Protein AF-A0A9N8HB16-F1 (afdb_monomer)

Foldseek 3Di:
DDPDPDPPLQQAAKEFEAQADQQKWKDKLNFIDGHNDRLATIAFSHDQDPQWDKMKIKIWGADPPVPPPDDDDPTHFIKMFIAHHDPDPPPHNYQEYWYQDPVNRGTFQDDDDPVVVVVVSVCVVVVVDDQVNYHYPCVGDPPCPVVSCLLQVLQGPVLCVLQVHDHHFIEAQDDDDLPPDPDPVPPPDDRTDYTDDQQFQFQDDDDPRPVPCCVPSSSVRVLVPDDPVRNCCLPPDPFPSLQVSVCVCCVPRVVVDLSSLVNLLSVLLVCCVRRVRPVSVSRNQRSLLSVLRHQDDADPCLVSLLSVLQNCLVSLLPDDLCVLVVCVVVVNNPRLVSLLSSLVSQVPHPDPSNVVSSVSSLVSCCVRPPPSDPPDDDDPDPPPPPPPPPPDCVPDDPDDDPVNVVVVVVVVVPPDPPPPDDDDDDDVVVCVVCVLVVCCVDPVVVVSVVQVVVCVVDVDCPSVVVVVVVSVCVPDPDDDDDDD

Organism: NCBI:txid568900

Nearest PDB structures (foldseek):
  4ilg-assembly1_A  TM=6.974E-01  e=3.567E-12  Saccharomyces cerevisiae S288C
  7fju-assembly1_B  TM=6.612E-01  e=6.115E-12  Saccharomyces cerevisiae S288C
  3zef-assembly1_A  TM=6.506E-01  e=2.113E-11  Saccharomyces cerevisiae
  3zef-assembly2_D  TM=6.628E-01  e=4.814E-10  Saccharomyces cerevisiae
  4i43-assembly1_A  TM=6.462E-01  e=7.410E-10  Saccharomyces cerevisiae S288C

Secondary structure (DSSP, 8-state):
----PPPGGGSSEEEEEETPPTT-EEEETTEEEE---S---EEEEE----TT--EEEEEEPPPPGGG-SSS---PPPPEEEEE---SSS---SEEEEEEEETTTTEE-SSPPPHHHHHHHHHHHHTT-S-GGGEEEHHHHS-S-HHHHHHHHTT--HHHHHHTT--BTPEE-PPP--TT--S--------SSB---PPP------SSSHHHHTTT-HHHHHHHHTS-HHHHHHHHHSSS-HHHHHHHHHHHHHHTT-HHHHHHHHHHHHHHHHHH--HHHHHHHHHHHHHHHHS---TTTSHHHHHHHHHHHHHHHHHS-STHHHHHHHTT---HHHHHHHHHHHTTT---HHHHHHHHHHHHHHHHHSTTS--------------------GGGS-----HHHHHHHHHHHHS-----S---S---HHHHHH-HHHHHTTSTTHHHHHHHHHHHHSS--HHHHHHHHHHHHHTT-TT------

Mean predicted aligned error: 15.81 Å

Solvent-accessible surface area (backbone atoms only — not comparable to full-atom values): 28688 Å² total; per-residue (Å²): 135,81,83,79,77,76,67,88,68,74,76,25,29,18,39,34,48,35,78,50,52,56,60,14,36,39,30,48,68,87,36,76,45,72,35,87,48,75,66,51,34,32,41,30,40,39,75,70,52,59,93,52,42,72,47,43,41,33,44,27,41,45,75,66,80,91,70,75,75,84,74,84,87,77,69,46,72,32,38,35,32,36,48,53,56,72,94,55,92,69,82,54,58,64,68,38,63,32,36,43,33,86,87,78,56,35,73,44,56,60,76,60,57,67,66,62,53,52,53,49,53,53,30,57,77,67,64,70,54,62,69,84,27,44,42,51,36,69,78,65,54,71,88,51,64,62,59,47,46,70,57,42,74,43,44,40,60,67,54,37,48,71,25,59,43,49,70,64,43,34,35,37,53,57,82,90,57,99,77,72,56,93,74,76,81,71,87,70,88,69,83,44,34,50,69,55,78,80,61,44,48,57,84,74,82,74,94,62,45,82,75,46,50,74,63,39,64,33,26,41,53,38,55,69,76,44,52,72,69,57,53,52,49,45,77,70,47,95,58,63,46,45,42,57,46,51,56,49,48,29,52,75,77,32,78,65,36,63,53,50,54,51,8,48,45,36,47,21,44,50,43,18,73,69,37,69,16,60,70,27,42,53,51,28,52,31,52,51,39,29,62,26,62,35,77,83,55,83,84,81,49,48,68,51,50,28,51,48,35,46,52,47,37,54,52,62,69,70,48,66,80,61,59,60,54,60,38,45,77,70,76,70,56,54,56,67,63,25,53,41,44,34,60,55,68,55,65,80,54,95,42,73,64,40,46,52,24,46,54,52,31,50,54,51,41,41,76,71,37,82,83,60,63,78,85,67,84,87,72,98,63,83,73,76,68,78,79,77,70,78,71,66,73,85,82,51,79,83,79,75,50,70,66,58,51,49,53,51,51,53,55,61,65,66,57,67,84,75,70,91,80,72,89,85,83,78,68,68,67,58,54,72,73,39,52,68,70,53,48,60,72,40,103,54,31,68,60,52,53,51,51,53,50,57,48,73,76,34,99,56,71,64,60,58,54,52,54,52,48,51,61,54,55,76,75,50,93,73,79,82,79,80,88,129

pLDDT: mean 74.2, std 20.45, range [25.8, 97.94]

Radius of gyration: 31.79 Å; Cα contacts (8 Å, |Δi|>4): 540; chains: 1; bounding box: 91×89×78 Å

InterPro domains:
  IPR007946 A1 cistron-splicing factor, AAR2 [PTHR12689] (11-406)
  IPR033647 AAR2, N-terminal [PF20981] (13-161)
  IPR033648 AAR2, C-terminal domain [PF05282] (242-370)
  IPR033648 AAR2, C-terminal domain [cd13778] (220-369)
  IPR038514 AAR2, C-terminal domain superfamily [G3DSA:1.25.40.550] (176-407)
  IPR038516 AAR2, N-terminal domain superfamily [G3DSA:2.60.34.20] (13-168)

Sequence (484 aa):
MSAVSAPPDDKGCSIAILDLPVGSSLTLDGHVLRLQRDDFVGIKGIPLLSNDGFHFVVARAAVPQQQQGGGGGAGTVPVGFVIMPATTTDHQTLALVRRYSALTEEVSSDEVDATTVSNLATRMEANQLEPHRMIAYSDIVKDESQAWNDATQFISRQLLTSRNIRHGLKIVPGCYSEDDDEQSTQQDDKDGSSILYPPIPVLQSASSAAARHSQHAGTKKYLATLTPTQRTALFVQQTNPATAILDSILHKYYHNRWQELLGDIQLSYLIFLQLQCLGSLEHWRDLVAMLCQVDVHPSHIIPLYTHFLTILSKQVLAIEQDFFEDMETTGDNFLLPSLRQLCQTTAHIRDENLQAARTQLCRILENRFQGVVSTTTTTTTYMEMDSDEEEDEEDKPVVVSTEEYEASMARASNTTPQQHGQKDQQPQNIRQQYPVLFAAQMDHEDILMTCARALDEKNDVSLVREAAAFLVEEVEPGATYTVS

Structure (mmCIF, N/CA/C/O backbone):
data_AF-A0A9N8HB16-F1
#
_entry.id   AF-A0A9N8HB16-F1
#
loop_
_atom_site.group_PDB
_atom_site.id
_atom_site.type_symbol
_atom_site.label_atom_id
_atom_site.label_alt_id
_atom_site.label_comp_id
_atom_site.label_asym_id
_atom_site.label_entity_id
_atom_site.label_seq_id
_atom_site.pdbx_PDB_ins_code
_atom_site.Cartn_x
_atom_site.Cartn_y
_atom_site.Cartn_z
_atom_site.occupancy
_atom_site.B_iso_or_equiv
_atom_site.auth_seq_id
_atom_site.auth_comp_id
_atom_site.auth_asym_id
_atom_site.auth_atom_id
_atom_site.pdbx_PDB_model_num
ATOM 1 N N . MET A 1 1 ? -45.070 22.042 15.652 1.00 36.69 1 MET A N 1
ATOM 2 C CA . MET A 1 1 ? -44.053 21.111 16.181 1.00 36.69 1 MET A CA 1
ATOM 3 C C . MET A 1 1 ? -42.931 21.087 15.166 1.00 36.69 1 MET A C 1
ATOM 5 O O . MET A 1 1 ? -43.121 20.561 14.080 1.00 36.69 1 MET A O 1
ATOM 9 N N . SER A 1 2 ? -41.865 21.833 15.453 1.00 28.06 2 SER A N 1
ATOM 10 C CA . SER A 1 2 ? -40.739 22.029 14.539 1.00 28.06 2 SER A CA 1
ATOM 11 C C . SER A 1 2 ? -39.905 20.756 14.512 1.00 28.06 2 SER A C 1
ATOM 13 O O . SER A 1 2 ? -39.477 20.301 15.571 1.00 28.06 2 SER A O 1
ATOM 15 N N . ALA A 1 3 ? -39.707 20.183 13.327 1.00 31.86 3 ALA A N 1
ATOM 16 C CA . ALA A 1 3 ? -38.735 19.123 13.117 1.00 31.86 3 ALA A CA 1
ATOM 17 C C . ALA A 1 3 ? -37.349 19.697 13.433 1.00 31.86 3 ALA A C 1
ATOM 19 O O . ALA A 1 3 ? -36.875 20.608 12.755 1.00 31.86 3 ALA A O 1
ATOM 20 N N . VAL A 1 4 ? -36.749 19.224 14.520 1.00 32.31 4 VAL A N 1
ATOM 21 C CA . VAL A 1 4 ? -35.347 19.485 14.833 1.00 32.31 4 VAL A CA 1
ATOM 22 C C . VAL A 1 4 ? -34.549 18.675 13.819 1.00 32.31 4 VAL A C 1
ATOM 24 O O . VAL A 1 4 ? -34.597 17.448 13.834 1.00 32.31 4 VAL A O 1
ATOM 27 N N . SER A 1 5 ? -33.895 19.355 12.879 1.00 31.34 5 SER A N 1
ATOM 28 C CA . SER A 1 5 ? -32.940 18.715 11.980 1.00 31.34 5 SER A CA 1
ATOM 29 C C . SER A 1 5 ? -31.796 18.160 12.823 1.00 31.34 5 SER A C 1
ATOM 31 O O . SER A 1 5 ? -31.153 18.927 13.544 1.00 31.34 5 SER A O 1
ATOM 33 N N . ALA A 1 6 ? -31.561 16.850 12.744 1.00 29.39 6 ALA A N 1
ATOM 34 C CA . ALA A 1 6 ? -30.372 16.234 13.316 1.00 29.39 6 ALA A CA 1
ATOM 35 C C . ALA A 1 6 ? -29.112 16.953 12.786 1.00 29.39 6 ALA A C 1
ATOM 37 O O . ALA A 1 6 ? -29.101 17.369 11.618 1.00 29.39 6 ALA A O 1
ATOM 38 N N . PRO A 1 7 ? -28.088 17.165 13.630 1.00 31.38 7 PRO A N 1
ATOM 39 C CA . PRO A 1 7 ? -26.843 17.789 13.207 1.00 31.38 7 PRO A CA 1
ATOM 40 C C . PRO A 1 7 ? -26.175 16.978 12.078 1.00 31.38 7 PRO A C 1
ATOM 42 O O . PRO A 1 7 ? -26.408 15.775 11.949 1.00 31.38 7 PRO A O 1
ATOM 45 N N . PRO A 1 8 ? -25.353 17.623 11.234 1.00 38.84 8 PRO A N 1
ATOM 46 C CA . PRO A 1 8 ? -24.716 17.002 10.067 1.00 38.84 8 PRO A CA 1
ATOM 47 C C . PRO A 1 8 ? -23.773 15.820 10.380 1.00 38.84 8 PRO A C 1
ATOM 49 O O . PRO A 1 8 ? -23.394 15.112 9.450 1.00 38.84 8 PRO A O 1
ATOM 52 N N . ASP A 1 9 ? -23.460 15.565 11.654 1.00 44.12 9 ASP A N 1
ATOM 53 C CA . ASP A 1 9 ? -22.532 14.522 12.122 1.00 44.12 9 ASP A CA 1
ATOM 54 C C . ASP A 1 9 ? -23.122 13.091 12.137 1.00 44.12 9 ASP A C 1
ATOM 56 O O . ASP A 1 9 ? -22.395 12.125 12.365 1.00 44.12 9 ASP A O 1
ATOM 60 N N . ASP A 1 10 ? -24.421 12.922 11.860 1.00 51.16 10 ASP A N 1
ATOM 61 C CA . ASP A 1 10 ? -25.141 11.636 11.986 1.00 51.16 10 ASP A CA 1
ATOM 62 C C . ASP A 1 10 ? -25.218 10.792 10.691 1.00 51.16 10 ASP A C 1
ATOM 64 O O . ASP A 1 10 ? -25.913 9.779 10.647 1.00 51.16 10 ASP A O 1
ATOM 68 N N . LYS A 1 11 ? -24.534 11.179 9.603 1.00 63.44 11 LYS A N 1
ATOM 69 C CA . LYS A 1 11 ? -24.624 10.480 8.294 1.00 63.44 11 LYS A CA 1
ATOM 70 C C . LYS A 1 11 ? -23.463 9.525 7.979 1.00 63.44 11 LYS A C 1
ATOM 72 O O . LYS A 1 11 ? -23.300 9.128 6.825 1.00 63.44 11 LYS A O 1
ATOM 77 N N . GLY A 1 12 ? -22.653 9.185 8.976 1.00 77.44 12 GLY A N 1
ATOM 78 C CA . GLY A 1 12 ? -21.531 8.256 8.838 1.00 77.44 12 GLY A CA 1
ATOM 79 C C . GLY A 1 12 ? -21.822 6.861 9.392 1.00 77.44 12 GLY A C 1
ATOM 80 O O . GLY A 1 12 ? -22.811 6.644 10.088 1.00 77.44 12 GLY A O 1
ATOM 81 N N . CYS A 1 13 ? -20.929 5.916 9.113 1.00 87.50 13 CYS A N 1
ATOM 82 C CA . CYS A 1 13 ? -20.904 4.633 9.808 1.00 87.50 13 CYS A CA 1
ATOM 83 C C . CYS A 1 13 ? -20.105 4.732 11.117 1.00 87.50 13 CYS A C 1
ATOM 85 O O . CYS A 1 13 ? -19.406 5.714 11.383 1.00 87.50 13 CYS A O 1
ATOM 87 N N . SER A 1 14 ? -20.221 3.715 11.960 1.00 90.56 14 SER A N 1
ATOM 88 C CA . SER A 1 14 ? -19.471 3.605 13.210 1.00 90.56 14 SER A CA 1
ATOM 89 C C . SER A 1 14 ? -18.734 2.279 13.271 1.00 90.56 14 SER A C 1
ATOM 91 O O . SER A 1 14 ? -19.163 1.293 12.679 1.00 90.56 14 SER A O 1
ATOM 93 N N . ILE A 1 15 ? -17.653 2.234 14.034 1.00 93.19 15 ILE A N 1
ATOM 94 C CA . ILE A 1 15 ? -16.936 1.002 14.358 1.00 93.19 15 ILE A CA 1
ATOM 95 C C . ILE A 1 15 ? -16.827 0.866 15.871 1.00 93.19 15 ILE A C 1
ATOM 97 O O . ILE A 1 15 ? -16.732 1.868 16.580 1.00 93.19 15 ILE A O 1
ATOM 101 N N . ALA A 1 16 ? -16.804 -0.367 16.360 1.00 93.88 16 ALA A N 1
ATOM 102 C CA . ALA A 1 16 ? -16.604 -0.682 17.762 1.00 93.88 16 ALA A CA 1
ATOM 103 C C . ALA A 1 16 ? -15.488 -1.714 17.932 1.00 93.88 16 ALA A C 1
ATOM 105 O O . ALA A 1 16 ? -15.466 -2.748 17.262 1.00 93.88 16 ALA A O 1
ATOM 106 N N . ILE A 1 17 ? -14.567 -1.421 18.846 1.00 94.31 17 ILE A N 1
ATOM 107 C CA . ILE A 1 17 ? -13.476 -2.314 19.238 1.00 94.31 17 ILE A CA 1
ATOM 108 C C . ILE A 1 17 ? -13.561 -2.446 20.752 1.00 94.31 17 ILE A C 1
ATOM 110 O O . ILE A 1 17 ? -13.184 -1.543 21.497 1.00 94.31 17 ILE A O 1
ATOM 114 N N . LEU A 1 18 ? -14.144 -3.558 21.186 1.00 94.19 18 LEU A N 1
ATOM 115 C CA . LEU A 1 18 ? -14.489 -3.815 22.575 1.00 94.19 18 LEU A CA 1
ATOM 116 C C . LEU A 1 18 ? -13.274 -4.303 23.365 1.00 94.19 18 LEU A C 1
ATOM 118 O O . LEU A 1 18 ? -12.418 -5.004 22.826 1.00 94.19 18 LEU A O 1
ATOM 122 N N . ASP A 1 19 ? -13.254 -3.968 24.654 1.00 92.38 19 ASP A N 1
ATOM 123 C CA . ASP A 1 19 ? -12.279 -4.437 25.648 1.00 92.38 19 ASP A CA 1
ATOM 124 C C . ASP A 1 19 ? -10.812 -4.088 25.336 1.00 92.38 19 ASP A C 1
ATOM 126 O O . ASP A 1 19 ? -9.892 -4.730 25.843 1.00 92.38 19 ASP A O 1
ATOM 130 N N . LEU A 1 20 ? -10.574 -3.064 24.509 1.00 91.31 20 LEU A N 1
ATOM 131 C CA . LEU A 1 20 ? -9.221 -2.631 24.170 1.00 91.31 20 LEU A CA 1
ATOM 132 C C . LEU A 1 20 ? -8.531 -2.019 25.411 1.00 91.31 20 LEU A C 1
ATOM 134 O O . LEU A 1 20 ? -9.110 -1.135 26.050 1.00 91.31 20 LEU A O 1
ATOM 138 N N . PRO A 1 21 ? -7.307 -2.447 25.777 1.00 91.44 21 PRO A N 1
ATOM 139 C CA . PRO A 1 21 ? -6.694 -2.032 27.034 1.00 91.44 21 PRO A CA 1
ATOM 140 C C . PRO A 1 21 ? -6.290 -0.552 27.038 1.00 91.44 21 PRO A C 1
ATOM 142 O O . PRO A 1 21 ? -5.973 0.036 26.000 1.00 91.44 21 PRO A O 1
ATOM 145 N N . VAL A 1 22 ? -6.238 0.053 28.227 1.00 90.88 22 VAL A N 1
ATOM 146 C CA . VAL A 1 22 ? -5.764 1.436 28.406 1.00 90.88 22 VAL A CA 1
ATOM 147 C C . VAL A 1 22 ? -4.323 1.574 27.924 1.00 90.88 22 VAL A C 1
ATOM 149 O O . VAL A 1 22 ? -3.486 0.715 28.181 1.00 90.88 22 VAL A O 1
ATOM 152 N N . GLY A 1 23 ? -4.027 2.677 27.242 1.00 89.81 23 GLY A N 1
ATOM 153 C CA . GLY A 1 23 ? -2.732 2.944 26.623 1.00 89.81 23 GLY A CA 1
ATOM 154 C C . GLY A 1 23 ? -2.630 2.444 25.183 1.00 89.81 23 GLY A C 1
ATOM 155 O O . GLY A 1 23 ? -1.677 2.816 24.497 1.00 89.81 23 GLY A O 1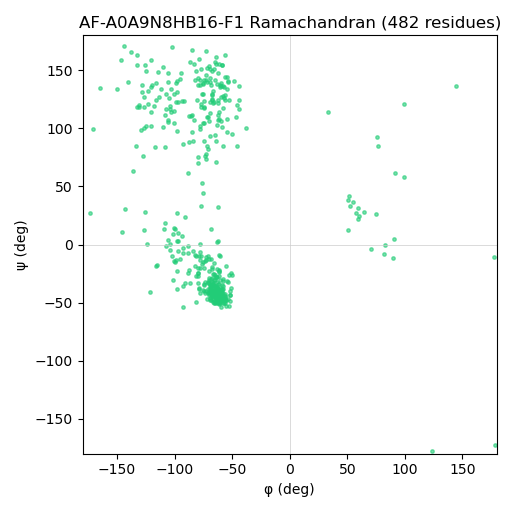
ATOM 156 N N . SER A 1 24 ? -3.585 1.628 24.717 1.00 92.94 24 SER A N 1
ATOM 157 C CA . SER A 1 24 ? -3.633 1.165 23.326 1.00 92.94 24 SER A CA 1
ATOM 158 C C . SER A 1 24 ? -3.784 2.336 22.363 1.00 92.94 24 SER A C 1
ATOM 160 O O . SER A 1 24 ? -4.309 3.396 22.718 1.00 92.94 24 SER A O 1
ATOM 162 N N . SER A 1 25 ? -3.353 2.142 21.123 1.00 93.19 25 SER A N 1
ATOM 163 C CA . SER A 1 25 ? -3.533 3.121 20.057 1.00 93.19 25 SER A CA 1
ATOM 164 C C . SER A 1 25 ? -4.415 2.573 18.947 1.00 93.19 25 SER A C 1
ATOM 166 O O . SER A 1 25 ? -4.255 1.428 18.526 1.00 93.19 25 SER A O 1
ATOM 168 N N . LEU A 1 26 ? -5.302 3.426 18.452 1.00 94.06 26 LEU A N 1
ATOM 169 C CA . LEU A 1 26 ? -6.087 3.210 17.250 1.00 94.06 26 LEU A CA 1
ATOM 170 C C . LEU A 1 26 ? -5.663 4.223 16.201 1.00 94.06 26 LEU A C 1
ATOM 172 O O . LEU A 1 26 ? -5.677 5.417 16.475 1.00 94.06 26 LEU A O 1
ATOM 176 N N . THR A 1 27 ? -5.312 3.765 15.012 1.00 93.31 27 THR A N 1
ATOM 177 C CA . THR A 1 27 ? -5.076 4.640 13.870 1.00 93.31 27 THR A CA 1
ATOM 178 C C . THR A 1 27 ? -6.271 4.575 12.939 1.00 93.31 27 THR A C 1
ATOM 180 O O . THR A 1 27 ? -6.743 3.485 12.626 1.00 93.31 27 THR A O 1
ATOM 183 N N . LEU A 1 28 ? -6.751 5.729 12.489 1.00 92.88 28 LEU A N 1
ATOM 184 C CA . LEU A 1 28 ? -7.781 5.834 11.467 1.00 92.88 28 LEU A CA 1
ATOM 185 C C . LEU A 1 28 ? -7.276 6.744 10.354 1.00 92.88 28 LEU A C 1
ATOM 187 O O . LEU A 1 28 ? -6.949 7.897 10.618 1.00 92.88 28 LEU A O 1
ATOM 191 N N . ASP A 1 29 ? -7.159 6.219 9.137 1.00 92.44 29 ASP A N 1
ATOM 192 C CA . ASP A 1 29 ? -6.692 6.964 7.958 1.00 92.44 29 ASP A CA 1
ATOM 193 C C . ASP A 1 29 ? -5.360 7.701 8.200 1.00 92.44 29 ASP A C 1
ATOM 195 O O . ASP A 1 29 ? -5.176 8.872 7.867 1.00 92.44 29 ASP A O 1
ATOM 199 N N . GLY A 1 30 ? -4.435 7.020 8.883 1.00 87.69 30 GLY A N 1
ATOM 200 C CA . GLY A 1 30 ? -3.127 7.556 9.272 1.00 87.69 30 GLY A CA 1
ATOM 201 C C . GLY A 1 30 ? -3.109 8.415 10.545 1.00 87.69 30 GLY A C 1
ATOM 202 O O . GLY A 1 30 ? -2.027 8.717 11.045 1.00 87.69 30 GLY A O 1
ATOM 203 N N . HIS A 1 31 ? -4.264 8.755 11.125 1.00 91.50 31 HIS A N 1
ATOM 204 C CA . HIS A 1 31 ? -4.359 9.570 12.338 1.00 91.50 31 HIS A CA 1
ATOM 205 C C . HIS A 1 31 ? -4.425 8.713 13.599 1.00 91.50 31 HIS A C 1
ATOM 207 O O . HIS A 1 31 ? -5.319 7.882 13.751 1.00 91.50 31 HIS A O 1
ATOM 213 N N . VAL A 1 32 ? -3.497 8.935 14.530 1.00 91.56 32 VAL A N 1
ATOM 214 C CA . VAL A 1 32 ? -3.360 8.116 15.741 1.00 91.56 32 VAL A CA 1
ATOM 215 C C . VAL A 1 32 ? -4.158 8.698 16.908 1.00 91.56 32 VAL A C 1
ATOM 217 O O . VAL A 1 32 ? -3.906 9.806 17.375 1.00 91.56 32 VAL A O 1
ATOM 220 N N . LEU A 1 33 ? -5.052 7.888 17.460 1.00 92.75 33 LEU A N 1
ATOM 221 C CA . LEU A 1 33 ? -5.758 8.092 18.716 1.00 92.75 33 LEU A CA 1
ATOM 222 C C . LEU A 1 33 ? -5.150 7.185 19.795 1.00 92.75 33 LEU A C 1
ATOM 224 O O . LEU A 1 33 ? -5.196 5.962 19.692 1.00 92.75 33 LEU A O 1
ATOM 228 N N . ARG A 1 34 ? -4.614 7.768 20.872 1.00 92.75 34 ARG A N 1
ATOM 229 C CA . ARG A 1 34 ? -4.138 7.005 22.040 1.00 92.75 34 ARG A CA 1
ATOM 230 C C . ARG A 1 34 ? -5.199 6.971 23.129 1.00 92.75 34 ARG A C 1
ATOM 232 O O . ARG A 1 34 ? -5.597 8.018 23.638 1.00 92.75 34 ARG A O 1
ATOM 239 N N . LEU A 1 35 ? -5.606 5.774 23.530 1.00 91.25 35 LEU A N 1
ATOM 240 C CA . LEU A 1 35 ? -6.612 5.578 24.563 1.00 91.25 35 LEU A CA 1
ATOM 241 C C . LEU A 1 35 ? -6.014 5.814 25.948 1.00 91.25 35 LEU A C 1
ATOM 243 O O . LEU A 1 35 ? -5.076 5.143 26.361 1.00 91.25 35 LEU A O 1
ATOM 247 N N . GLN A 1 36 ? -6.585 6.765 26.681 1.00 88.31 36 GLN A N 1
ATOM 248 C CA . GLN A 1 36 ? -6.207 7.069 28.069 1.00 88.31 36 GLN A CA 1
ATOM 249 C C . GLN A 1 36 ? -7.226 6.535 29.085 1.00 88.31 36 GLN A C 1
ATOM 251 O O . GLN A 1 36 ? -7.082 6.753 30.284 1.00 88.31 36 GLN A O 1
ATOM 256 N N . ARG A 1 37 ? -8.284 5.880 28.600 1.00 85.94 37 ARG A N 1
ATOM 257 C CA . ARG A 1 37 ? -9.434 5.430 29.385 1.00 85.94 37 ARG A CA 1
ATOM 258 C C . ARG A 1 37 ? -9.757 3.981 29.052 1.00 85.94 37 ARG A C 1
ATOM 260 O O . ARG A 1 37 ? -9.447 3.522 27.956 1.00 85.94 37 ARG A O 1
ATOM 267 N N . ASP A 1 38 ? -10.382 3.299 29.999 1.00 86.56 38 ASP A N 1
ATOM 268 C CA . ASP A 1 38 ? -10.794 1.891 29.933 1.00 86.56 38 ASP A CA 1
ATOM 269 C C . ASP A 1 38 ? -12.233 1.703 29.432 1.00 86.56 38 ASP A C 1
ATOM 271 O O . ASP A 1 38 ? -12.673 0.584 29.196 1.00 86.56 38 ASP A O 1
ATOM 275 N N . ASP A 1 39 ? -12.977 2.794 29.259 1.00 89.50 39 ASP A N 1
ATOM 276 C CA . ASP A 1 39 ? -14.384 2.782 28.867 1.00 89.50 39 ASP A CA 1
ATOM 277 C C . ASP A 1 39 ? -14.625 3.103 27.387 1.00 89.50 39 ASP A C 1
ATOM 279 O O . ASP A 1 39 ? -15.777 3.280 26.978 1.00 89.50 39 ASP A O 1
ATOM 283 N N . PHE A 1 40 ? -13.559 3.170 26.586 1.00 92.62 40 PHE A N 1
ATOM 284 C CA . PHE A 1 40 ? -13.648 3.328 25.138 1.00 92.62 40 PHE A CA 1
ATOM 285 C C . PHE A 1 40 ? -14.416 2.159 24.506 1.00 92.62 40 PHE A C 1
ATOM 287 O O . PHE A 1 40 ? -14.217 0.999 24.860 1.00 92.62 40 PHE A O 1
ATOM 294 N N . VAL A 1 41 ? -15.297 2.473 23.556 1.00 92.62 41 VAL A N 1
ATOM 295 C CA . VAL A 1 41 ? -16.102 1.486 22.824 1.00 92.62 41 VAL A CA 1
ATOM 296 C C . VAL A 1 41 ? -15.843 1.567 21.325 1.00 92.62 41 VAL A C 1
ATOM 298 O O . VAL A 1 41 ? -15.772 0.530 20.666 1.00 92.62 41 VAL A O 1
ATOM 301 N N . GLY A 1 42 ? -15.715 2.769 20.760 1.00 92.75 42 GLY A N 1
ATOM 302 C CA . GLY A 1 42 ? -15.630 2.898 19.312 1.00 92.75 42 GLY A CA 1
ATOM 303 C C . GLY A 1 42 ? -15.521 4.315 18.769 1.00 92.75 42 GLY A C 1
ATOM 304 O O . GLY A 1 42 ? -15.375 5.293 19.505 1.00 92.75 42 GLY A O 1
ATOM 305 N N . ILE A 1 43 ? -15.607 4.400 17.443 1.00 92.50 43 ILE A N 1
ATOM 306 C CA . ILE A 1 43 ? -15.558 5.641 16.666 1.00 92.50 43 ILE A CA 1
ATOM 307 C C . ILE A 1 43 ? -16.858 5.759 15.873 1.00 92.50 43 ILE A C 1
ATOM 309 O O . ILE A 1 43 ? -17.311 4.779 15.282 1.00 92.50 43 ILE A O 1
ATOM 313 N N . LYS A 1 44 ? -17.469 6.945 15.864 1.00 90.75 44 LYS A N 1
ATOM 314 C CA . LYS A 1 44 ? -18.729 7.225 15.157 1.00 90.75 44 LYS A CA 1
ATOM 315 C C . LYS A 1 44 ? -18.577 8.332 14.120 1.00 90.75 44 LYS A C 1
ATOM 317 O O . LYS A 1 44 ? -17.683 9.169 14.232 1.00 90.75 44 LYS A O 1
ATOM 322 N N . GLY A 1 45 ? -19.493 8.371 13.156 1.00 87.44 45 GLY A N 1
ATOM 323 C CA . GLY A 1 45 ? -19.537 9.431 12.145 1.00 87.44 45 GLY A CA 1
ATOM 324 C C . GLY A 1 45 ? -18.446 9.304 11.079 1.00 87.44 45 GLY A C 1
ATOM 325 O O . GLY A 1 45 ? -18.048 10.306 10.496 1.00 87.44 45 GLY A O 1
ATOM 326 N N . ILE A 1 46 ? -17.951 8.088 10.828 1.00 88.56 46 ILE A N 1
ATOM 327 C CA . ILE A 1 46 ? -16.989 7.810 9.758 1.00 88.56 46 ILE A CA 1
ATOM 328 C C . ILE A 1 46 ? -17.697 8.037 8.415 1.00 88.56 46 ILE A C 1
ATOM 330 O O . ILE A 1 46 ? -18.727 7.395 8.172 1.00 88.56 46 ILE A O 1
ATOM 334 N N . PRO A 1 47 ? -17.201 8.940 7.553 1.00 86.50 47 PRO A N 1
ATOM 335 C CA . PRO A 1 47 ? -17.865 9.274 6.301 1.00 86.50 47 PRO A CA 1
ATOM 336 C C . PRO A 1 47 ? -18.143 8.049 5.426 1.00 86.50 47 PRO A C 1
ATOM 338 O O . PRO A 1 47 ? -17.362 7.109 5.350 1.00 86.50 47 PRO A O 1
ATOM 341 N N . LEU A 1 48 ? -19.269 8.059 4.719 1.00 79.50 48 LEU A N 1
ATOM 342 C CA . LEU A 1 48 ? -19.493 7.093 3.648 1.00 79.50 48 LEU A CA 1
ATOM 343 C C . LEU A 1 48 ? -18.804 7.627 2.391 1.00 79.50 48 LEU A C 1
ATOM 345 O O . LEU A 1 48 ? -19.253 8.611 1.802 1.00 79.50 48 LEU A O 1
ATOM 349 N N . LEU A 1 49 ? -17.685 7.013 2.016 1.00 76.19 49 LEU A N 1
ATOM 350 C CA . LEU A 1 49 ? -16.948 7.373 0.806 1.00 76.19 49 LEU A CA 1
ATOM 351 C C . LEU A 1 49 ? -17.693 6.909 -0.457 1.00 76.19 49 LEU A C 1
ATOM 353 O O . LEU A 1 49 ? -18.632 6.112 -0.399 1.00 76.19 49 LEU A O 1
ATOM 357 N N . SER A 1 50 ? -17.276 7.421 -1.618 1.00 69.06 50 SER A N 1
ATOM 358 C CA . SER A 1 50 ? -17.735 6.926 -2.922 1.00 69.06 50 SER A CA 1
ATOM 359 C C . SER A 1 50 ? -17.474 5.417 -3.065 1.00 69.06 50 SER A C 1
ATOM 361 O O . SER A 1 50 ? -16.677 4.850 -2.323 1.00 69.06 50 SER A O 1
ATOM 363 N N . ASN A 1 51 ? -18.128 4.756 -4.029 1.00 63.25 51 ASN A N 1
ATOM 364 C CA . ASN A 1 51 ? -18.121 3.287 -4.167 1.00 63.25 51 ASN A CA 1
ATOM 365 C C . ASN A 1 51 ? -16.726 2.622 -4.166 1.00 63.25 51 ASN A C 1
ATOM 367 O O . ASN A 1 51 ? -16.631 1.453 -3.787 1.00 63.25 51 ASN A O 1
ATOM 371 N N . ASP A 1 52 ? -15.671 3.350 -4.540 1.00 72.19 52 ASP A N 1
ATOM 372 C CA . ASP A 1 52 ? -14.295 2.843 -4.591 1.00 72.19 52 ASP A CA 1
ATOM 373 C C . ASP A 1 52 ? -13.407 3.281 -3.412 1.00 72.19 52 ASP A C 1
ATOM 375 O O . ASP A 1 52 ? -12.318 2.741 -3.251 1.00 72.19 52 ASP A O 1
ATOM 379 N N . GLY A 1 53 ? -13.858 4.215 -2.568 1.00 85.62 53 GLY A N 1
ATOM 380 C CA . GLY A 1 53 ? -13.105 4.664 -1.396 1.00 85.62 53 GLY A CA 1
ATOM 381 C C . GLY A 1 53 ? -13.192 3.692 -0.216 1.00 85.62 53 GLY A C 1
ATOM 382 O O . GLY A 1 53 ? -14.123 2.889 -0.106 1.00 85.62 53 GLY A O 1
ATOM 383 N N . PHE A 1 54 ? -12.230 3.791 0.700 1.00 92.12 54 PHE A N 1
ATOM 384 C CA . PHE A 1 54 ? -12.210 3.027 1.945 1.00 92.12 54 PHE A CA 1
ATOM 385 C C . PHE A 1 54 ? -11.571 3.823 3.088 1.00 92.12 54 PHE A C 1
ATOM 387 O O . PHE A 1 54 ? -10.792 4.750 2.857 1.00 92.12 54 PHE A O 1
ATOM 394 N N . HIS A 1 55 ? -11.890 3.419 4.315 1.00 93.06 55 HIS A N 1
ATOM 395 C CA . HIS A 1 55 ? -11.182 3.842 5.519 1.00 93.06 55 HIS A CA 1
ATOM 396 C C . HIS A 1 55 ? -10.317 2.705 6.041 1.00 93.06 55 HIS A C 1
ATOM 398 O O . HIS A 1 55 ? -10.681 1.528 5.917 1.00 93.06 55 HIS A O 1
ATOM 404 N N . PHE A 1 56 ? -9.189 3.052 6.648 1.00 94.31 56 PHE A N 1
ATOM 405 C CA . PHE A 1 56 ? -8.259 2.081 7.202 1.00 94.31 56 PHE A CA 1
ATOM 406 C C . PHE A 1 56 ? -8.111 2.259 8.706 1.00 94.31 56 PHE A C 1
ATOM 408 O O . PHE A 1 56 ? -7.686 3.309 9.185 1.00 94.31 56 PHE A O 1
ATOM 415 N N . VAL A 1 57 ? -8.467 1.210 9.442 1.00 94.94 57 VAL A N 1
ATOM 416 C CA . VAL A 1 57 ? -8.416 1.161 10.902 1.00 94.94 57 VAL A CA 1
ATOM 417 C C . VAL A 1 57 ? -7.261 0.260 11.303 1.00 94.94 57 VAL A C 1
ATOM 419 O O . VAL A 1 57 ? -7.200 -0.881 10.857 1.00 94.94 57 VAL A O 1
ATOM 422 N N . VAL A 1 58 ? -6.388 0.725 12.187 1.00 94.88 58 VAL A N 1
ATOM 423 C CA . VAL A 1 58 ? -5.339 -0.102 12.790 1.00 94.88 58 VAL A CA 1
ATOM 424 C C . VAL A 1 58 ? -5.469 -0.069 14.296 1.00 94.88 58 VAL A C 1
ATOM 426 O O . VAL A 1 58 ? -5.581 1.001 14.885 1.00 94.88 58 VAL A O 1
ATOM 429 N N . ALA A 1 59 ? -5.429 -1.233 14.929 1.00 93.31 59 ALA A N 1
ATOM 430 C CA . ALA A 1 59 ? -5.396 -1.359 16.375 1.00 93.31 59 ALA A CA 1
ATOM 431 C C . ALA A 1 59 ? -4.046 -1.902 16.828 1.00 93.31 59 ALA A C 1
ATOM 433 O O . ALA A 1 59 ? -3.541 -2.879 16.281 1.00 93.31 59 ALA A O 1
ATOM 434 N N . ARG A 1 60 ? -3.480 -1.274 17.858 1.00 91.88 60 ARG A N 1
ATOM 435 C CA . ARG A 1 60 ? -2.283 -1.740 18.556 1.00 91.88 60 ARG A CA 1
ATOM 436 C C . ARG A 1 60 ? -2.550 -1.710 20.051 1.00 91.88 60 ARG A C 1
ATOM 438 O O . ARG A 1 60 ? -2.804 -0.644 20.617 1.00 91.88 60 ARG A O 1
ATOM 445 N N . ALA A 1 61 ? -2.495 -2.877 20.678 1.00 89.81 61 ALA A N 1
ATOM 446 C CA . ALA A 1 61 ? -2.732 -3.020 22.103 1.00 89.81 61 ALA A CA 1
ATOM 447 C C . ALA A 1 61 ? -1.554 -2.472 22.927 1.00 89.81 61 ALA A C 1
ATOM 449 O O . ALA A 1 61 ? -0.388 -2.565 22.531 1.00 89.81 61 ALA A O 1
ATOM 450 N N . ALA A 1 62 ? -1.837 -1.894 24.090 1.00 86.88 62 ALA A N 1
ATOM 451 C CA . ALA A 1 62 ? -0.790 -1.548 25.044 1.00 86.88 62 ALA A CA 1
ATOM 452 C C . ALA A 1 62 ? -0.197 -2.793 25.707 1.00 86.88 62 ALA A C 1
ATOM 454 O O . ALA A 1 62 ? -0.924 -3.692 26.121 1.00 86.88 62 ALA A O 1
ATOM 455 N N . VAL A 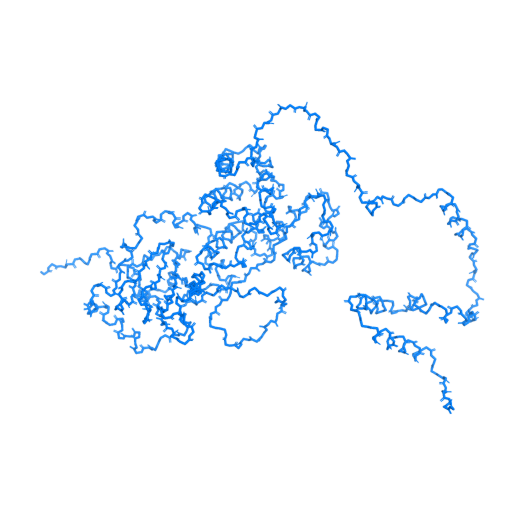1 63 ? 1.124 -2.782 25.892 1.00 74.44 63 VAL A N 1
ATOM 456 C CA . VAL A 1 63 ? 1.824 -3.792 26.691 1.00 74.44 63 VAL A CA 1
ATOM 457 C C . VAL A 1 63 ? 1.593 -3.498 28.183 1.00 74.44 63 VAL A C 1
ATOM 459 O O . VAL A 1 63 ? 1.817 -2.357 28.614 1.00 74.44 63 VAL A O 1
ATOM 462 N N . PRO A 1 64 ? 1.177 -4.481 29.002 1.00 64.06 64 PRO A N 1
ATOM 463 C CA . PRO A 1 64 ? 1.021 -4.298 30.441 1.00 64.06 64 PRO A CA 1
ATOM 464 C C . PRO A 1 64 ? 2.326 -3.832 31.112 1.00 64.06 64 PRO A C 1
ATOM 466 O O . PRO A 1 64 ? 3.397 -4.395 30.890 1.00 64.06 64 PRO A O 1
ATOM 469 N N . GLN A 1 65 ? 2.239 -2.838 32.006 1.00 56.91 65 GLN A N 1
ATOM 470 C CA . GLN A 1 65 ? 3.394 -2.237 32.704 1.00 56.91 65 GLN A CA 1
ATOM 471 C C . GLN A 1 65 ? 4.285 -3.238 33.470 1.00 56.91 65 GLN A C 1
ATOM 473 O O . GLN A 1 65 ? 5.435 -2.923 33.760 1.00 56.91 65 GLN A O 1
ATOM 478 N N . GLN A 1 66 ? 3.801 -4.446 33.782 1.00 54.00 66 GLN A N 1
ATOM 479 C CA . GLN A 1 66 ? 4.574 -5.473 34.494 1.00 54.00 66 GLN A CA 1
ATOM 480 C C . GLN A 1 66 ? 5.680 -6.137 33.649 1.00 54.00 66 GLN A C 1
ATOM 482 O O . GLN A 1 66 ? 6.550 -6.781 34.227 1.00 54.00 66 GLN A O 1
ATOM 487 N N . GLN A 1 67 ? 5.695 -5.954 32.322 1.00 52.97 67 GLN A N 1
ATOM 488 C CA . GLN A 1 67 ? 6.718 -6.518 31.425 1.00 52.97 67 GLN A CA 1
ATOM 489 C C . GLN A 1 67 ? 7.736 -5.487 30.895 1.00 52.97 67 GLN A C 1
ATOM 491 O O . GLN A 1 67 ? 8.636 -5.850 30.147 1.00 52.97 67 GLN A O 1
ATOM 496 N N . GLN A 1 68 ? 7.686 -4.215 31.325 1.00 52.53 68 GLN A N 1
ATOM 497 C CA . GLN A 1 68 ? 8.654 -3.167 30.925 1.00 52.53 68 GLN A CA 1
ATOM 498 C C . GLN A 1 68 ? 10.020 -3.271 31.646 1.00 52.53 68 GLN A C 1
ATOM 500 O O . GLN A 1 68 ? 10.673 -2.270 31.945 1.00 52.53 68 GLN A O 1
ATOM 505 N N . GLY A 1 69 ? 10.459 -4.489 31.962 1.00 38.75 69 GLY A N 1
ATOM 506 C CA . GLY A 1 69 ? 11.730 -4.764 32.623 1.00 38.75 69 GLY A CA 1
ATOM 507 C C . GLY A 1 69 ? 12.853 -5.035 31.624 1.00 38.75 69 GLY A C 1
ATOM 508 O O . GLY A 1 69 ? 13.143 -6.189 31.351 1.00 38.75 69 GLY A O 1
ATOM 509 N N . GLY A 1 70 ? 13.519 -3.978 31.146 1.00 38.84 70 GLY A N 1
ATOM 510 C CA . GLY A 1 70 ? 14.874 -4.048 30.578 1.00 38.84 70 GLY A CA 1
ATOM 511 C C . GLY A 1 70 ? 15.000 -4.614 29.157 1.00 38.84 70 GLY A C 1
ATOM 512 O O . GLY A 1 70 ? 15.349 -5.772 28.974 1.00 38.84 70 GLY A O 1
ATOM 513 N N . GLY A 1 71 ? 14.817 -3.758 28.152 1.00 34.88 71 GLY A N 1
ATOM 514 C CA . GLY A 1 71 ? 15.032 -4.069 26.732 1.00 34.88 71 GLY A CA 1
ATOM 515 C C . GLY A 1 71 ? 13.992 -3.348 25.880 1.00 34.88 71 GLY A C 1
ATOM 516 O O . GLY A 1 71 ? 12.845 -3.262 26.297 1.00 34.88 71 GLY A O 1
ATOM 517 N N . GLY A 1 72 ? 14.399 -2.745 24.758 1.00 35.62 72 GLY A N 1
ATOM 518 C CA . GLY A 1 72 ? 13.595 -1.813 23.954 1.00 35.62 72 GLY A CA 1
ATOM 519 C C . GLY A 1 72 ? 12.142 -2.245 23.727 1.00 35.62 72 GLY A C 1
ATOM 520 O O . GLY A 1 72 ? 11.863 -3.409 23.457 1.00 35.62 72 GLY A O 1
ATOM 521 N N . GLY A 1 73 ? 11.218 -1.289 23.863 1.00 37.00 73 GLY A N 1
ATOM 522 C CA . GLY A 1 73 ? 9.778 -1.512 23.776 1.00 37.00 73 GLY A CA 1
ATOM 523 C C . GLY A 1 73 ? 9.333 -1.990 22.397 1.00 37.00 73 GLY A C 1
ATOM 524 O O . GLY A 1 73 ? 8.957 -1.180 21.555 1.00 37.00 73 GLY A O 1
ATOM 525 N N . ALA A 1 74 ? 9.325 -3.303 22.188 1.00 45.91 74 ALA A N 1
ATOM 526 C CA . ALA A 1 74 ? 8.542 -3.918 21.132 1.00 45.91 74 ALA A CA 1
ATOM 527 C C . ALA A 1 74 ? 7.062 -3.789 21.527 1.00 45.91 74 ALA A C 1
ATOM 529 O O . ALA A 1 74 ? 6.602 -4.408 22.486 1.00 45.91 74 ALA A O 1
ATOM 530 N N . GLY A 1 75 ? 6.332 -2.896 20.855 1.00 59.03 75 GLY A N 1
ATOM 531 C CA . GLY A 1 75 ? 4.876 -2.835 20.982 1.00 59.03 75 GLY A CA 1
ATOM 532 C C . GLY A 1 75 ? 4.231 -4.125 20.469 1.00 59.03 75 GLY A C 1
ATOM 533 O O . GLY A 1 75 ? 4.852 -4.875 19.719 1.00 59.03 75 GLY A O 1
ATOM 534 N N . THR A 1 76 ? 2.979 -4.376 20.853 1.00 74.50 76 THR A N 1
ATOM 535 C CA . THR A 1 76 ? 2.193 -5.480 20.280 1.00 74.50 76 THR A CA 1
ATOM 536 C C . THR A 1 76 ? 2.048 -5.318 18.761 1.00 74.50 76 THR A C 1
ATOM 538 O O . THR A 1 76 ? 2.121 -4.202 18.222 1.00 74.50 76 THR A O 1
ATOM 541 N N . VAL A 1 77 ? 1.853 -6.441 18.066 1.00 81.50 77 VAL A N 1
ATOM 542 C CA . VAL A 1 77 ? 1.706 -6.465 16.608 1.00 81.50 77 VAL A CA 1
ATOM 543 C C . VAL A 1 77 ? 0.454 -5.665 16.215 1.00 81.50 77 VAL A C 1
ATOM 545 O O . VAL A 1 77 ? -0.631 -5.933 16.733 1.00 81.50 77 VAL A O 1
ATOM 548 N N . PRO A 1 78 ? 0.572 -4.649 15.339 1.00 89.75 78 PRO A N 1
ATOM 549 C CA . PRO A 1 78 ? -0.589 -3.910 14.863 1.00 89.75 78 PRO A CA 1
ATOM 550 C C . PRO A 1 78 ? -1.449 -4.789 13.948 1.00 89.75 78 PRO A C 1
ATOM 552 O O . PRO A 1 78 ? -0.935 -5.497 13.083 1.00 89.75 78 PRO A O 1
ATOM 555 N N . VAL A 1 79 ? -2.768 -4.682 14.089 1.00 91.69 79 VAL A N 1
ATOM 556 C CA . VAL A 1 79 ? -3.739 -5.392 13.245 1.00 91.69 79 VAL A CA 1
ATOM 557 C C . VAL A 1 79 ? -4.623 -4.399 12.507 1.00 91.69 79 VAL A C 1
ATOM 559 O O . VAL A 1 79 ? -5.047 -3.392 13.078 1.00 91.69 79 VAL A O 1
ATOM 562 N N . GLY A 1 80 ? -4.872 -4.662 11.225 1.00 94.12 80 GLY A N 1
ATOM 563 C CA . GLY A 1 80 ? -5.573 -3.742 10.331 1.00 94.12 80 GLY A CA 1
ATOM 564 C C . GLY A 1 80 ? -6.967 -4.216 9.942 1.00 94.12 80 GLY A C 1
ATOM 565 O O . GLY A 1 80 ? -7.225 -5.411 9.852 1.00 94.12 80 GLY A O 1
ATOM 566 N N . PHE A 1 81 ? -7.855 -3.275 9.637 1.00 94.44 81 PHE A N 1
ATOM 567 C CA . PHE A 1 81 ? -9.175 -3.529 9.070 1.00 94.44 81 PHE A CA 1
ATOM 568 C C . PHE A 1 81 ? -9.493 -2.474 8.019 1.00 94.44 81 PHE A C 1
ATOM 570 O O . PHE A 1 81 ? -9.246 -1.283 8.213 1.00 94.44 81 PHE A O 1
ATOM 577 N N . VAL A 1 82 ? -10.105 -2.904 6.920 1.00 94.00 82 VAL A N 1
ATOM 578 C CA . VAL A 1 82 ? -10.627 -1.992 5.902 1.00 94.00 82 VAL A CA 1
ATOM 579 C C . VAL A 1 82 ? -12.135 -1.829 6.076 1.00 94.00 82 VAL A C 1
ATOM 581 O O . VAL A 1 82 ? -12.890 -2.805 6.135 1.00 94.00 82 VAL A O 1
ATOM 584 N N . ILE A 1 83 ? -12.596 -0.583 6.116 1.00 91.44 83 ILE A N 1
ATOM 585 C CA . ILE A 1 83 ? -14.015 -0.230 6.115 1.00 91.44 83 ILE A CA 1
ATOM 586 C C . ILE A 1 83 ? -14.375 0.265 4.719 1.00 91.44 83 ILE A C 1
ATOM 588 O O . ILE A 1 83 ? -13.842 1.271 4.258 1.00 91.44 83 ILE A O 1
ATOM 592 N N . MET A 1 84 ? -15.267 -0.454 4.037 1.00 87.50 84 MET A N 1
ATOM 593 C CA . MET A 1 84 ? -15.745 -0.079 2.708 1.00 87.50 84 MET A CA 1
ATOM 594 C C . MET A 1 84 ? -17.232 0.271 2.770 1.00 87.50 84 MET A C 1
ATOM 596 O O . MET A 1 84 ? -17.960 -0.351 3.546 1.00 87.50 84 MET A O 1
ATOM 600 N N . PRO A 1 85 ? -17.712 1.199 1.926 1.00 72.88 85 PRO A N 1
ATOM 601 C CA . PRO A 1 85 ? -19.138 1.457 1.787 1.00 72.88 85 PRO A CA 1
ATOM 602 C C . PRO A 1 85 ? -19.871 0.176 1.377 1.00 72.88 85 PRO A C 1
ATOM 604 O O . PRO A 1 85 ? -19.492 -0.475 0.389 1.00 72.88 85 PRO A O 1
ATOM 607 N N . ALA A 1 86 ? -20.920 -0.178 2.122 1.00 63.12 86 ALA A N 1
ATOM 608 C CA . ALA A 1 86 ? -21.798 -1.284 1.771 1.00 63.12 86 ALA A CA 1
ATOM 609 C C . ALA A 1 86 ? -22.438 -1.023 0.398 1.00 63.12 86 ALA A C 1
ATOM 611 O O . ALA A 1 86 ? -22.891 0.080 0.103 1.00 63.12 86 ALA A O 1
ATOM 612 N N . THR A 1 87 ? -22.488 -2.046 -0.458 1.00 53.34 87 THR A N 1
ATOM 613 C CA . THR A 1 87 ? -23.206 -1.983 -1.746 1.00 53.34 87 THR A CA 1
ATOM 614 C C . THR A 1 87 ? -24.725 -2.006 -1.568 1.00 53.34 87 THR A C 1
ATOM 616 O O . THR A 1 87 ? -25.468 -1.776 -2.522 1.00 53.34 87 THR A O 1
ATOM 619 N N . THR A 1 88 ? -25.193 -2.299 -0.357 1.00 45.41 88 THR A N 1
ATOM 620 C CA . THR A 1 88 ? -26.600 -2.411 0.015 1.00 45.41 88 THR A CA 1
ATOM 621 C C . THR A 1 88 ? -27.083 -1.131 0.687 1.00 45.41 88 THR A C 1
ATOM 623 O O . THR A 1 88 ? -26.399 -0.566 1.531 1.00 45.41 88 THR A O 1
ATOM 626 N N . THR A 1 89 ? -28.301 -0.708 0.352 1.00 46.28 89 THR A N 1
ATOM 627 C CA . THR A 1 89 ? -29.007 0.478 0.878 1.00 46.28 89 THR A CA 1
ATOM 628 C C . THR A 1 89 ? -29.315 0.446 2.380 1.00 46.28 89 THR A C 1
ATOM 630 O O . THR A 1 89 ? -29.951 1.370 2.884 1.00 46.28 89 THR A O 1
ATOM 633 N N . ASP A 1 90 ? -28.890 -0.594 3.098 1.00 46.81 90 ASP A N 1
ATOM 634 C CA . ASP A 1 90 ? -28.970 -0.620 4.551 1.00 46.81 90 ASP A CA 1
ATOM 635 C C . ASP A 1 90 ? -27.870 0.275 5.108 1.00 46.81 90 ASP A C 1
ATOM 637 O O . ASP A 1 90 ? -26.689 -0.073 5.125 1.00 46.81 90 ASP A O 1
ATOM 641 N N . HIS A 1 91 ? -28.282 1.453 5.566 1.00 51.09 91 HIS A N 1
ATOM 642 C CA . HIS A 1 91 ? -27.487 2.328 6.412 1.00 51.09 91 HIS A CA 1
ATOM 643 C C . HIS A 1 91 ? -27.233 1.629 7.756 1.00 51.09 91 HIS A C 1
ATOM 645 O O . HIS A 1 91 ? -27.822 1.991 8.772 1.00 51.09 91 HIS A O 1
ATOM 651 N N . GLN A 1 92 ? -26.391 0.592 7.772 1.00 54.56 92 GLN A N 1
ATOM 652 C CA . GLN A 1 92 ? -25.880 0.053 9.021 1.00 54.56 92 GLN A CA 1
ATOM 653 C C . GLN A 1 92 ? -25.093 1.167 9.706 1.00 54.56 92 GLN A C 1
ATOM 655 O O . GLN A 1 92 ? -24.057 1.627 9.225 1.00 54.56 92 GLN A O 1
ATOM 660 N N . THR A 1 93 ? -25.617 1.611 10.843 1.00 72.25 93 THR A N 1
ATOM 661 C CA . THR A 1 93 ? -24.974 2.587 11.725 1.00 72.25 93 THR A CA 1
ATOM 662 C C . THR A 1 93 ? -23.662 2.046 12.294 1.00 72.25 93 THR A C 1
ATOM 664 O O . THR A 1 93 ? -22.798 2.836 12.672 1.00 72.25 93 THR A O 1
ATOM 667 N N . LEU A 1 94 ? -23.480 0.720 12.305 1.00 83.00 94 LEU A N 1
ATOM 668 C CA . LEU A 1 94 ? -22.325 0.009 12.843 1.00 83.00 94 LEU A CA 1
ATOM 669 C C . LEU A 1 94 ? -21.711 -0.916 11.776 1.00 83.00 94 LEU A C 1
ATOM 671 O O . LEU A 1 94 ? -22.237 -1.987 11.502 1.00 83.00 94 LEU A O 1
ATOM 675 N N . ALA A 1 95 ? -20.602 -0.485 11.175 1.00 84.62 95 ALA A N 1
ATOM 676 C CA . ALA A 1 95 ? -19.921 -1.157 10.067 1.00 84.62 95 ALA A CA 1
ATOM 677 C C . ALA A 1 95 ? -18.900 -2.220 10.505 1.00 84.62 95 ALA A C 1
ATOM 679 O O . ALA A 1 95 ? -18.536 -3.085 9.717 1.00 84.62 95 ALA A O 1
ATOM 680 N N . LEU A 1 96 ? -18.393 -2.159 11.740 1.00 90.50 96 LEU A N 1
ATOM 681 C CA . LEU A 1 96 ? -17.456 -3.155 12.263 1.00 90.50 96 LEU A CA 1
ATOM 682 C C . LEU A 1 96 ? -17.609 -3.286 13.773 1.00 90.50 96 LEU A C 1
ATOM 684 O O . LEU A 1 96 ? -17.621 -2.280 14.480 1.00 90.50 96 LEU A O 1
ATOM 688 N N . VAL A 1 97 ? -17.660 -4.523 14.265 1.00 93.50 97 VAL A N 1
ATOM 689 C CA . VAL A 1 97 ? -17.562 -4.832 15.695 1.00 93.50 97 VAL A CA 1
ATOM 690 C C . VAL A 1 97 ? -16.532 -5.928 15.889 1.00 93.50 97 VAL A C 1
ATOM 692 O O . VAL A 1 97 ? -16.675 -7.027 15.350 1.00 93.50 97 VAL A O 1
ATOM 695 N N . ARG A 1 98 ? -15.490 -5.626 16.657 1.00 94.19 98 ARG A N 1
ATOM 696 C CA . ARG A 1 98 ? -14.445 -6.580 17.036 1.00 94.19 98 ARG A CA 1
ATOM 697 C C . ARG A 1 98 ? -14.174 -6.494 18.528 1.00 94.19 98 ARG A C 1
ATOM 699 O O . ARG A 1 98 ? -14.566 -5.526 19.182 1.00 94.19 98 ARG A O 1
ATOM 706 N N . ARG A 1 99 ? -13.517 -7.514 19.070 1.00 93.88 99 ARG A N 1
ATOM 707 C CA . ARG A 1 99 ? -13.161 -7.585 20.487 1.00 93.88 99 ARG A CA 1
ATOM 708 C C . ARG A 1 99 ? -11.676 -7.881 20.629 1.00 93.88 99 ARG A C 1
ATOM 710 O O . ARG A 1 99 ? -11.127 -8.713 19.910 1.00 93.88 99 ARG A O 1
ATOM 717 N N . TYR A 1 100 ? -11.039 -7.185 21.558 1.00 93.06 100 TYR A N 1
ATOM 718 C CA . TYR A 1 100 ? -9.695 -7.511 21.997 1.00 93.06 100 TYR A CA 1
ATOM 719 C C . TYR A 1 100 ? -9.686 -8.856 22.732 1.00 93.06 100 TYR A C 1
ATOM 721 O O . TYR A 1 100 ? -10.505 -9.103 23.619 1.00 93.06 100 TYR A O 1
ATOM 729 N N . SER A 1 101 ? -8.746 -9.721 22.371 1.00 90.44 101 SER A N 1
ATOM 730 C CA . SER A 1 101 ? -8.508 -10.989 23.044 1.00 90.44 101 SER A CA 1
ATOM 731 C C . SER A 1 101 ? -7.280 -10.854 23.934 1.00 90.44 101 SER A C 1
ATOM 733 O O . SER A 1 101 ? -6.156 -10.720 23.461 1.00 90.44 101 SER A O 1
ATOM 735 N N . ALA A 1 102 ? -7.480 -10.942 25.249 1.00 88.00 102 ALA A N 1
ATOM 736 C CA . ALA A 1 102 ? -6.371 -10.948 26.202 1.00 88.00 102 ALA A CA 1
ATOM 737 C C . ALA A 1 102 ? -5.477 -12.197 26.081 1.00 88.00 102 ALA A C 1
ATOM 739 O O . ALA A 1 102 ? -4.378 -12.197 26.621 1.00 88.00 102 ALA A O 1
ATOM 740 N N . LEU A 1 103 ? -5.947 -13.255 25.406 1.00 86.75 103 LEU A N 1
ATOM 741 C CA . LEU A 1 103 ? -5.173 -14.476 25.181 1.00 86.75 103 LEU A CA 1
ATOM 742 C C . LEU A 1 103 ? -4.145 -14.300 24.059 1.00 86.75 103 LEU A C 1
ATOM 744 O O . LEU A 1 103 ? -3.025 -14.782 24.188 1.00 86.75 103 LEU A O 1
ATOM 748 N N . THR A 1 104 ? -4.538 -13.642 22.968 1.00 84.94 104 THR A N 1
ATOM 749 C CA . THR A 1 104 ? -3.675 -13.413 21.797 1.00 84.94 104 THR A CA 1
ATOM 750 C C . THR A 1 104 ? -3.007 -12.037 21.821 1.00 84.94 104 THR A C 1
ATOM 752 O O . THR A 1 104 ? -2.159 -11.754 20.986 1.00 84.94 104 THR A O 1
ATOM 755 N N . GLU A 1 105 ? -3.367 -11.190 22.792 1.00 87.94 105 GLU A N 1
ATOM 756 C CA . GLU A 1 105 ? -2.886 -9.812 22.958 1.00 87.94 105 GLU A CA 1
ATOM 757 C C . GLU A 1 105 ? -3.145 -8.907 21.739 1.00 87.94 105 GLU A C 1
ATOM 759 O O . GLU A 1 105 ? -2.478 -7.894 21.523 1.00 87.94 105 GLU A O 1
ATOM 764 N N . GLU A 1 106 ? -4.182 -9.229 20.966 1.00 88.75 106 GLU A N 1
ATOM 765 C CA . GLU A 1 106 ? -4.568 -8.519 19.750 1.00 88.75 106 GLU A CA 1
ATOM 766 C C . GLU A 1 106 ? -6.093 -8.457 19.577 1.00 88.75 106 GLU A C 1
ATOM 768 O O . GLU A 1 106 ? -6.869 -9.064 20.320 1.00 88.75 106 GLU A O 1
ATOM 773 N N . VAL A 1 107 ? -6.553 -7.677 18.596 1.00 91.38 107 VAL A N 1
ATOM 774 C CA . VAL A 1 107 ? -7.973 -7.659 18.219 1.00 91.38 107 VAL A CA 1
ATOM 775 C C . VAL A 1 107 ? -8.272 -8.907 17.390 1.00 91.38 107 VAL A C 1
ATOM 777 O O . VAL A 1 107 ? -7.703 -9.067 16.311 1.00 91.38 107 VAL A O 1
ATOM 780 N N . SER A 1 108 ? -9.165 -9.764 17.892 1.00 90.12 108 SER A N 1
ATOM 781 C CA . SER A 1 108 ? -9.532 -11.030 17.241 1.00 90.12 108 SER A CA 1
ATOM 782 C C . SER A 1 108 ? -10.289 -10.788 15.930 1.00 90.12 108 SER A C 1
ATOM 784 O O . SER A 1 108 ? -11.013 -9.793 15.799 1.00 90.12 108 SER A O 1
ATOM 786 N N . SER A 1 109 ? -10.140 -11.695 14.959 1.00 88.38 109 SER A N 1
ATOM 787 C CA . SER A 1 109 ? -10.995 -11.755 13.767 1.00 88.38 109 SER A CA 1
ATOM 788 C C . SER A 1 109 ? -12.381 -12.338 14.042 1.00 88.38 109 SER A C 1
ATOM 790 O O . SER A 1 109 ? -13.278 -12.119 13.223 1.00 88.38 109 SER A O 1
ATOM 792 N N . ASP A 1 110 ? -12.576 -13.004 15.185 1.00 88.38 110 ASP A N 1
ATOM 793 C CA . ASP A 1 110 ? -13.855 -13.586 15.578 1.00 88.38 110 ASP A CA 1
ATOM 794 C C . ASP A 1 110 ? -14.949 -12.520 15.631 1.00 88.38 110 ASP A C 1
ATOM 796 O O . ASP A 1 110 ? -14.788 -11.415 16.171 1.00 88.38 110 ASP A O 1
ATOM 800 N N . GLU A 1 111 ? -16.110 -12.870 15.087 1.00 86.75 111 GLU A N 1
ATOM 801 C CA . GLU A 1 111 ? -17.278 -12.017 15.203 1.00 86.75 111 GLU A CA 1
ATOM 802 C C . GLU A 1 111 ? -17.762 -11.971 16.652 1.00 86.75 111 GLU A C 1
ATOM 804 O O . GLU A 1 111 ? -17.851 -12.979 17.356 1.00 86.75 111 GLU A O 1
ATOM 809 N N . VAL A 1 112 ? -18.106 -10.767 17.102 1.00 91.38 112 VAL A N 1
ATOM 810 C CA . VAL A 1 112 ? -18.728 -10.586 18.410 1.00 91.38 112 VAL A CA 1
ATOM 811 C C . VAL A 1 112 ? -20.142 -11.163 18.372 1.00 91.38 112 VAL A C 1
ATOM 813 O O . VAL A 1 112 ? -20.851 -11.039 17.374 1.00 91.38 112 VAL A O 1
ATOM 816 N N . ASP A 1 113 ? -20.569 -11.775 19.475 1.00 92.62 113 ASP A N 1
ATOM 817 C CA . ASP A 1 113 ? -21.884 -12.392 19.583 1.00 92.62 113 ASP A CA 1
ATOM 818 C C . ASP A 1 113 ? -23.024 -11.421 19.210 1.00 92.62 113 ASP A C 1
ATOM 820 O O . ASP A 1 113 ? -23.032 -10.241 19.579 1.00 92.62 113 ASP A O 1
ATOM 824 N N . ALA A 1 114 ? -24.027 -11.941 18.498 1.00 89.81 114 ALA A N 1
ATOM 825 C CA . ALA A 1 114 ? -25.121 -11.139 17.947 1.00 89.81 114 ALA A CA 1
ATOM 826 C C . ALA A 1 114 ? -25.901 -10.352 19.017 1.00 89.81 114 ALA A C 1
ATOM 828 O O . ALA A 1 114 ? -26.418 -9.268 18.742 1.00 89.81 114 ALA A O 1
ATOM 829 N N . THR A 1 115 ? -25.965 -10.869 20.249 1.00 92.56 115 THR A N 1
ATOM 830 C CA . THR A 1 115 ? -26.651 -10.204 21.364 1.00 92.56 115 THR A CA 1
ATOM 831 C C . THR A 1 115 ? -25.910 -8.933 21.769 1.00 92.56 115 THR A C 1
ATOM 833 O O . THR A 1 115 ? -26.526 -7.873 21.891 1.00 92.56 115 THR A O 1
ATOM 836 N N . THR A 1 116 ? -24.588 -9.006 21.934 1.00 92.31 116 THR A N 1
ATOM 837 C CA . THR A 1 116 ? -23.746 -7.840 22.218 1.00 92.31 116 THR A CA 1
ATOM 838 C C . THR A 1 116 ? -23.837 -6.805 21.100 1.00 92.31 116 THR A C 1
ATOM 840 O O . THR A 1 116 ? -24.035 -5.625 21.394 1.00 92.31 116 THR A O 1
ATOM 843 N N . VAL A 1 117 ? -23.763 -7.229 19.834 1.00 90.94 117 VAL A N 1
ATOM 844 C CA . VAL A 1 117 ? -23.876 -6.325 18.674 1.00 90.94 117 VAL A CA 1
ATOM 845 C C . VAL A 1 117 ? -25.237 -5.616 18.656 1.00 90.94 117 VAL A C 1
ATOM 847 O O . VAL A 1 117 ? -25.289 -4.391 18.556 1.00 90.94 117 VAL A O 1
ATOM 850 N N . SER A 1 118 ? -26.338 -6.354 18.837 1.00 89.94 118 SER A N 1
ATOM 851 C CA . SER A 1 118 ? -27.695 -5.787 18.871 1.00 89.94 118 SER A CA 1
ATOM 852 C C . SER A 1 118 ? -27.899 -4.824 20.043 1.00 89.94 118 SER A C 1
ATOM 854 O O . SER A 1 118 ? -28.520 -3.770 19.883 1.00 89.94 118 SER A O 1
ATOM 856 N N . ASN A 1 119 ? -27.380 -5.164 21.226 1.00 91.25 119 ASN A N 1
ATOM 857 C CA . ASN A 1 119 ? -27.452 -4.301 22.404 1.00 91.25 119 ASN A CA 1
ATOM 858 C C . ASN A 1 119 ? -26.660 -3.009 22.193 1.00 91.25 119 ASN A C 1
ATOM 860 O O . ASN A 1 119 ? -27.124 -1.932 22.568 1.00 91.25 119 ASN A O 1
ATOM 864 N N . LEU A 1 120 ? -25.476 -3.108 21.586 1.00 90.50 120 LEU A N 1
ATOM 865 C CA . LEU A 1 120 ? -24.652 -1.953 21.266 1.00 90.50 120 LEU A CA 1
ATOM 866 C C . LEU A 1 120 ? -25.359 -1.037 20.262 1.00 90.50 120 LEU A C 1
ATOM 868 O O . LEU A 1 120 ? -25.518 0.147 20.551 1.00 90.50 120 LEU A O 1
ATOM 872 N N . ALA A 1 121 ? -25.856 -1.591 19.153 1.00 88.19 121 ALA A N 1
ATOM 873 C CA . ALA A 1 121 ? -26.603 -0.845 18.142 1.00 88.19 121 ALA A CA 1
ATOM 874 C C . ALA A 1 121 ? -27.815 -0.117 18.751 1.00 88.19 121 ALA A C 1
ATOM 876 O O . ALA A 1 121 ? -27.952 1.095 18.596 1.00 88.19 121 ALA A O 1
ATOM 877 N N . THR A 1 122 ? -28.618 -0.817 19.562 1.00 88.88 122 THR A N 1
ATOM 878 C CA . THR A 1 122 ? -29.786 -0.228 20.243 1.00 88.88 122 THR A CA 1
ATOM 879 C C . THR A 1 122 ? -29.387 0.930 21.163 1.00 88.88 122 THR A C 1
ATOM 881 O O . THR A 1 122 ? -30.046 1.968 21.194 1.00 88.88 122 THR A O 1
ATOM 884 N N . ARG A 1 123 ? -28.291 0.787 21.924 1.00 88.06 123 ARG A N 1
ATOM 885 C CA . ARG A 1 123 ? -27.805 1.846 22.824 1.00 88.06 123 ARG A CA 1
ATOM 886 C C . ARG A 1 123 ? -27.228 3.041 22.070 1.00 88.06 123 ARG A C 1
ATOM 888 O O . ARG A 1 123 ? -27.347 4.160 22.569 1.00 88.06 123 ARG A O 1
ATOM 895 N N . MET A 1 124 ? -26.613 2.817 20.910 1.00 85.06 124 MET A N 1
ATOM 896 C CA . MET A 1 124 ? -26.136 3.881 20.024 1.00 85.06 124 MET A CA 1
ATOM 897 C C . MET A 1 124 ? -27.309 4.670 19.443 1.00 85.06 124 MET A C 1
ATOM 899 O O . MET A 1 124 ? -27.339 5.888 19.585 1.00 85.06 124 MET A O 1
ATOM 903 N N . GLU A 1 125 ? -28.312 3.987 18.888 1.00 83.69 125 GLU A N 1
ATOM 904 C CA . GLU A 1 125 ? -29.520 4.616 18.333 1.00 83.69 125 GLU A CA 1
ATOM 905 C C . GLU A 1 125 ? -30.315 5.390 19.390 1.00 83.69 125 GLU A C 1
ATOM 907 O O . GLU A 1 125 ? -30.800 6.493 19.143 1.00 83.69 125 GLU A O 1
ATOM 912 N N . ALA A 1 126 ? -30.409 4.842 20.603 1.00 85.44 126 ALA A N 1
ATOM 913 C CA . ALA A 1 126 ? -31.084 5.493 21.717 1.00 85.44 126 ALA A CA 1
ATOM 914 C C . ALA A 1 126 ? -30.248 6.601 22.393 1.00 85.44 126 ALA A C 1
ATOM 916 O O . ALA A 1 126 ? -30.723 7.189 23.366 1.00 85.44 126 ALA A O 1
ATOM 917 N N . ASN A 1 127 ? -29.019 6.881 21.928 1.00 81.75 127 ASN A N 1
ATOM 918 C CA . ASN A 1 127 ? -28.067 7.807 22.562 1.00 81.75 127 ASN A CA 1
ATOM 919 C C . ASN A 1 127 ? -27.854 7.532 24.069 1.00 81.75 127 ASN A C 1
ATOM 921 O O . ASN A 1 127 ? -27.721 8.442 24.883 1.00 81.75 127 ASN A O 1
ATOM 925 N N . GLN A 1 128 ? -27.825 6.252 24.449 1.00 85.81 128 GLN A N 1
ATOM 926 C CA . GLN A 1 128 ? -27.638 5.767 25.828 1.00 85.81 128 GLN A CA 1
ATOM 927 C C . GLN A 1 128 ? -26.184 5.371 26.136 1.00 85.81 128 GLN A C 1
ATOM 929 O O . GLN A 1 128 ? -25.894 4.711 27.144 1.00 85.81 128 GLN A O 1
ATOM 934 N N . LEU A 1 129 ? -25.263 5.699 25.234 1.00 83.69 129 LEU A N 1
ATOM 935 C CA . LEU A 1 129 ? -23.829 5.608 25.467 1.00 83.69 129 LEU A CA 1
ATOM 936 C C . LEU A 1 129 ? -23.318 6.984 25.857 1.00 83.69 129 LEU A C 1
ATOM 938 O O . LEU A 1 129 ? -23.600 7.971 25.179 1.00 83.69 129 LEU A O 1
ATOM 942 N N . GLU A 1 130 ? -22.541 7.028 26.936 1.00 83.94 130 GLU A N 1
ATOM 943 C CA . GLU A 1 130 ? -21.865 8.255 27.336 1.00 83.94 130 GLU A CA 1
ATOM 944 C C . GLU A 1 130 ? -21.022 8.786 26.164 1.00 83.94 130 GLU A C 1
ATOM 946 O O . GLU A 1 130 ? -20.280 8.000 25.559 1.00 83.94 130 GLU A O 1
ATOM 951 N N . PRO A 1 131 ? -21.083 10.092 25.842 1.00 79.06 131 PRO A N 1
ATOM 952 C CA . PRO A 1 131 ? -20.439 10.648 24.652 1.00 79.06 131 PRO A CA 1
ATOM 953 C C . PRO A 1 131 ? -18.944 10.333 24.545 1.00 79.06 131 PRO A C 1
ATOM 955 O O . PRO A 1 131 ? -18.428 10.154 23.454 1.00 79.06 131 PRO A O 1
ATOM 958 N N . HIS A 1 132 ? -18.247 10.207 25.676 1.00 82.62 132 HIS A N 1
ATOM 959 C CA . HIS A 1 132 ? -16.814 9.909 25.710 1.00 82.62 132 HIS A CA 1
ATOM 960 C C . HIS A 1 132 ? -16.457 8.454 25.356 1.00 82.62 132 HIS A C 1
ATOM 962 O O . HIS A 1 132 ? -15.283 8.163 25.148 1.00 82.62 132 HIS A O 1
ATOM 968 N N . ARG A 1 133 ? -17.427 7.527 25.329 1.00 90.12 133 ARG A N 1
ATOM 969 C CA . ARG A 1 133 ? -17.193 6.121 24.946 1.00 90.12 133 ARG A CA 1
ATOM 970 C C . ARG A 1 133 ? -17.121 5.943 23.430 1.00 90.12 133 ARG A C 1
ATOM 972 O O . ARG A 1 133 ? -16.511 4.987 22.960 1.00 90.12 133 ARG A O 1
ATOM 979 N N . MET A 1 134 ? -17.745 6.858 22.687 1.00 89.81 134 MET A N 1
ATOM 980 C CA . MET A 1 134 ? -17.784 6.880 21.227 1.00 89.81 134 MET A CA 1
ATOM 981 C C . MET A 1 134 ? -17.169 8.182 20.725 1.00 89.81 134 MET A C 1
ATOM 983 O O . MET A 1 134 ? -17.819 9.226 20.741 1.00 89.81 134 MET A O 1
ATOM 987 N N . ILE A 1 135 ? -15.927 8.119 20.266 1.00 91.06 135 ILE A N 1
ATOM 988 C CA . ILE A 1 135 ? -15.211 9.303 19.782 1.00 91.06 135 ILE A CA 1
ATOM 989 C C . ILE A 1 135 ? -15.703 9.638 18.371 1.00 91.06 135 ILE A C 1
ATOM 991 O O . ILE A 1 135 ? -15.918 8.740 17.555 1.00 91.06 135 ILE A O 1
ATOM 995 N N . ALA A 1 136 ? -15.935 10.916 18.074 1.00 90.50 136 ALA A N 1
ATOM 996 C CA . ALA A 1 136 ? -16.350 11.315 16.735 1.00 90.50 136 ALA A CA 1
ATOM 997 C C . ALA A 1 136 ? -15.161 11.258 15.765 1.00 90.50 136 ALA A C 1
ATOM 999 O O . ALA A 1 136 ? -14.046 11.644 16.111 1.00 90.50 136 ALA A O 1
ATOM 1000 N N . TYR A 1 137 ? -15.405 10.819 14.531 1.00 89.31 137 TYR A N 1
ATOM 1001 C CA . TYR A 1 137 ? -14.407 10.805 13.459 1.00 89.31 137 TYR A CA 1
ATOM 1002 C C . TYR A 1 137 ? -13.730 12.171 13.279 1.00 89.31 137 TYR A C 1
ATOM 1004 O O . TYR A 1 137 ? -12.507 12.253 13.192 1.00 89.31 137 TYR A O 1
ATOM 1012 N N . SER A 1 138 ? -14.522 13.246 13.306 1.00 89.12 138 SER A N 1
ATOM 1013 C CA . SER A 1 138 ? -14.066 14.636 13.181 1.00 89.12 138 SER A CA 1
ATOM 1014 C C . SER A 1 138 ? -13.108 15.086 14.287 1.00 89.12 138 SER A C 1
ATOM 1016 O O . SER A 1 138 ? -12.348 16.032 14.093 1.00 89.12 138 SER A O 1
ATOM 1018 N N . ASP A 1 139 ? -13.135 14.428 15.450 1.00 89.44 139 ASP A N 1
ATOM 1019 C CA . ASP A 1 139 ? -12.226 14.742 16.556 1.00 89.44 139 ASP A CA 1
ATOM 1020 C C . ASP A 1 139 ? -10.837 14.119 16.339 1.00 89.44 139 ASP A C 1
ATOM 1022 O O . ASP A 1 139 ? -9.844 14.614 16.880 1.00 89.44 139 ASP A O 1
ATOM 1026 N N . ILE A 1 140 ? -10.772 13.045 15.541 1.00 88.69 140 ILE A N 1
ATOM 1027 C CA . ILE A 1 140 ? -9.553 12.294 15.220 1.00 88.69 140 ILE A CA 1
ATOM 1028 C C . ILE A 1 140 ? 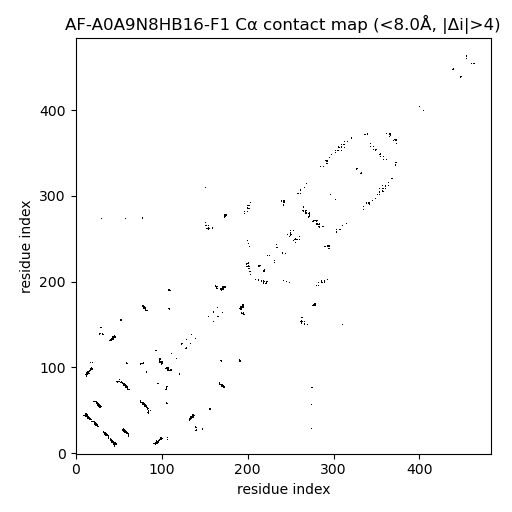-8.921 12.843 13.940 1.00 88.69 140 ILE A C 1
ATOM 1030 O O . ILE A 1 140 ? -7.745 13.208 13.938 1.00 88.69 140 ILE A O 1
ATOM 1034 N N . VAL A 1 141 ? -9.706 12.923 12.864 1.00 85.69 141 VAL A N 1
ATOM 1035 C CA . VAL A 1 141 ? -9.253 13.346 11.536 1.00 85.69 141 VAL A CA 1
ATOM 1036 C C . VAL A 1 141 ? -9.649 14.804 11.321 1.00 85.69 141 VAL A C 1
ATOM 1038 O O . VAL A 1 141 ? -10.815 15.124 11.084 1.00 85.69 141 VAL A O 1
ATOM 1041 N N . LYS A 1 142 ? -8.670 15.707 11.417 1.00 78.81 142 LYS A N 1
ATOM 1042 C CA . LYS A 1 142 ? -8.888 17.158 11.326 1.00 78.81 142 LYS A CA 1
ATOM 1043 C C . LYS A 1 142 ? -8.587 17.652 9.914 1.00 78.81 142 LYS A C 1
ATOM 1045 O O . LYS A 1 142 ? -7.434 17.872 9.595 1.00 78.81 142 LYS A O 1
ATOM 1050 N N . ASP A 1 143 ? -9.617 17.819 9.085 1.00 65.88 143 ASP A N 1
ATOM 1051 C CA . ASP A 1 143 ? -9.596 18.469 7.751 1.00 65.88 143 ASP A CA 1
ATOM 1052 C C . ASP A 1 143 ? -8.519 17.992 6.736 1.00 65.88 143 ASP A C 1
ATOM 1054 O O . ASP A 1 143 ? -8.344 18.573 5.668 1.00 65.88 143 ASP A O 1
ATOM 1058 N N . GLU A 1 144 ? -7.842 16.872 7.006 1.00 64.44 144 GLU A N 1
ATOM 1059 C CA . GLU A 1 144 ? -6.821 16.251 6.146 1.00 64.44 144 GLU A CA 1
ATOM 1060 C C . GLU A 1 144 ? -7.401 15.214 5.166 1.00 64.44 144 GLU A C 1
ATOM 1062 O O . GLU A 1 144 ? -6.695 14.340 4.662 1.00 64.44 144 GLU A O 1
ATOM 1067 N N . SER A 1 145 ? -8.692 15.323 4.833 1.00 67.00 145 SER A N 1
ATOM 1068 C CA . SER A 1 145 ? -9.350 14.415 3.875 1.00 67.00 145 SER A CA 1
ATOM 1069 C C . SER A 1 145 ? -8.614 14.340 2.529 1.00 67.00 145 SER A C 1
ATOM 1071 O O . SER A 1 145 ? -8.552 13.279 1.909 1.00 67.00 145 SER A O 1
ATOM 1073 N N . GLN A 1 146 ? -7.978 15.438 2.108 1.00 79.31 146 GLN A N 1
ATOM 1074 C CA . GLN A 1 146 ? -7.182 15.476 0.885 1.00 79.31 146 GLN A CA 1
ATOM 1075 C C . GLN A 1 146 ? -5.900 14.639 0.977 1.00 79.31 146 GLN A C 1
ATOM 1077 O O . GLN A 1 146 ? -5.528 14.012 -0.009 1.00 79.31 146 GLN A O 1
ATOM 1082 N N . ALA A 1 147 ? -5.236 14.589 2.136 1.00 85.88 147 ALA A N 1
ATOM 1083 C CA . ALA A 1 147 ? -4.008 13.811 2.303 1.00 85.88 147 ALA A CA 1
ATOM 1084 C C . ALA A 1 147 ? -4.292 12.305 2.203 1.00 85.88 147 ALA A C 1
ATOM 1086 O O . ALA A 1 147 ? -3.573 11.588 1.505 1.00 85.88 147 ALA A O 1
ATOM 1087 N N . TRP A 1 148 ? -5.383 11.846 2.828 1.00 89.31 148 TRP A N 1
ATOM 1088 C CA . TRP A 1 148 ? -5.835 10.459 2.710 1.00 89.31 148 TRP A CA 1
ATOM 1089 C C . TRP A 1 148 ? -6.218 10.102 1.273 1.00 89.31 148 TRP A C 1
A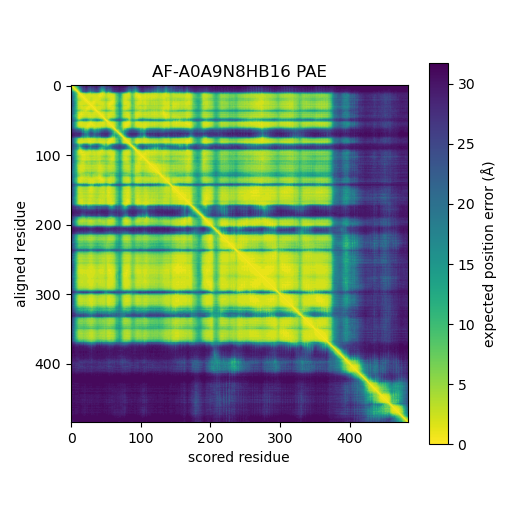TOM 1091 O O . TRP A 1 148 ? -5.749 9.097 0.738 1.00 89.31 148 TRP A O 1
ATOM 1101 N N . ASN A 1 149 ? -7.012 10.955 0.617 1.00 89.12 149 ASN A N 1
ATOM 1102 C CA . ASN A 1 149 ? -7.395 10.755 -0.780 1.00 89.12 149 ASN A CA 1
ATOM 1103 C C . ASN A 1 149 ? -6.162 10.689 -1.687 1.00 89.12 149 ASN A C 1
ATOM 1105 O O . ASN A 1 149 ? -6.043 9.785 -2.504 1.00 89.12 149 ASN A O 1
ATOM 1109 N N . ASP A 1 150 ? -5.198 11.590 -1.510 1.00 90.25 150 ASP A N 1
ATOM 1110 C CA . ASP A 1 150 ? -3.960 11.597 -2.285 1.00 90.25 150 ASP A CA 1
ATOM 1111 C C . ASP A 1 150 ? -3.129 10.320 -2.079 1.00 90.25 150 ASP A C 1
ATOM 1113 O O . ASP A 1 150 ? -2.522 9.820 -3.032 1.00 90.25 150 ASP A O 1
ATOM 1117 N N . ALA A 1 151 ? -3.099 9.795 -0.850 1.00 91.69 151 ALA A N 1
ATOM 1118 C CA . ALA A 1 151 ? -2.381 8.577 -0.485 1.00 91.69 151 ALA A CA 1
ATOM 1119 C C . ALA A 1 151 ? -3.065 7.294 -0.985 1.00 91.69 151 ALA A C 1
ATOM 1121 O O . ALA A 1 151 ? -2.393 6.273 -1.108 1.00 91.69 151 ALA A O 1
ATOM 1122 N N . THR A 1 152 ? -4.363 7.344 -1.300 1.00 93.94 152 THR A N 1
ATOM 1123 C CA . THR A 1 152 ? -5.179 6.163 -1.637 1.00 93.94 152 THR A CA 1
ATOM 1124 C C . THR A 1 152 ? -5.881 6.234 -2.998 1.00 93.94 152 THR A C 1
ATOM 1126 O O . THR A 1 152 ? -6.555 5.283 -3.377 1.00 93.94 152 THR A O 1
ATOM 1129 N N . GLN A 1 153 ? -5.700 7.314 -3.767 1.00 93.19 153 GLN A N 1
ATOM 1130 C CA . GLN A 1 153 ? -6.427 7.604 -5.017 1.00 93.19 153 GLN A CA 1
ATOM 1131 C C . GLN A 1 153 ? -6.414 6.489 -6.080 1.00 93.19 153 GLN A C 1
ATOM 1133 O O . GLN A 1 153 ? -7.324 6.442 -6.906 1.00 93.19 153 GLN A O 1
ATOM 1138 N N . PHE A 1 154 ? -5.398 5.618 -6.099 1.00 96.06 154 PHE A N 1
ATOM 1139 C CA . PHE A 1 154 ? -5.299 4.506 -7.050 1.00 96.06 154 PHE A CA 1
ATOM 1140 C C . PHE A 1 154 ? -5.631 3.141 -6.435 1.00 96.06 154 PHE A C 1
ATOM 1142 O O . PHE A 1 154 ? -5.686 2.145 -7.154 1.00 96.06 154 PHE A O 1
ATOM 1149 N N . ILE A 1 155 ? -5.869 3.069 -5.124 1.00 95.50 155 ILE A N 1
ATOM 1150 C CA . ILE A 1 155 ? -6.218 1.820 -4.448 1.00 95.50 155 ILE A CA 1
ATOM 1151 C C . ILE A 1 155 ? -7.692 1.520 -4.718 1.00 95.50 155 ILE A C 1
ATOM 1153 O O . ILE A 1 155 ? -8.590 2.092 -4.104 1.00 95.50 155 ILE A O 1
ATOM 1157 N N . SER A 1 156 ? -7.944 0.602 -5.649 1.00 93.44 156 SER A N 1
ATOM 1158 C CA . SER A 1 156 ? -9.298 0.196 -6.014 1.00 93.44 156 SER A CA 1
ATOM 1159 C C . SER A 1 156 ? -9.825 -0.929 -5.112 1.00 93.44 156 SER A C 1
ATOM 1161 O O . SER A 1 156 ? -9.074 -1.739 -4.561 1.00 93.44 156 SER A O 1
ATOM 1163 N N . ARG A 1 157 ? -11.154 -1.068 -5.024 1.00 92.06 157 ARG A N 1
ATOM 1164 C CA . ARG A 1 157 ? -11.789 -2.228 -4.370 1.00 92.06 157 ARG A CA 1
ATOM 1165 C C . ARG A 1 157 ? -11.384 -3.558 -5.018 1.00 92.06 157 ARG A C 1
ATOM 1167 O O . ARG A 1 157 ? -11.265 -4.578 -4.330 1.00 92.06 157 ARG A O 1
ATOM 1174 N N . GLN A 1 158 ? -11.188 -3.559 -6.338 1.00 91.94 158 GLN A N 1
ATOM 1175 C CA . GLN A 1 158 ? -10.734 -4.738 -7.070 1.00 91.94 158 GLN A CA 1
ATOM 1176 C C . GLN A 1 158 ? -9.311 -5.121 -6.656 1.00 91.94 158 GLN A C 1
ATOM 1178 O O . GLN A 1 158 ? -9.060 -6.302 -6.410 1.00 91.94 158 GLN A O 1
ATOM 1183 N N . LEU A 1 159 ? -8.421 -4.135 -6.506 1.00 94.44 159 LEU A N 1
ATOM 1184 C CA . LEU A 1 159 ? -7.063 -4.345 -6.025 1.00 94.44 159 LEU A CA 1
ATOM 1185 C C . LEU A 1 159 ? -7.062 -4.966 -4.634 1.00 94.44 159 LEU A C 1
ATOM 1187 O O . LEU A 1 159 ? -6.497 -6.042 -4.460 1.00 94.44 159 LEU A O 1
ATOM 1191 N N . LEU A 1 160 ? -7.767 -4.350 -3.677 1.00 94.06 160 LEU A N 1
ATOM 1192 C CA . LEU A 1 160 ? -7.887 -4.867 -2.310 1.00 94.06 160 LEU A CA 1
ATOM 1193 C C . LEU A 1 160 ? -8.331 -6.335 -2.319 1.00 94.06 160 LEU A C 1
ATOM 1195 O O . LEU A 1 160 ? -7.675 -7.193 -1.730 1.00 94.06 160 LEU A O 1
ATOM 1199 N N . THR A 1 161 ? -9.375 -6.652 -3.089 1.00 92.50 161 THR A N 1
ATOM 1200 C CA . THR A 1 161 ? -9.886 -8.026 -3.207 1.00 92.50 161 THR A CA 1
ATOM 1201 C C . THR A 1 161 ? -8.840 -8.980 -3.794 1.00 92.50 161 THR A C 1
ATOM 1203 O O . THR A 1 161 ? -8.696 -10.100 -3.303 1.00 92.50 161 THR A O 1
ATOM 1206 N N . SER A 1 162 ? -8.084 -8.546 -4.809 1.00 92.44 162 SER A N 1
ATOM 1207 C CA . SER A 1 162 ? -7.009 -9.336 -5.431 1.00 92.44 162 SER A CA 1
ATOM 1208 C C . SER A 1 162 ? -5.806 -9.577 -4.512 1.00 92.44 162 SER A C 1
ATOM 1210 O O . SER A 1 162 ? -5.032 -10.502 -4.745 1.00 92.44 162 SER A O 1
ATOM 1212 N N . ARG A 1 163 ? -5.661 -8.763 -3.460 1.00 93.06 163 ARG A N 1
ATOM 1213 C CA . ARG A 1 163 ? -4.625 -8.866 -2.424 1.00 93.06 163 ARG A CA 1
ATOM 1214 C C . ARG A 1 163 ? -5.123 -9.547 -1.147 1.00 93.06 163 ARG A C 1
ATOM 1216 O O . ARG A 1 163 ? -4.437 -9.510 -0.133 1.00 93.06 163 ARG A O 1
ATOM 1223 N N . ASN A 1 164 ? -6.293 -10.191 -1.210 1.00 91.94 164 ASN A N 1
ATOM 1224 C CA . ASN A 1 164 ? -6.965 -10.855 -0.089 1.00 91.94 164 ASN A CA 1
ATOM 1225 C C . ASN A 1 164 ? -7.409 -9.903 1.043 1.00 91.94 164 ASN A C 1
ATOM 1227 O O . ASN A 1 164 ? -7.543 -10.300 2.197 1.00 91.94 164 ASN A O 1
ATOM 1231 N N . ILE A 1 165 ? -7.687 -8.640 0.708 1.00 92.56 165 ILE A N 1
ATOM 1232 C CA . ILE A 1 165 ? -8.200 -7.627 1.632 1.00 92.56 165 ILE A CA 1
ATOM 1233 C C . ILE A 1 165 ? -9.686 -7.391 1.353 1.00 92.56 165 ILE A C 1
ATOM 1235 O O . ILE A 1 165 ? -10.093 -7.099 0.226 1.00 92.56 165 ILE A O 1
ATOM 1239 N N . ARG A 1 166 ? -10.522 -7.508 2.389 1.00 91.31 166 ARG A N 1
ATOM 1240 C CA . ARG A 1 166 ? -11.974 -7.291 2.298 1.00 91.31 166 ARG A CA 1
ATOM 1241 C C . ARG A 1 166 ? -12.490 -6.506 3.495 1.00 91.31 166 ARG A C 1
ATOM 1243 O O . ARG A 1 166 ? -11.811 -6.364 4.508 1.00 91.31 166 ARG A O 1
ATOM 1250 N N . HIS A 1 167 ? -13.717 -6.011 3.362 1.00 91.38 167 HIS A N 1
ATOM 1251 C CA . HIS A 1 167 ? -14.372 -5.232 4.400 1.00 91.38 167 HIS A CA 1
ATOM 1252 C C . HIS A 1 167 ? -14.447 -6.025 5.709 1.00 91.38 167 HIS A C 1
ATOM 1254 O O . HIS A 1 167 ? -14.929 -7.155 5.719 1.00 91.38 167 HIS A O 1
ATOM 1260 N N . GLY A 1 168 ? -13.952 -5.429 6.794 1.00 89.75 168 GLY A N 1
ATOM 1261 C CA . GLY A 1 168 ? -14.043 -5.971 8.150 1.00 89.75 168 GLY A CA 1
ATOM 1262 C C . GLY A 1 168 ? -13.186 -7.208 8.435 1.00 89.75 168 GLY A C 1
ATOM 1263 O O . GLY A 1 168 ? -13.140 -7.648 9.584 1.00 89.75 168 GLY A O 1
ATOM 1264 N N . LEU A 1 169 ? -12.483 -7.768 7.447 1.00 91.31 169 LEU A N 1
ATOM 1265 C CA . LEU A 1 169 ? -11.546 -8.861 7.698 1.00 91.31 169 LEU A CA 1
ATOM 1266 C C . LEU A 1 169 ? -10.274 -8.320 8.353 1.00 91.31 169 LEU A C 1
ATOM 1268 O O . LEU A 1 169 ? -9.769 -7.265 7.963 1.00 91.31 169 LEU A O 1
ATOM 1272 N N . LYS A 1 170 ? -9.778 -9.054 9.355 1.00 92.69 170 LYS A N 1
ATOM 1273 C CA . LYS A 1 170 ? -8.519 -8.751 10.039 1.00 92.69 170 LYS A CA 1
ATOM 1274 C C . LYS A 1 170 ? -7.367 -8.956 9.062 1.00 92.69 170 LYS A C 1
ATOM 1276 O O . LYS A 1 170 ? -7.223 -10.039 8.500 1.00 92.69 170 LYS A O 1
ATOM 1281 N N . ILE A 1 171 ? -6.555 -7.927 8.878 1.00 92.19 171 ILE A N 1
ATOM 1282 C CA . ILE A 1 171 ? -5.316 -7.965 8.106 1.00 92.19 171 ILE A CA 1
ATOM 1283 C C . ILE A 1 171 ? -4.181 -8.133 9.102 1.00 92.19 171 ILE A C 1
ATOM 1285 O O . ILE A 1 171 ? -4.022 -7.311 10.010 1.00 92.19 171 ILE A O 1
ATOM 1289 N N . VAL A 1 172 ? -3.402 -9.192 8.914 1.00 83.88 172 VAL A N 1
ATOM 1290 C CA . VAL A 1 172 ? -2.211 -9.462 9.717 1.00 83.88 172 VAL A CA 1
ATOM 1291 C C . VAL A 1 172 ? -0.958 -9.158 8.896 1.00 83.88 172 VAL A C 1
ATOM 1293 O O . VAL A 1 172 ? -0.925 -9.467 7.698 1.00 83.88 172 VAL A O 1
ATOM 1296 N N . PRO A 1 173 ? 0.080 -8.546 9.494 1.00 75.00 173 PRO A N 1
ATOM 1297 C CA . PRO A 1 173 ? 1.392 -8.482 8.865 1.00 75.00 173 PRO A CA 1
ATOM 1298 C C . PRO A 1 173 ? 1.849 -9.924 8.614 1.00 75.00 173 PRO A C 1
ATOM 1300 O O . PRO A 1 173 ? 1.943 -10.708 9.555 1.00 75.00 173 PRO A O 1
ATOM 1303 N N . GLY A 1 174 ? 2.046 -10.307 7.350 1.00 65.12 174 GLY A N 1
ATOM 1304 C CA . GLY A 1 174 ? 2.409 -11.686 7.011 1.00 65.12 174 GLY A CA 1
ATOM 1305 C C . GLY A 1 174 ? 3.682 -12.138 7.736 1.00 65.12 174 GLY A C 1
ATOM 1306 O O . GLY A 1 174 ? 4.601 -11.340 7.929 1.00 65.12 174 GLY A O 1
ATOM 1307 N N . CYS A 1 175 ? 3.741 -13.412 8.131 1.00 50.91 175 CYS A N 1
ATOM 1308 C CA . CYS A 1 175 ? 4.983 -14.023 8.595 1.00 50.91 175 CYS A CA 1
ATOM 1309 C C . CYS A 1 175 ? 5.947 -14.124 7.408 1.00 50.91 175 CYS A C 1
ATOM 1311 O O . CYS A 1 175 ? 5.588 -14.672 6.370 1.00 50.91 175 CYS A O 1
ATOM 1313 N N . TYR A 1 176 ? 7.150 -13.580 7.557 1.00 44.34 176 TYR A N 1
ATOM 1314 C CA . TYR A 1 176 ? 8.228 -13.790 6.600 1.00 44.34 176 TYR A CA 1
ATOM 1315 C C . TYR A 1 176 ? 8.729 -15.231 6.754 1.00 44.34 176 TYR A C 1
ATOM 1317 O O . TYR A 1 176 ? 9.321 -15.576 7.776 1.00 44.34 176 TYR A O 1
ATOM 1325 N N . SER A 1 177 ? 8.465 -16.078 5.765 1.00 48.22 177 SER A N 1
ATOM 1326 C CA . SER A 1 177 ? 9.187 -17.334 5.556 1.00 48.22 177 SER A CA 1
ATOM 1327 C C . SER A 1 177 ? 9.759 -17.313 4.144 1.00 48.22 177 SER A C 1
ATOM 1329 O O . SER A 1 177 ? 9.040 -17.178 3.152 1.00 48.22 177 SER A O 1
ATOM 1331 N N . GLU A 1 178 ? 11.083 -17.428 4.058 1.00 41.88 178 GLU A N 1
ATOM 1332 C CA . GLU A 1 178 ? 11.818 -17.527 2.789 1.00 41.88 178 GLU A CA 1
ATOM 1333 C C . GLU A 1 178 ? 11.395 -18.776 1.992 1.00 41.88 178 GLU A C 1
ATOM 1335 O O . GLU A 1 178 ? 11.471 -18.780 0.762 1.00 41.88 178 GLU A O 1
ATOM 1340 N N . ASP A 1 179 ? 10.834 -19.760 2.706 1.00 42.12 179 ASP A N 1
ATOM 1341 C CA . ASP A 1 179 ? 10.405 -21.077 2.237 1.00 42.12 179 ASP A CA 1
ATOM 1342 C C . ASP A 1 179 ? 8.877 -21.261 2.177 1.00 42.12 179 ASP A C 1
ATOM 1344 O O . ASP A 1 179 ? 8.410 -22.399 2.140 1.00 42.12 179 ASP A O 1
ATOM 1348 N N . ASP A 1 180 ? 8.061 -20.194 2.171 1.00 46.56 180 ASP A N 1
ATOM 1349 C CA . ASP A 1 180 ? 6.633 -20.349 1.831 1.00 46.56 180 ASP A CA 1
ATOM 1350 C C . ASP A 1 180 ? 6.504 -20.605 0.319 1.00 46.56 180 ASP A C 1
ATOM 1352 O O . ASP A 1 180 ? 6.131 -19.743 -0.487 1.00 46.56 180 ASP A O 1
ATOM 1356 N N . ASP A 1 181 ? 6.886 -21.826 -0.051 1.00 40.03 181 ASP A N 1
ATOM 1357 C CA . ASP A 1 181 ? 6.470 -22.520 -1.248 1.00 40.03 181 ASP A CA 1
ATOM 1358 C C . ASP A 1 181 ? 4.946 -22.427 -1.363 1.00 40.03 181 ASP A C 1
ATOM 1360 O O . ASP A 1 181 ? 4.186 -22.511 -0.390 1.00 40.03 181 ASP A O 1
ATOM 1364 N N . GLU A 1 182 ? 4.494 -22.234 -2.598 1.00 44.72 182 GLU A N 1
ATOM 1365 C CA . GLU A 1 182 ? 3.098 -22.380 -2.968 1.00 44.72 182 GLU A CA 1
ATOM 1366 C C . GLU A 1 182 ? 2.560 -23.686 -2.353 1.00 44.72 182 GLU A C 1
ATOM 1368 O O . GLU A 1 182 ? 3.043 -24.761 -2.693 1.00 44.72 182 GLU A O 1
ATOM 1373 N N . GLN A 1 183 ? 1.535 -23.577 -1.493 1.00 37.91 183 GLN A N 1
ATOM 1374 C CA . GLN A 1 183 ? 0.820 -24.662 -0.787 1.00 37.91 183 GLN A CA 1
ATOM 1375 C C . GLN A 1 183 ? 1.217 -24.932 0.678 1.00 37.91 183 GLN A C 1
ATOM 1377 O O . GLN A 1 183 ? 1.383 -26.078 1.087 1.00 37.91 183 GLN A O 1
ATOM 1382 N N . SER A 1 184 ? 1.111 -23.931 1.556 1.00 36.69 184 SER A N 1
ATOM 1383 C CA . SER A 1 184 ? 0.544 -24.207 2.886 1.00 36.69 184 SER A CA 1
ATOM 1384 C C . SER A 1 184 ? -0.990 -24.248 2.791 1.00 36.69 184 SER A C 1
ATOM 1386 O O . SER A 1 184 ? -1.713 -23.385 3.274 1.00 36.69 184 SER A O 1
ATOM 1388 N N . THR A 1 185 ? -1.524 -25.294 2.151 1.00 37.16 185 THR A N 1
ATOM 1389 C CA . THR A 1 185 ? -2.964 -25.637 2.150 1.00 37.16 185 THR A CA 1
ATOM 1390 C C . THR A 1 185 ? -3.483 -26.113 3.515 1.00 37.16 185 THR A C 1
ATOM 1392 O O . THR A 1 185 ? -4.591 -26.637 3.602 1.00 37.16 185 THR A O 1
ATOM 1395 N N . GLN A 1 186 ? -2.726 -25.926 4.599 1.00 39.84 186 GLN A N 1
ATOM 1396 C CA . GLN A 1 186 ? -3.242 -26.098 5.954 1.00 39.84 186 GLN A CA 1
ATOM 1397 C C . GLN A 1 186 ? -3.859 -24.782 6.413 1.00 39.84 186 GLN A C 1
ATOM 1399 O O . GLN A 1 186 ? -3.223 -23.906 6.993 1.00 39.84 186 GLN A O 1
ATOM 1404 N N . GLN A 1 187 ? -5.137 -24.663 6.082 1.00 42.56 187 GLN A N 1
ATOM 1405 C CA . GLN A 1 187 ? -6.069 -23.638 6.521 1.00 42.56 187 GLN A CA 1
ATOM 1406 C C . GLN A 1 187 ? -6.501 -23.897 7.979 1.00 42.56 187 GLN A C 1
ATOM 1408 O O . GLN A 1 187 ? -7.686 -23.832 8.287 1.00 42.56 187 GLN A O 1
ATOM 1413 N N . ASP A 1 188 ? -5.548 -24.231 8.851 1.00 40.09 188 ASP A N 1
ATOM 1414 C CA . ASP A 1 188 ? -5.795 -24.479 10.268 1.00 40.09 188 ASP A CA 1
ATOM 1415 C C . ASP A 1 188 ? -5.390 -23.220 11.061 1.00 40.09 188 ASP A C 1
ATOM 1417 O O . ASP A 1 188 ? -4.233 -22.799 11.064 1.00 40.09 188 ASP A O 1
ATOM 1421 N N . ASP A 1 189 ? -6.388 -22.584 11.680 1.00 53.12 189 ASP A N 1
ATOM 1422 C CA . ASP A 1 189 ? -6.280 -21.639 12.804 1.00 53.12 189 ASP A CA 1
ATOM 1423 C C . ASP A 1 189 ? -5.452 -20.341 12.638 1.00 53.12 189 ASP A C 1
ATOM 1425 O O . ASP A 1 189 ? -4.915 -19.819 13.617 1.00 53.12 189 ASP A O 1
ATOM 1429 N N . LYS A 1 190 ? -5.366 -19.734 11.444 1.00 66.00 190 LYS A N 1
ATOM 1430 C CA . LYS A 1 190 ? -4.793 -18.373 11.320 1.00 66.00 190 LYS A CA 1
ATOM 1431 C C . LYS A 1 190 ? -5.851 -17.290 11.586 1.00 66.00 190 LYS A C 1
ATOM 1433 O O . LYS A 1 190 ? -6.759 -17.088 10.781 1.00 66.00 190 LYS A O 1
ATOM 1438 N N . ASP A 1 191 ? -5.703 -16.569 12.703 1.00 80.19 191 ASP A N 1
ATOM 1439 C CA . ASP A 1 191 ? -6.528 -15.410 13.084 1.00 80.19 191 ASP A CA 1
ATOM 1440 C C . ASP A 1 191 ? -6.231 -14.193 12.182 1.00 80.19 191 ASP A C 1
ATOM 1442 O O . ASP A 1 191 ? -5.443 -13.309 12.530 1.00 80.19 191 ASP A O 1
ATOM 1446 N N . GLY A 1 192 ? -6.852 -14.159 10.999 1.00 84.44 192 GLY A N 1
ATOM 1447 C CA . GLY A 1 192 ? -6.763 -13.064 10.030 1.00 84.44 192 GLY A CA 1
ATOM 1448 C C . GLY A 1 192 ? -6.283 -13.485 8.639 1.00 84.44 192 GLY A C 1
ATOM 1449 O O . GLY A 1 192 ? -6.080 -14.656 8.336 1.00 84.44 192 GLY A O 1
ATOM 1450 N N . SER A 1 193 ? -6.148 -12.503 7.750 1.00 86.00 193 SER A N 1
ATOM 1451 C CA . SER A 1 193 ? -5.730 -12.679 6.358 1.00 86.00 193 SER A CA 1
ATOM 1452 C C . SER A 1 193 ? -4.401 -11.979 6.096 1.00 86.00 193 SER A C 1
ATOM 1454 O O . SER A 1 193 ? -4.271 -10.773 6.313 1.00 86.00 193 SER A O 1
ATOM 1456 N N . SER A 1 194 ? -3.428 -12.739 5.594 1.00 86.81 194 SER A N 1
ATOM 1457 C CA . SER A 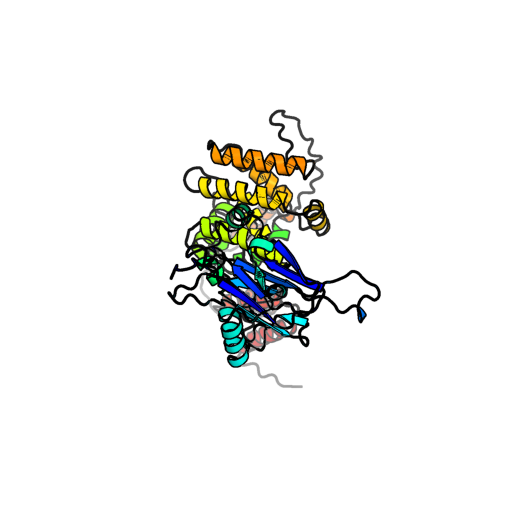1 194 ? -2.188 -12.189 5.048 1.00 86.81 194 SER A CA 1
ATOM 1458 C C . SER A 1 194 ? -2.424 -11.607 3.657 1.00 86.81 194 SER A C 1
ATOM 1460 O O . SER A 1 194 ? -3.282 -12.077 2.900 1.00 86.81 194 SER A O 1
ATOM 1462 N N . ILE A 1 195 ? -1.623 -10.603 3.317 1.00 89.88 195 ILE A N 1
ATOM 1463 C CA . ILE A 1 195 ? -1.652 -9.950 2.009 1.00 89.88 195 ILE A CA 1
ATOM 1464 C C . ILE A 1 195 ? -0.900 -10.802 0.991 1.00 89.88 195 ILE A C 1
ATOM 1466 O O . ILE A 1 195 ? 0.180 -11.315 1.277 1.00 89.88 195 ILE A O 1
ATOM 1470 N N . LEU A 1 196 ? -1.473 -10.934 -0.204 1.00 89.88 196 LEU A N 1
ATOM 1471 C CA . LEU A 1 196 ? -0.889 -11.707 -1.299 1.00 89.88 196 LEU A CA 1
ATOM 1472 C C . LEU A 1 196 ? -0.312 -10.776 -2.361 1.00 89.88 196 LEU A C 1
ATOM 1474 O O . LEU A 1 196 ? -1.072 -10.172 -3.115 1.00 89.88 196 LEU A O 1
ATOM 1478 N N . TYR A 1 197 ? 1.013 -10.686 -2.451 1.00 91.81 197 TYR A N 1
ATOM 1479 C CA . TYR A 1 197 ? 1.688 -9.894 -3.479 1.00 91.81 197 TYR A CA 1
ATOM 1480 C C . TYR A 1 197 ? 2.154 -10.755 -4.659 1.00 91.81 197 TYR A C 1
ATOM 1482 O O . TYR A 1 197 ? 2.640 -11.870 -4.450 1.00 91.81 197 TYR A O 1
ATOM 1490 N N . PRO A 1 198 ? 2.042 -10.263 -5.907 1.00 92.38 198 PRO A N 1
ATOM 1491 C CA . PRO A 1 198 ? 2.667 -10.926 -7.041 1.00 92.38 198 PRO A CA 1
ATOM 1492 C C . PRO A 1 198 ? 4.200 -10.806 -6.962 1.00 92.38 198 PRO A C 1
ATOM 1494 O O . PRO A 1 198 ? 4.712 -9.809 -6.447 1.00 92.38 198 PRO A O 1
ATOM 1497 N N . PRO A 1 199 ? 4.952 -11.780 -7.506 1.00 91.38 199 PRO A N 1
ATOM 1498 C CA . PRO A 1 199 ? 6.405 -11.690 -7.565 1.00 91.38 199 PRO A CA 1
ATOM 1499 C C . PRO A 1 199 ? 6.828 -10.596 -8.550 1.00 91.38 199 PRO A C 1
ATOM 1501 O O . PRO A 1 199 ? 6.471 -10.650 -9.733 1.00 91.38 199 PRO A O 1
ATOM 1504 N N .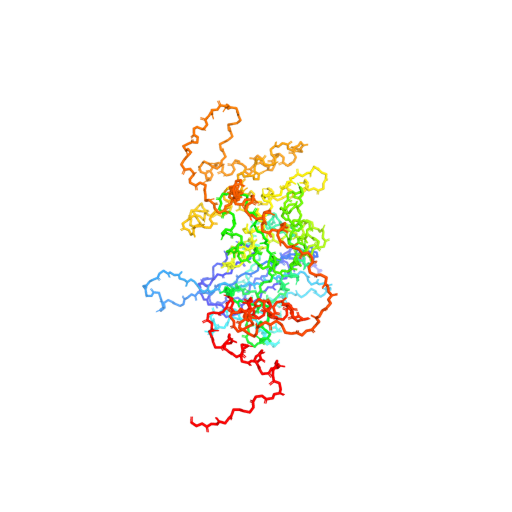 ILE A 1 200 ? 7.599 -9.624 -8.059 1.00 92.62 200 ILE A N 1
ATOM 1505 C CA . ILE A 1 200 ? 8.121 -8.508 -8.849 1.00 92.62 200 ILE A CA 1
ATOM 1506 C C . ILE A 1 200 ? 9.624 -8.715 -9.071 1.00 92.62 200 ILE A C 1
ATOM 1508 O O . ILE A 1 200 ? 10.389 -8.761 -8.107 1.00 92.62 200 ILE A O 1
ATOM 1512 N N . PRO A 1 201 ? 10.074 -8.885 -10.323 1.00 90.12 201 PRO A N 1
ATOM 1513 C CA . PRO A 1 201 ? 11.491 -9.016 -10.621 1.00 90.12 201 PRO A CA 1
ATOM 1514 C C . PRO A 1 201 ? 12.181 -7.646 -10.643 1.00 90.12 201 PRO A C 1
ATOM 1516 O O . PRO A 1 201 ? 11.646 -6.666 -11.158 1.00 90.12 201 PRO A O 1
ATOM 1519 N N . VAL A 1 202 ? 13.421 -7.614 -10.165 1.00 85.75 202 VAL A N 1
ATOM 1520 C CA . VAL A 1 202 ? 14.326 -6.465 -10.270 1.00 85.75 202 VAL A CA 1
ATOM 1521 C C . VAL A 1 202 ? 15.562 -6.930 -11.039 1.00 85.75 202 VAL A C 1
ATOM 1523 O O . VAL A 1 202 ? 16.295 -7.804 -10.571 1.00 85.75 202 VAL A O 1
ATOM 1526 N N . LEU A 1 203 ? 15.774 -6.388 -12.242 1.00 77.19 203 LEU A N 1
ATOM 1527 C CA . LEU A 1 203 ? 16.877 -6.760 -13.131 1.00 77.19 203 LEU A CA 1
ATOM 1528 C C . LEU A 1 203 ? 17.911 -5.634 -13.177 1.00 77.19 203 LEU A C 1
ATOM 1530 O O . LEU A 1 203 ? 17.903 -4.785 -14.062 1.00 77.19 203 LEU A O 1
ATOM 1534 N N . GLN A 1 204 ? 18.822 -5.608 -12.209 1.00 66.00 204 GLN A N 1
ATOM 1535 C CA . GLN A 1 204 ? 19.905 -4.624 -12.234 1.00 66.00 204 GLN A CA 1
ATOM 1536 C C . GLN A 1 204 ? 20.817 -4.818 -13.457 1.00 66.00 204 GLN A C 1
ATOM 1538 O O . GLN A 1 204 ? 21.185 -5.950 -13.780 1.00 66.00 204 GLN A O 1
ATOM 1543 N N . SER A 1 205 ? 21.206 -3.710 -14.095 1.00 52.06 205 SER A N 1
ATOM 1544 C CA . SER A 1 205 ? 22.180 -3.680 -15.191 1.00 52.06 205 SER A CA 1
ATOM 1545 C C . SER A 1 205 ? 23.607 -3.558 -14.632 1.00 52.06 205 SER A C 1
ATOM 1547 O O . SER A 1 205 ? 23.935 -2.518 -14.075 1.00 52.06 205 SER A O 1
ATOM 1549 N N . ALA A 1 206 ? 24.392 -4.637 -14.780 1.00 48.78 206 ALA A N 1
ATOM 1550 C CA . ALA A 1 206 ? 25.862 -4.810 -14.713 1.00 48.78 206 ALA A CA 1
ATOM 1551 C C . ALA A 1 206 ? 26.670 -3.928 -13.728 1.00 48.78 206 ALA A C 1
ATOM 1553 O O . ALA A 1 206 ? 26.792 -2.724 -13.906 1.00 48.78 206 ALA A O 1
ATOM 1554 N N . SER A 1 207 ? 27.286 -4.499 -12.687 1.00 44.12 207 SER A N 1
ATOM 1555 C CA . SER A 1 207 ? 28.643 -5.081 -12.799 1.00 44.12 207 SER A CA 1
ATOM 1556 C C . SER A 1 207 ? 28.894 -6.333 -11.930 1.00 44.12 207 SER A C 1
ATOM 1558 O O . SER A 1 207 ? 30.018 -6.787 -11.798 1.00 44.12 207 SER A O 1
ATOM 1560 N N . SER A 1 208 ? 27.847 -6.918 -11.337 1.00 46.09 208 SER A N 1
ATOM 1561 C CA . SER A 1 208 ? 27.904 -8.188 -10.569 1.00 46.09 208 SER A CA 1
ATOM 1562 C C . SER A 1 208 ? 26.642 -9.044 -10.785 1.00 46.09 208 SER A C 1
ATOM 1564 O O . SER A 1 208 ? 26.146 -9.741 -9.898 1.00 46.09 208 SER A O 1
ATOM 1566 N N . ALA A 1 209 ? 26.052 -8.915 -11.977 1.00 47.97 209 ALA A N 1
ATOM 1567 C CA . ALA A 1 209 ? 24.656 -9.240 -12.258 1.00 47.97 209 ALA A CA 1
ATOM 1568 C C . ALA A 1 209 ? 24.322 -10.745 -12.201 1.00 47.97 209 ALA A C 1
ATOM 1570 O O . ALA A 1 209 ? 23.254 -11.103 -11.703 1.00 47.97 209 ALA A O 1
ATOM 1571 N N . ALA A 1 210 ? 25.231 -11.631 -12.623 1.00 44.84 210 ALA A N 1
ATOM 1572 C CA . ALA A 1 210 ? 24.970 -13.074 -12.653 1.00 44.84 210 ALA A CA 1
ATOM 1573 C C . ALA A 1 210 ? 24.793 -13.687 -11.247 1.00 44.84 210 ALA A C 1
ATOM 1575 O O . ALA A 1 210 ? 23.939 -14.552 -11.049 1.00 44.84 210 ALA A O 1
ATOM 1576 N N . ALA A 1 211 ? 25.531 -13.188 -10.249 1.00 44.19 211 ALA A N 1
ATOM 1577 C CA . ALA A 1 211 ? 25.466 -13.686 -8.874 1.00 44.19 211 ALA A CA 1
ATOM 1578 C C . ALA A 1 211 ? 24.255 -13.156 -8.080 1.00 44.19 211 ALA A C 1
ATOM 1580 O O . ALA A 1 211 ? 23.870 -13.763 -7.085 1.00 44.19 211 ALA A O 1
ATOM 1581 N N . ARG A 1 212 ? 23.639 -12.040 -8.504 1.00 52.66 212 ARG A N 1
ATOM 1582 C CA . ARG A 1 212 ? 22.590 -11.338 -7.733 1.00 52.66 212 ARG A CA 1
ATOM 1583 C C . ARG A 1 212 ? 21.163 -11.616 -8.206 1.00 52.66 212 ARG A C 1
ATOM 1585 O O . ARG A 1 212 ? 20.247 -11.639 -7.384 1.00 52.66 212 ARG A O 1
ATOM 1592 N N . HIS A 1 213 ? 20.932 -11.882 -9.498 1.00 54.16 213 HIS A N 1
ATOM 1593 C CA . HIS A 1 213 ? 19.577 -12.209 -9.988 1.00 54.16 213 HIS A CA 1
ATOM 1594 C C . HIS A 1 213 ? 19.034 -13.525 -9.414 1.00 54.16 213 HIS A C 1
ATOM 1596 O O . HIS A 1 213 ? 17.819 -13.684 -9.297 1.00 54.16 213 HIS A O 1
ATOM 1602 N N . SER A 1 214 ? 19.921 -14.449 -9.036 1.00 54.44 214 SER A N 1
ATOM 1603 C CA . SER A 1 214 ? 19.589 -15.705 -8.353 1.00 54.44 214 SER A CA 1
ATOM 1604 C C . SER A 1 214 ? 19.299 -15.528 -6.855 1.00 54.44 214 SER A C 1
ATOM 1606 O O . SER A 1 214 ? 18.636 -16.388 -6.272 1.00 54.44 214 SER A O 1
ATOM 1608 N N . GLN A 1 215 ? 19.749 -14.422 -6.250 1.00 66.88 215 GLN A N 1
ATOM 1609 C CA . GLN A 1 215 ? 19.592 -14.126 -4.822 1.00 66.88 215 GLN A CA 1
ATOM 1610 C C . GLN A 1 215 ? 18.314 -13.333 -4.523 1.00 66.88 215 GLN A C 1
ATOM 1612 O O . GLN A 1 215 ? 17.683 -13.561 -3.495 1.00 66.88 215 GLN A O 1
ATOM 1617 N N . HIS A 1 216 ? 17.875 -12.450 -5.429 1.00 81.19 216 HIS A N 1
ATOM 1618 C CA . HIS A 1 216 ? 16.638 -11.694 -5.221 1.00 81.19 216 HIS A CA 1
ATOM 1619 C C . HIS A 1 216 ? 15.397 -12.600 -5.304 1.00 81.19 216 HIS A C 1
ATOM 1621 O O . HIS A 1 216 ? 15.039 -13.097 -6.380 1.00 81.19 216 HIS A O 1
ATOM 1627 N N . ALA A 1 217 ? 14.697 -12.776 -4.178 1.00 81.56 217 ALA A N 1
ATOM 1628 C CA . ALA A 1 217 ? 13.558 -13.685 -4.056 1.00 81.56 217 ALA A CA 1
ATOM 1629 C C . ALA A 1 217 ? 12.441 -13.397 -5.076 1.00 81.56 217 ALA A C 1
ATOM 1631 O O . ALA A 1 217 ? 11.945 -14.322 -5.726 1.00 81.56 217 ALA A O 1
ATOM 1632 N N . GLY A 1 218 ? 12.083 -12.123 -5.284 1.00 84.94 218 GLY A N 1
ATOM 1633 C CA . GLY A 1 218 ? 11.060 -11.724 -6.258 1.00 84.94 218 GLY A CA 1
ATOM 1634 C C . GLY A 1 218 ? 11.441 -12.070 -7.701 1.00 84.94 218 GLY A C 1
ATOM 1635 O O . GLY A 1 218 ? 10.611 -12.565 -8.468 1.00 84.94 218 GLY A O 1
ATOM 1636 N N . THR A 1 219 ? 12.722 -11.916 -8.051 1.00 87.44 219 THR A N 1
ATOM 1637 C CA . THR A 1 219 ? 13.254 -12.263 -9.378 1.00 87.44 219 THR A CA 1
ATOM 1638 C C . THR A 1 219 ? 13.251 -13.773 -9.571 1.00 87.44 219 THR A C 1
ATOM 1640 O O . THR A 1 219 ? 12.726 -14.254 -10.574 1.00 87.44 219 THR A O 1
ATOM 1643 N N . LYS A 1 220 ? 13.743 -14.537 -8.588 1.00 85.94 220 LYS A N 1
ATOM 1644 C CA . LYS A 1 220 ? 13.728 -16.007 -8.612 1.00 85.94 220 LYS A CA 1
ATOM 1645 C C . LYS A 1 220 ? 12.306 -16.550 -8.788 1.00 85.94 220 LYS A C 1
ATOM 1647 O O . LYS A 1 220 ? 12.070 -17.340 -9.704 1.00 85.94 220 LYS A O 1
ATOM 1652 N N . LYS A 1 221 ? 11.350 -16.076 -7.976 1.00 88.19 221 LYS A N 1
ATOM 1653 C CA . LYS A 1 221 ? 9.932 -16.471 -8.055 1.00 88.19 221 LYS A CA 1
ATOM 1654 C C . LYS A 1 221 ? 9.326 -16.107 -9.410 1.00 88.19 221 LYS A C 1
ATOM 1656 O O . LYS A 1 221 ? 8.703 -16.952 -10.044 1.00 88.19 221 LYS A O 1
ATOM 1661 N N . TYR A 1 222 ? 9.552 -14.890 -9.909 1.00 90.00 222 TYR A N 1
ATOM 1662 C CA . TYR A 1 222 ? 9.039 -14.478 -11.217 1.00 90.00 222 TYR A CA 1
ATOM 1663 C C . TYR A 1 222 ? 9.592 -15.346 -12.357 1.00 90.00 222 TYR A C 1
ATOM 1665 O O . TYR A 1 222 ? 8.816 -15.869 -13.161 1.00 90.00 222 TYR A O 1
ATOM 1673 N N . LEU A 1 223 ? 10.914 -15.549 -12.405 1.00 88.44 223 LEU A N 1
ATOM 1674 C CA . LEU A 1 223 ? 11.573 -16.348 -13.440 1.00 88.44 223 LEU A CA 1
ATOM 1675 C C . LEU A 1 223 ? 11.142 -17.818 -13.402 1.00 88.44 223 LEU A C 1
ATOM 1677 O O . LEU A 1 223 ? 11.068 -18.443 -14.463 1.00 88.44 223 LEU A O 1
ATOM 1681 N N . ALA A 1 224 ? 10.826 -18.364 -12.223 1.00 89.19 224 ALA A N 1
ATOM 1682 C CA . ALA A 1 224 ? 10.269 -19.708 -12.073 1.00 89.19 224 ALA A CA 1
ATOM 1683 C C . ALA A 1 224 ? 8.893 -19.857 -12.746 1.00 89.19 224 ALA A C 1
ATOM 1685 O O . ALA A 1 224 ? 8.574 -20.934 -13.239 1.00 89.19 224 ALA A O 1
ATOM 1686 N N . THR A 1 225 ? 8.116 -18.772 -12.862 1.00 89.31 225 THR A N 1
ATOM 1687 C CA . THR A 1 225 ? 6.829 -18.799 -13.583 1.00 89.31 225 THR A CA 1
ATOM 1688 C C . THR A 1 225 ? 6.962 -18.783 -15.110 1.00 89.31 225 THR A C 1
ATOM 1690 O O . THR A 1 225 ? 5.962 -18.960 -15.807 1.00 89.31 225 THR A O 1
ATOM 1693 N N . LEU A 1 226 ? 8.166 -18.547 -15.644 1.00 88.44 226 LEU A N 1
ATOM 1694 C CA . LEU A 1 226 ? 8.423 -18.474 -17.083 1.00 88.44 226 LEU A CA 1
ATOM 1695 C C . LEU A 1 226 ? 8.917 -19.813 -17.634 1.00 88.44 226 LEU A C 1
ATOM 1697 O O . LEU A 1 226 ? 9.756 -20.483 -17.031 1.00 88.44 226 LEU A O 1
ATOM 1701 N N . THR A 1 227 ? 8.476 -20.152 -18.846 1.00 90.31 227 THR A N 1
ATOM 1702 C CA . THR A 1 227 ? 9.054 -21.274 -19.603 1.00 90.31 227 THR A CA 1
ATOM 1703 C C . THR A 1 227 ? 10.517 -20.996 -19.976 1.00 90.31 227 THR A C 1
ATOM 1705 O O . THR A 1 227 ? 10.901 -19.827 -20.105 1.00 90.31 227 THR A O 1
ATOM 1708 N N . PRO A 1 228 ? 11.340 -22.034 -20.235 1.00 88.12 228 PRO A N 1
ATOM 1709 C CA . PRO A 1 228 ? 12.724 -21.845 -20.675 1.00 88.12 228 PRO A CA 1
ATOM 1710 C C . PRO A 1 228 ? 12.846 -20.907 -21.884 1.00 88.12 228 PRO A C 1
ATOM 1712 O O . PRO A 1 228 ? 13.659 -19.987 -21.873 1.00 88.12 228 PRO A O 1
ATOM 1715 N N . THR A 1 229 ? 11.970 -21.059 -22.883 1.00 88.00 229 THR A N 1
ATOM 1716 C CA . THR A 1 229 ? 11.947 -20.200 -24.076 1.00 88.00 229 THR A CA 1
ATOM 1717 C C . THR A 1 229 ? 11.649 -18.739 -23.740 1.00 88.00 229 THR A C 1
ATOM 1719 O O . THR A 1 229 ? 12.322 -17.850 -24.256 1.00 88.00 229 THR A O 1
ATOM 1722 N N . GLN A 1 230 ? 10.673 -18.471 -22.867 1.00 87.50 230 GLN A N 1
ATOM 1723 C CA . GLN A 1 230 ? 10.348 -17.105 -22.436 1.00 87.50 230 GLN A CA 1
ATOM 1724 C C . GLN A 1 230 ? 11.487 -16.479 -21.629 1.00 87.50 230 GLN A C 1
ATOM 1726 O O . GLN A 1 230 ? 11.792 -15.304 -21.817 1.00 87.50 230 GLN A O 1
ATOM 1731 N N . ARG A 1 231 ? 12.141 -17.265 -20.766 1.00 86.94 231 ARG A N 1
ATOM 1732 C CA . ARG A 1 231 ? 13.283 -16.806 -19.971 1.00 86.94 231 ARG A CA 1
ATOM 1733 C C . ARG A 1 231 ? 14.457 -16.415 -20.863 1.00 86.94 231 ARG A C 1
ATOM 1735 O O . ARG A 1 231 ? 14.998 -15.332 -20.693 1.00 86.94 231 ARG A O 1
ATOM 1742 N N . THR A 1 232 ? 14.818 -17.246 -21.841 1.00 84.81 232 THR A N 1
ATOM 1743 C CA . THR A 1 232 ? 15.873 -16.910 -22.809 1.00 84.81 232 THR A CA 1
ATOM 1744 C C . THR A 1 232 ? 15.492 -15.692 -23.646 1.00 84.81 232 THR A C 1
ATOM 1746 O O . THR A 1 232 ? 16.307 -14.792 -23.824 1.00 84.81 232 THR A O 1
ATOM 1749 N N . ALA A 1 233 ? 14.247 -15.623 -24.127 1.00 84.06 233 ALA A N 1
ATOM 1750 C CA . ALA A 1 233 ? 13.774 -14.491 -24.918 1.00 84.06 233 ALA A CA 1
ATOM 1751 C C . ALA A 1 233 ? 13.891 -13.157 -24.165 1.00 84.06 233 ALA A C 1
ATOM 1753 O O . ALA A 1 233 ? 14.241 -12.156 -24.785 1.00 84.06 233 ALA A O 1
ATOM 1754 N N . LEU A 1 234 ? 13.666 -13.158 -22.847 1.00 83.62 234 LEU A N 1
ATOM 1755 C CA . LEU A 1 234 ? 13.761 -11.962 -22.014 1.00 83.62 234 LEU A CA 1
ATOM 1756 C C . LEU A 1 234 ? 15.150 -11.307 -22.066 1.00 83.62 234 LEU A C 1
ATOM 1758 O O . LEU A 1 234 ? 15.228 -10.087 -22.088 1.00 83.62 234 LEU A O 1
ATOM 1762 N N . PHE A 1 235 ? 16.226 -12.097 -22.116 1.00 80.56 235 PHE A N 1
ATOM 1763 C CA . PHE A 1 235 ? 17.605 -11.588 -22.068 1.00 80.56 235 PHE A CA 1
ATOM 1764 C C . PHE A 1 235 ? 18.300 -11.508 -23.437 1.00 80.56 235 PHE A C 1
ATOM 1766 O O . PHE A 1 235 ? 19.342 -10.874 -23.553 1.00 80.56 235 PHE A O 1
ATOM 1773 N N . VAL A 1 236 ? 17.751 -12.153 -24.472 1.00 78.56 236 VAL A N 1
ATOM 1774 C CA . VAL A 1 236 ? 18.366 -12.214 -25.815 1.00 78.56 236 VAL A CA 1
ATOM 1775 C C . VAL A 1 236 ? 17.775 -11.182 -26.785 1.00 78.56 236 VAL A C 1
ATOM 1777 O O . VAL A 1 236 ? 18.411 -10.825 -27.778 1.00 78.56 236 VAL A O 1
ATOM 1780 N N . GLN A 1 237 ? 16.552 -10.705 -26.548 1.00 73.62 237 GLN A N 1
ATOM 1781 C CA . GLN A 1 237 ? 15.915 -9.722 -27.427 1.00 73.62 237 GLN A CA 1
ATOM 1782 C C . GLN A 1 237 ? 16.564 -8.331 -27.306 1.00 73.62 237 GLN A C 1
ATOM 1784 O O . GLN A 1 237 ? 17.097 -7.963 -26.268 1.00 73.62 237 GLN A O 1
ATOM 1789 N N . GLN A 1 238 ? 16.503 -7.536 -28.384 1.00 62.97 238 GLN A N 1
ATOM 1790 C CA . GLN A 1 238 ? 17.090 -6.182 -28.443 1.00 62.97 238 GLN A CA 1
ATOM 1791 C C . GLN A 1 238 ? 16.356 -5.143 -27.576 1.00 62.97 238 GLN A C 1
ATOM 1793 O O . GLN A 1 238 ? 16.846 -4.029 -27.407 1.00 62.97 238 GLN A O 1
ATOM 1798 N N . THR A 1 239 ? 15.163 -5.466 -27.076 1.00 73.06 239 THR A N 1
ATOM 1799 C CA . THR A 1 239 ? 14.378 -4.584 -26.205 1.00 73.06 239 THR A CA 1
ATOM 1800 C C . THR A 1 239 ? 14.867 -4.710 -24.767 1.00 73.06 239 THR A C 1
ATOM 1802 O O . THR A 1 239 ? 15.156 -5.816 -24.319 1.00 73.06 239 THR A O 1
ATOM 1805 N N . ASN A 1 240 ? 14.919 -3.596 -24.031 1.00 82.44 240 ASN A N 1
ATOM 1806 C CA . ASN A 1 240 ? 15.263 -3.609 -22.612 1.00 82.44 240 ASN A CA 1
ATOM 1807 C C . ASN A 1 240 ? 14.360 -4.610 -21.851 1.00 82.44 240 ASN A C 1
ATOM 1809 O O . ASN A 1 240 ? 13.127 -4.500 -21.923 1.00 82.44 240 ASN A O 1
ATOM 1813 N N . PRO A 1 241 ? 14.945 -5.581 -21.123 1.00 85.81 241 PRO A N 1
ATOM 1814 C CA . PRO A 1 241 ? 14.194 -6.624 -20.431 1.00 85.81 241 PRO A CA 1
ATOM 1815 C C . PRO A 1 241 ? 13.230 -6.066 -19.378 1.00 85.81 241 PRO A C 1
ATOM 1817 O O . PRO A 1 241 ? 12.161 -6.642 -19.170 1.00 85.81 241 PRO A O 1
ATOM 1820 N N . ALA A 1 242 ? 13.549 -4.929 -18.751 1.00 86.06 242 ALA A N 1
ATOM 1821 C CA . ALA A 1 242 ? 12.670 -4.281 -17.779 1.00 86.06 242 ALA A CA 1
ATOM 1822 C C . ALA A 1 242 ? 11.344 -3.837 -18.418 1.00 86.06 242 ALA A C 1
ATOM 1824 O O . ALA A 1 242 ? 10.280 -4.007 -17.824 1.00 86.06 242 ALA A O 1
ATOM 1825 N N . THR A 1 243 ? 11.383 -3.341 -19.659 1.00 87.44 243 THR A N 1
ATOM 1826 C CA . THR A 1 243 ? 10.181 -2.949 -20.409 1.00 87.44 243 THR A CA 1
ATOM 1827 C C . THR A 1 243 ? 9.299 -4.163 -20.715 1.00 87.44 243 THR A C 1
ATOM 1829 O O . THR A 1 243 ? 8.098 -4.133 -20.459 1.00 87.44 243 THR A O 1
ATOM 1832 N N . ALA A 1 244 ? 9.895 -5.268 -21.177 1.00 88.06 244 ALA A N 1
ATOM 1833 C CA . ALA A 1 244 ? 9.161 -6.510 -21.436 1.00 88.06 244 ALA A CA 1
ATOM 1834 C C . ALA A 1 244 ? 8.565 -7.122 -20.151 1.00 88.06 244 ALA A C 1
ATOM 1836 O O . ALA A 1 244 ? 7.458 -7.668 -20.165 1.00 88.06 244 ALA A O 1
ATOM 1837 N N . ILE A 1 245 ? 9.277 -7.008 -19.026 1.00 91.06 245 ILE A N 1
ATOM 1838 C CA . ILE A 1 245 ? 8.767 -7.376 -17.702 1.00 91.06 245 ILE A CA 1
ATOM 1839 C C . ILE A 1 245 ? 7.554 -6.537 -17.335 1.00 91.06 245 ILE A C 1
ATOM 1841 O O . ILE A 1 245 ? 6.549 -7.113 -16.928 1.00 91.06 245 ILE A O 1
ATOM 1845 N N . LEU A 1 246 ? 7.628 -5.210 -17.466 1.00 92.25 246 LEU A N 1
ATOM 1846 C CA . LEU A 1 246 ? 6.519 -4.336 -17.097 1.00 92.25 246 LEU A CA 1
ATOM 1847 C C . LEU A 1 246 ? 5.250 -4.720 -17.865 1.00 92.25 246 LEU A C 1
ATOM 1849 O O . LEU A 1 246 ? 4.194 -4.871 -17.252 1.00 92.25 246 LEU A O 1
ATOM 1853 N N . ASP A 1 247 ? 5.363 -4.947 -19.174 1.00 91.19 247 ASP A N 1
ATOM 1854 C CA . ASP A 1 247 ? 4.238 -5.375 -20.009 1.00 91.19 247 ASP A CA 1
ATOM 1855 C C . ASP A 1 247 ? 3.664 -6.725 -19.545 1.00 91.19 247 ASP A C 1
ATOM 1857 O O . ASP A 1 247 ? 2.448 -6.880 -19.407 1.00 91.19 247 ASP A O 1
ATOM 1861 N N . SER A 1 248 ? 4.532 -7.692 -19.231 1.00 91.94 248 SER A N 1
ATOM 1862 C CA . SER A 1 248 ? 4.138 -9.003 -18.696 1.00 91.94 248 SER A CA 1
ATOM 1863 C C . SER A 1 248 ? 3.427 -8.892 -17.341 1.00 91.94 248 SER A C 1
ATOM 1865 O O . SER A 1 248 ? 2.366 -9.487 -17.143 1.00 91.94 248 SER A O 1
ATOM 1867 N N . ILE A 1 249 ? 3.967 -8.094 -16.417 1.00 94.38 249 ILE A N 1
ATOM 1868 C CA . ILE A 1 249 ? 3.403 -7.851 -15.083 1.00 94.38 249 ILE A CA 1
ATOM 1869 C C . ILE A 1 249 ? 2.039 -7.164 -15.194 1.00 94.38 249 ILE A C 1
ATOM 1871 O O . ILE A 1 249 ? 1.066 -7.627 -14.591 1.00 94.38 249 ILE A O 1
ATOM 1875 N N . LEU A 1 250 ? 1.937 -6.105 -16.004 1.00 94.06 250 LEU A N 1
ATOM 1876 C CA . LEU A 1 250 ? 0.681 -5.401 -16.261 1.00 94.06 250 LEU A CA 1
ATOM 1877 C C . LEU A 1 250 ? -0.378 -6.344 -16.830 1.00 94.06 250 LEU A C 1
ATOM 1879 O O . LEU A 1 250 ? -1.526 -6.325 -16.378 1.00 94.06 250 LEU A O 1
ATOM 1883 N N . HIS A 1 251 ? 0.004 -7.192 -17.782 1.00 94.25 251 HIS A N 1
ATOM 1884 C CA . HIS A 1 251 ? -0.893 -8.166 -18.385 1.00 94.25 251 HIS A CA 1
ATOM 1885 C C . HIS A 1 251 ? -1.361 -9.228 -17.384 1.00 94.25 251 HIS A C 1
ATOM 1887 O O . HIS A 1 251 ? -2.563 -9.472 -17.259 1.00 94.25 251 HIS A O 1
ATOM 1893 N N . LYS A 1 252 ? -0.420 -9.842 -16.658 1.00 93.38 252 LYS A N 1
ATOM 1894 C CA . LYS A 1 252 ? -0.664 -11.004 -15.795 1.00 93.38 252 LYS A CA 1
ATOM 1895 C C . LYS A 1 252 ? -1.394 -10.645 -14.503 1.00 93.38 252 LYS A C 1
ATOM 1897 O O . LYS A 1 252 ? -2.270 -11.398 -14.085 1.00 93.38 252 LYS A O 1
ATOM 1902 N N . TYR A 1 253 ? -1.051 -9.518 -13.880 1.00 94.44 253 TYR A N 1
ATOM 1903 C CA . TYR A 1 253 ? -1.511 -9.193 -12.524 1.00 94.44 253 TYR A CA 1
ATOM 1904 C C . TYR A 1 253 ? -2.413 -7.959 -12.435 1.00 94.44 253 TYR A C 1
ATOM 1906 O O . TYR A 1 253 ? -3.132 -7.822 -11.448 1.00 94.44 253 TYR A O 1
ATOM 1914 N N . TYR A 1 254 ? -2.419 -7.084 -13.449 1.00 95.06 254 TYR A N 1
ATOM 1915 C CA . TYR A 1 254 ? -3.104 -5.782 -13.380 1.00 95.06 254 TYR A CA 1
ATOM 1916 C C . TYR A 1 254 ? -4.092 -5.528 -14.527 1.00 95.06 254 TYR A C 1
ATOM 1918 O O . TYR A 1 254 ? -4.559 -4.404 -14.709 1.00 95.06 254 TYR A O 1
ATOM 1926 N N . HIS A 1 255 ? -4.435 -6.553 -15.316 1.00 94.00 255 HIS A N 1
ATOM 1927 C CA . HIS A 1 255 ? -5.373 -6.453 -16.445 1.00 94.00 255 HIS A CA 1
ATOM 1928 C C . HIS A 1 255 ? -5.029 -5.331 -17.447 1.00 94.00 255 HIS A C 1
ATOM 1930 O O . HIS A 1 255 ? -5.920 -4.721 -18.038 1.00 94.00 255 HIS A O 1
ATOM 1936 N N . ASN A 1 256 ? -3.737 -5.050 -17.638 1.00 93.56 256 ASN A N 1
ATOM 1937 C CA . ASN A 1 256 ? -3.208 -3.946 -18.449 1.00 93.56 256 ASN A CA 1
ATOM 1938 C C . ASN A 1 256 ? -3.642 -2.542 -17.978 1.00 93.56 256 ASN A C 1
ATOM 1940 O O . ASN A 1 256 ? -3.659 -1.597 -18.768 1.00 93.56 256 ASN A O 1
ATOM 1944 N N . ARG A 1 257 ? -3.997 -2.381 -16.696 1.00 93.12 257 ARG A N 1
ATOM 1945 C CA . ARG A 1 257 ? -4.343 -1.088 -16.090 1.00 93.12 257 ARG A CA 1
ATOM 1946 C C . ARG A 1 257 ? -3.208 -0.609 -15.197 1.00 93.12 257 ARG A C 1
ATOM 1948 O O . ARG A 1 257 ? -3.042 -1.082 -14.077 1.00 93.12 257 ARG A O 1
ATOM 1955 N N . TRP A 1 258 ? -2.456 0.376 -15.675 1.00 94.50 258 TRP A N 1
ATOM 1956 C CA . TRP A 1 258 ? -1.352 0.978 -14.922 1.00 94.50 258 TRP A CA 1
ATOM 1957 C C . TRP A 1 258 ? -1.809 1.637 -13.610 1.00 94.50 258 TRP A C 1
ATOM 1959 O O . TRP A 1 258 ? -1.024 1.744 -12.674 1.00 94.50 258 TRP A O 1
ATOM 1969 N N . GLN A 1 259 ? -3.080 2.038 -13.511 1.00 95.81 259 GLN A N 1
ATOM 1970 C CA . GLN A 1 259 ? -3.663 2.570 -12.280 1.00 95.81 259 GLN A CA 1
ATOM 1971 C C . GLN A 1 259 ? -3.653 1.536 -11.151 1.00 95.81 259 GLN A C 1
ATOM 1973 O O . GLN A 1 259 ? -3.361 1.893 -10.021 1.00 95.81 259 GLN A O 1
ATOM 1978 N N . GLU A 1 260 ? -3.918 0.260 -11.448 1.00 95.94 260 GLU A N 1
ATOM 1979 C CA . GLU A 1 260 ? -3.909 -0.803 -10.432 1.00 95.94 260 GLU A CA 1
ATOM 1980 C C . GLU A 1 260 ? -2.485 -1.076 -9.932 1.00 95.94 260 GLU A C 1
ATOM 1982 O O . GLU A 1 260 ? -2.287 -1.327 -8.748 1.00 95.94 260 GLU A O 1
ATOM 1987 N N . LEU A 1 261 ? -1.485 -0.956 -10.816 1.00 96.94 261 LEU A N 1
ATOM 1988 C CA . LEU A 1 261 ? -0.069 -1.026 -10.444 1.00 96.94 261 LEU A CA 1
ATOM 1989 C C . LEU A 1 261 ? 0.302 0.111 -9.479 1.00 96.94 261 LEU A C 1
ATOM 1991 O O . LEU A 1 261 ? 0.930 -0.132 -8.452 1.00 96.94 261 LEU A O 1
ATOM 1995 N N . LEU A 1 262 ? -0.116 1.350 -9.771 1.00 97.75 262 LEU A N 1
ATOM 1996 C CA . LEU A 1 262 ? 0.091 2.478 -8.854 1.00 97.75 262 LEU A CA 1
ATOM 1997 C C . LEU A 1 262 ? -0.682 2.318 -7.545 1.00 97.75 262 LEU A C 1
ATOM 1999 O O . LEU A 1 262 ? -0.177 2.702 -6.491 1.00 97.75 262 LEU A O 1
ATOM 2003 N N . GLY A 1 263 ? -1.879 1.736 -7.605 1.00 97.50 263 GLY A N 1
ATOM 2004 C CA . GLY A 1 263 ? -2.645 1.361 -6.428 1.00 97.50 263 GLY A CA 1
ATOM 2005 C C . GLY A 1 263 ? -1.867 0.396 -5.544 1.00 97.50 263 GLY A C 1
ATOM 2006 O O . GLY A 1 263 ? -1.826 0.588 -4.336 1.00 97.50 263 GLY A O 1
ATOM 2007 N N . ASP A 1 264 ? -1.177 -0.583 -6.126 1.00 96.81 264 ASP A N 1
ATOM 2008 C CA . ASP A 1 264 ? -0.365 -1.544 -5.372 1.00 96.81 264 ASP A CA 1
ATOM 2009 C C . ASP A 1 264 ? 0.865 -0.892 -4.731 1.00 96.81 264 ASP A C 1
ATOM 2011 O O . ASP A 1 264 ? 1.219 -1.228 -3.603 1.00 96.81 264 ASP A O 1
ATOM 2015 N N . ILE A 1 265 ? 1.473 0.100 -5.390 1.00 97.94 265 ILE A N 1
ATOM 2016 C CA . ILE A 1 265 ? 2.546 0.923 -4.801 1.00 97.94 265 ILE A CA 1
ATOM 2017 C C . ILE A 1 265 ? 2.018 1.725 -3.605 1.00 97.94 265 ILE A C 1
ATOM 2019 O O . ILE A 1 265 ? 2.682 1.822 -2.574 1.00 97.94 265 ILE A O 1
ATOM 2023 N N . GLN A 1 266 ? 0.826 2.314 -3.720 1.00 97.38 266 GLN A N 1
ATOM 2024 C CA . GLN A 1 266 ? 0.208 3.058 -2.620 1.00 97.38 266 GLN A CA 1
ATOM 2025 C C . GLN A 1 266 ? -0.197 2.138 -1.464 1.00 97.38 266 GLN A C 1
ATOM 2027 O O . GLN A 1 266 ? 0.073 2.455 -0.306 1.00 97.38 266 GLN A O 1
ATOM 2032 N N . LEU A 1 267 ? -0.804 0.993 -1.776 1.00 97.19 267 LEU A N 1
ATOM 2033 C CA . LEU A 1 267 ? -1.274 0.011 -0.806 1.00 97.19 267 LEU A CA 1
ATOM 2034 C C . LEU A 1 267 ? -0.113 -0.613 -0.036 1.00 97.19 267 LEU A C 1
ATOM 2036 O O . LEU A 1 267 ? -0.142 -0.630 1.191 1.00 97.19 267 LEU A O 1
ATOM 2040 N N . SER A 1 268 ? 0.915 -1.091 -0.736 1.00 96.31 268 SER A N 1
ATOM 2041 C CA . SER A 1 268 ? 2.068 -1.738 -0.104 1.00 96.31 268 SER A CA 1
ATOM 2042 C C . SER A 1 268 ? 2.830 -0.772 0.804 1.00 96.31 268 SER A C 1
ATOM 2044 O O . SER A 1 268 ? 3.126 -1.109 1.949 1.00 96.31 268 SER A O 1
ATOM 2046 N N . TYR A 1 269 ? 3.004 0.480 0.374 1.00 96.00 269 TYR A N 1
ATOM 2047 C CA . TYR A 1 269 ? 3.541 1.547 1.217 1.00 96.00 269 TYR A CA 1
ATOM 2048 C C . TYR A 1 269 ? 2.681 1.829 2.460 1.00 96.00 269 TYR A C 1
ATOM 2050 O O . TYR A 1 269 ? 3.194 1.893 3.578 1.00 96.00 269 TYR A O 1
ATOM 2058 N N . LEU A 1 270 ? 1.365 1.987 2.280 1.00 95.19 270 LEU A N 1
ATOM 2059 C CA . LEU A 1 270 ? 0.426 2.260 3.369 1.00 95.19 270 LEU A CA 1
ATOM 2060 C C . LEU A 1 270 ? 0.452 1.138 4.412 1.00 95.19 270 LEU A C 1
ATOM 2062 O O . LEU A 1 270 ? 0.549 1.409 5.609 1.00 95.19 270 LEU A O 1
ATOM 2066 N N . ILE A 1 271 ? 0.382 -0.117 3.967 1.00 94.62 271 ILE A N 1
ATOM 2067 C CA . ILE A 1 271 ? 0.406 -1.273 4.860 1.00 94.62 271 ILE A CA 1
ATOM 2068 C C . ILE A 1 271 ? 1.760 -1.405 5.552 1.00 94.62 271 ILE A C 1
ATOM 2070 O O . ILE A 1 271 ? 1.796 -1.678 6.751 1.00 94.62 271 ILE A O 1
ATOM 2074 N N . PHE A 1 272 ? 2.865 -1.195 4.836 1.00 92.88 272 PHE A N 1
ATOM 2075 C CA . PHE A 1 272 ? 4.192 -1.176 5.440 1.00 92.88 272 PHE A CA 1
ATOM 2076 C C . PHE A 1 272 ? 4.242 -0.192 6.616 1.00 92.88 272 PHE A C 1
ATOM 2078 O O . PHE A 1 272 ? 4.576 -0.595 7.728 1.00 92.88 272 PHE A O 1
ATOM 2085 N N . LEU A 1 273 ? 3.844 1.065 6.410 1.00 91.06 273 LEU A N 1
ATOM 2086 C CA . LEU A 1 273 ? 3.916 2.079 7.462 1.00 91.06 273 LEU A CA 1
ATOM 2087 C C . LEU A 1 273 ? 2.996 1.783 8.648 1.00 91.06 273 LEU A C 1
ATOM 2089 O O . LEU A 1 273 ? 3.377 1.954 9.804 1.00 91.06 273 LEU A O 1
ATOM 2093 N N . GLN A 1 274 ? 1.762 1.378 8.362 1.00 91.38 274 GLN A N 1
ATOM 2094 C CA . GLN A 1 274 ? 0.716 1.297 9.377 1.00 91.38 274 GLN A CA 1
ATOM 2095 C C . GLN A 1 274 ? 0.712 -0.043 10.120 1.00 91.38 274 GLN A C 1
ATOM 2097 O O . GLN A 1 274 ? 0.413 -0.082 11.314 1.00 91.38 274 GLN A O 1
ATOM 2102 N N . LEU A 1 275 ? 1.064 -1.135 9.436 1.00 91.38 275 LEU A N 1
ATOM 2103 C CA . LEU A 1 275 ? 1.113 -2.485 10.000 1.00 91.38 275 LEU A CA 1
ATOM 2104 C C . LEU A 1 275 ? 2.537 -3.011 10.216 1.00 91.38 275 LEU A C 1
ATOM 2106 O O . LEU A 1 275 ? 2.691 -4.121 10.711 1.00 91.38 275 LEU A O 1
ATOM 2110 N N . GLN A 1 276 ? 3.578 -2.246 9.871 1.00 88.75 276 GLN A N 1
ATOM 2111 C CA . GLN A 1 276 ? 4.981 -2.674 10.000 1.00 88.75 276 GLN A CA 1
ATOM 2112 C C . GLN A 1 276 ? 5.254 -3.998 9.265 1.00 88.75 276 GLN A C 1
ATOM 2114 O O . GLN A 1 276 ? 5.999 -4.858 9.727 1.00 88.75 276 GLN A O 1
ATOM 2119 N N . CYS A 1 277 ? 4.608 -4.181 8.110 1.00 88.88 277 CYS A N 1
ATOM 2120 C CA . CYS A 1 277 ? 4.689 -5.415 7.338 1.00 88.88 277 CYS A CA 1
ATOM 2121 C C . CYS A 1 277 ? 5.909 -5.405 6.408 1.00 88.88 277 CYS A C 1
ATOM 2123 O O . CYS A 1 277 ? 5.910 -4.689 5.404 1.00 88.88 277 CYS A O 1
ATOM 2125 N N . LEU A 1 278 ? 6.902 -6.251 6.705 1.00 87.06 278 LEU A N 1
ATOM 2126 C CA . LEU A 1 278 ? 8.118 -6.393 5.898 1.00 87.06 278 LEU A CA 1
ATOM 2127 C C . LEU A 1 278 ? 7.816 -6.791 4.446 1.00 87.06 278 LEU A C 1
ATOM 2129 O O . LEU A 1 278 ? 8.278 -6.123 3.532 1.00 87.06 278 LEU A O 1
ATOM 2133 N N . GLY A 1 279 ? 6.951 -7.784 4.214 1.00 88.06 279 GLY A N 1
ATOM 2134 C CA . GLY A 1 279 ? 6.600 -8.187 2.844 1.00 88.06 279 GLY A CA 1
ATOM 2135 C C . GLY A 1 279 ? 5.932 -7.071 2.026 1.00 88.06 279 GLY A C 1
ATOM 2136 O O . GLY A 1 279 ? 6.072 -7.018 0.807 1.00 88.06 279 GLY A O 1
ATOM 2137 N N . SER A 1 280 ? 5.243 -6.130 2.686 1.00 92.75 280 SER A N 1
ATOM 2138 C CA . SER A 1 280 ? 4.702 -4.940 2.009 1.00 92.75 280 SER A CA 1
ATOM 2139 C C . SER A 1 280 ? 5.794 -3.924 1.677 1.00 92.75 280 SER A C 1
ATOM 2141 O O . SER A 1 280 ? 5.722 -3.277 0.636 1.00 92.75 280 SER A O 1
ATOM 2143 N N . LEU A 1 281 ? 6.823 -3.811 2.520 1.00 90.75 281 LEU A N 1
ATOM 2144 C CA . LEU A 1 281 ? 7.987 -2.983 2.224 1.00 90.75 281 LEU A CA 1
ATOM 2145 C C . LEU A 1 281 ? 8.771 -3.521 1.026 1.00 90.75 281 LEU A C 1
ATOM 2147 O O . LEU A 1 281 ? 9.094 -2.758 0.119 1.00 90.75 281 LEU A O 1
ATOM 2151 N N . GLU A 1 282 ? 9.063 -4.820 1.022 1.00 88.38 282 GLU A N 1
ATOM 2152 C CA . GLU A 1 282 ? 9.783 -5.482 -0.068 1.00 88.38 282 GLU A CA 1
ATOM 2153 C C . GLU A 1 282 ? 9.025 -5.327 -1.382 1.00 88.38 282 GLU A C 1
ATOM 2155 O O . GLU A 1 282 ? 9.593 -4.889 -2.379 1.00 88.38 282 GLU A O 1
ATOM 2160 N N . HIS A 1 283 ? 7.710 -5.563 -1.368 1.00 92.69 283 HIS A N 1
ATOM 2161 C CA . HIS A 1 283 ? 6.891 -5.389 -2.560 1.00 92.69 283 HIS A CA 1
ATOM 2162 C C . HIS A 1 283 ? 6.890 -3.942 -3.078 1.00 92.69 283 HIS A C 1
ATOM 2164 O O . HIS A 1 283 ? 7.057 -3.718 -4.279 1.00 92.69 283 HIS A O 1
ATOM 2170 N N . TRP A 1 284 ? 6.742 -2.955 -2.185 1.00 95.12 284 TRP A N 1
ATOM 2171 C CA . TRP A 1 284 ? 6.845 -1.538 -2.544 1.00 95.12 284 TRP A CA 1
ATOM 2172 C C . TRP A 1 284 ? 8.205 -1.224 -3.182 1.00 95.12 284 TRP A C 1
ATOM 2174 O O . TRP A 1 284 ? 8.267 -0.639 -4.266 1.00 95.12 284 TRP A O 1
ATOM 2184 N N . ARG A 1 285 ? 9.294 -1.648 -2.532 1.00 90.62 285 ARG A N 1
ATOM 2185 C CA . ARG A 1 285 ? 10.677 -1.448 -2.982 1.00 90.62 285 ARG A CA 1
ATOM 2186 C C . ARG A 1 285 ? 10.898 -2.041 -4.372 1.00 90.62 285 ARG A C 1
ATOM 2188 O O . ARG A 1 285 ? 11.443 -1.363 -5.244 1.00 90.62 285 ARG A O 1
ATOM 2195 N N . ASP A 1 286 ? 10.464 -3.278 -4.584 1.00 91.44 286 ASP A N 1
ATOM 2196 C CA . ASP A 1 286 ? 10.687 -4.011 -5.829 1.00 91.44 286 ASP A CA 1
ATOM 2197 C C . ASP A 1 286 ? 9.896 -3.392 -6.989 1.00 91.44 286 ASP A C 1
ATOM 2199 O O . ASP A 1 286 ? 10.434 -3.232 -8.086 1.00 91.44 286 ASP A O 1
ATOM 2203 N N . LEU A 1 287 ? 8.652 -2.953 -6.748 1.00 94.88 287 LEU A N 1
ATOM 2204 C CA . LEU A 1 287 ? 7.860 -2.204 -7.732 1.00 94.88 287 LEU A CA 1
ATOM 2205 C C . LEU A 1 287 ? 8.538 -0.892 -8.132 1.00 94.88 287 LEU A C 1
ATOM 2207 O O . LEU A 1 287 ? 8.622 -0.578 -9.323 1.00 94.88 287 LEU A O 1
ATOM 2211 N N . VAL A 1 288 ? 9.033 -0.131 -7.150 1.00 93.75 288 VAL A N 1
ATOM 2212 C CA . VAL A 1 288 ? 9.744 1.126 -7.407 1.00 93.75 288 VAL A CA 1
ATOM 2213 C C . VAL A 1 288 ? 10.999 0.859 -8.234 1.00 93.75 288 VAL A C 1
ATOM 2215 O O . VAL A 1 288 ? 11.208 1.523 -9.248 1.00 93.75 288 VAL A O 1
ATOM 2218 N N . ALA A 1 289 ? 11.811 -0.127 -7.856 1.00 90.69 289 ALA A N 1
ATOM 2219 C CA . ALA A 1 289 ? 13.048 -0.438 -8.563 1.00 90.69 289 ALA A CA 1
ATOM 2220 C C . ALA A 1 289 ? 12.815 -0.974 -9.980 1.00 90.69 289 ALA A C 1
ATOM 2222 O O . ALA A 1 289 ? 13.501 -0.541 -10.905 1.00 90.69 289 ALA A O 1
ATOM 2223 N N . MET A 1 290 ? 11.817 -1.839 -10.178 1.00 91.81 290 MET A N 1
ATOM 2224 C CA . MET A 1 290 ? 11.415 -2.304 -11.506 1.00 91.81 290 MET A CA 1
ATOM 2225 C C . MET A 1 290 ? 11.047 -1.115 -12.409 1.00 91.81 290 MET A C 1
ATOM 2227 O O . MET A 1 290 ? 11.563 -0.998 -13.519 1.00 91.81 290 MET A O 1
ATOM 2231 N N . LEU A 1 291 ? 10.212 -0.186 -11.925 1.00 92.94 291 LEU A N 1
ATOM 2232 C CA . LEU A 1 291 ? 9.816 1.003 -12.693 1.00 92.94 291 LEU A CA 1
ATOM 2233 C C . LEU A 1 291 ? 10.978 1.970 -12.962 1.00 92.94 291 LEU A C 1
ATOM 2235 O O . LEU A 1 291 ? 10.946 2.710 -13.945 1.00 92.94 291 LEU A O 1
ATOM 2239 N N . CYS A 1 292 ? 12.022 1.974 -12.138 1.00 91.12 292 CYS A N 1
ATOM 2240 C CA . CYS A 1 292 ? 13.211 2.787 -12.392 1.00 91.12 292 CYS A CA 1
ATOM 2241 C C . CYS A 1 292 ? 14.057 2.288 -13.578 1.00 91.12 292 CYS A C 1
ATOM 2243 O O . CYS A 1 292 ? 14.813 3.072 -14.151 1.00 91.12 292 CYS A O 1
ATOM 2245 N N . GLN A 1 293 ? 13.935 1.008 -13.943 1.00 86.94 293 GLN A N 1
ATOM 2246 C CA . GLN A 1 293 ? 14.764 0.350 -14.965 1.00 86.94 293 GLN A CA 1
ATOM 2247 C C . GLN A 1 293 ? 14.126 0.328 -16.362 1.00 86.94 293 GLN A C 1
ATOM 2249 O O . GLN A 1 293 ? 14.797 0.004 -17.341 1.00 86.94 293 GLN A O 1
ATOM 2254 N N . VAL A 1 294 ? 12.836 0.648 -16.463 1.00 88.56 294 VAL A N 1
ATOM 2255 C CA . VAL A 1 294 ? 12.076 0.623 -17.719 1.00 88.56 294 VAL A CA 1
ATOM 2256 C C . VAL A 1 294 ? 12.439 1.815 -18.605 1.00 88.56 294 VAL A C 1
ATOM 2258 O O . VAL A 1 294 ? 12.528 2.957 -18.144 1.00 88.56 294 VAL A O 1
ATOM 2261 N N . ASP A 1 295 ? 12.568 1.557 -19.907 1.00 83.81 295 ASP A N 1
ATOM 2262 C CA . ASP A 1 295 ? 12.743 2.616 -20.898 1.00 83.81 295 ASP A CA 1
ATOM 2263 C C . ASP A 1 295 ? 11.424 3.352 -21.134 1.00 83.81 295 ASP A C 1
ATOM 2265 O O . ASP A 1 295 ? 10.429 2.799 -21.613 1.00 83.81 295 ASP A O 1
ATOM 2269 N N . VAL A 1 296 ? 11.416 4.642 -20.819 1.00 77.88 296 VAL A N 1
ATOM 2270 C CA . VAL A 1 296 ? 10.203 5.454 -20.872 1.00 77.88 296 VAL A CA 1
ATOM 2271 C C . VAL A 1 296 ? 9.978 5.973 -22.299 1.00 77.88 296 VAL A C 1
ATOM 2273 O O . VAL A 1 296 ? 10.536 6.994 -22.706 1.00 77.88 296 VAL A O 1
ATOM 2276 N N . HIS A 1 297 ? 9.137 5.279 -23.074 1.00 72.06 297 HIS A N 1
ATOM 2277 C CA . HIS A 1 297 ? 8.739 5.699 -24.426 1.00 72.06 297 HIS A CA 1
ATOM 2278 C C . HIS A 1 297 ? 7.413 6.494 -24.465 1.00 72.06 297 HIS A C 1
ATOM 2280 O O . HIS A 1 297 ? 6.503 6.250 -23.676 1.00 72.06 297 HIS A O 1
ATOM 2286 N N . PRO A 1 298 ? 7.241 7.452 -25.399 1.00 60.41 298 PRO A N 1
ATOM 2287 C CA . PRO A 1 298 ? 6.463 8.658 -25.108 1.00 60.41 298 PRO A CA 1
ATOM 2288 C C . PRO A 1 298 ? 4.929 8.583 -25.226 1.00 60.41 298 PRO A C 1
ATOM 2290 O O . PRO A 1 298 ? 4.285 9.559 -24.865 1.00 60.41 298 PRO A O 1
ATOM 2293 N N . SER A 1 299 ? 4.288 7.527 -25.740 1.00 68.62 299 SER A N 1
ATOM 2294 C CA . SER A 1 299 ? 2.839 7.624 -26.040 1.00 68.62 299 SER A CA 1
ATOM 2295 C C . SER A 1 299 ? 1.899 7.043 -24.979 1.00 68.62 299 SER A C 1
ATOM 2297 O O . SER A 1 299 ? 0.854 7.638 -24.726 1.00 68.62 299 SER A O 1
ATOM 2299 N N . HIS A 1 300 ? 2.237 5.916 -24.343 1.00 72.06 300 HIS A N 1
ATOM 2300 C CA . HIS A 1 300 ? 1.305 5.208 -23.442 1.00 72.06 300 HIS A CA 1
ATOM 2301 C C . HIS A 1 300 ? 1.737 5.164 -21.975 1.00 72.06 300 HIS A C 1
ATOM 2303 O O . HIS A 1 300 ? 0.899 4.951 -21.102 1.00 72.06 300 HIS A O 1
ATOM 2309 N N . ILE A 1 301 ? 3.016 5.410 -21.690 1.00 84.31 301 ILE A N 1
ATOM 2310 C CA . ILE A 1 301 ? 3.580 5.250 -20.347 1.00 84.31 301 ILE A CA 1
ATOM 2311 C C . ILE A 1 301 ? 3.712 6.583 -19.588 1.00 84.31 301 ILE A C 1
ATOM 2313 O O . ILE A 1 301 ? 3.864 6.584 -18.371 1.00 84.31 301 ILE A O 1
ATOM 2317 N N . ILE A 1 302 ? 3.618 7.728 -20.282 1.00 90.69 302 ILE A N 1
ATOM 2318 C CA . ILE A 1 302 ? 3.772 9.058 -19.667 1.00 90.69 302 ILE A CA 1
ATOM 2319 C C . ILE A 1 302 ? 2.803 9.264 -18.491 1.00 90.69 302 ILE A C 1
ATOM 2321 O O . ILE A 1 302 ? 3.284 9.646 -17.426 1.00 90.69 302 ILE A O 1
ATOM 2325 N N . PRO A 1 303 ? 1.488 8.966 -18.596 1.00 93.19 303 PRO A N 1
ATOM 2326 C CA . PRO A 1 303 ? 0.578 9.125 -17.460 1.00 93.19 303 PRO A CA 1
ATOM 2327 C C . PRO A 1 303 ? 0.992 8.291 -16.242 1.00 93.19 303 PRO A C 1
ATOM 2329 O O . PRO A 1 303 ? 0.972 8.802 -15.123 1.00 93.19 303 PRO A O 1
ATOM 2332 N N . LEU A 1 304 ? 1.431 7.045 -16.465 1.00 94.50 304 LEU A N 1
ATOM 2333 C CA . LEU A 1 304 ? 1.951 6.180 -15.407 1.00 94.50 304 LEU A CA 1
ATOM 2334 C C . LEU A 1 304 ? 3.129 6.856 -14.694 1.00 94.50 304 LEU A C 1
ATOM 2336 O O . LEU A 1 304 ? 3.094 6.978 -13.474 1.00 94.50 304 LEU A O 1
ATOM 2340 N N . TYR A 1 305 ? 4.124 7.360 -15.430 1.00 94.94 305 TYR A N 1
ATOM 2341 C CA . TYR A 1 305 ? 5.305 7.988 -14.825 1.00 94.94 305 TYR A CA 1
ATOM 2342 C C . TYR A 1 305 ? 5.008 9.324 -14.151 1.00 94.94 305 TYR A C 1
ATOM 2344 O O . TYR A 1 305 ? 5.535 9.586 -13.073 1.00 94.94 305 TYR A O 1
ATOM 2352 N N . THR A 1 306 ? 4.138 10.157 -14.721 1.00 95.38 306 THR A N 1
ATOM 2353 C CA . THR A 1 306 ? 3.727 11.418 -14.090 1.00 95.38 306 THR A CA 1
ATOM 2354 C C . THR A 1 306 ? 3.100 11.161 -12.719 1.00 95.38 306 THR A C 1
ATOM 2356 O O . THR A 1 306 ? 3.479 11.792 -11.727 1.00 95.38 306 THR A O 1
ATOM 2359 N N . HIS A 1 307 ? 2.183 10.192 -12.628 1.00 96.88 307 HIS A N 1
ATOM 2360 C CA . HIS A 1 307 ? 1.554 9.838 -11.357 1.00 96.88 307 HIS A CA 1
ATOM 2361 C C . HIS A 1 307 ? 2.508 9.089 -10.423 1.00 96.88 307 HIS A C 1
ATOM 2363 O O . HIS A 1 307 ? 2.551 9.412 -9.238 1.00 96.88 307 HIS A O 1
ATOM 2369 N N . PHE A 1 308 ? 3.323 8.170 -10.942 1.00 97.25 308 PHE A N 1
ATOM 2370 C CA . PHE A 1 308 ? 4.351 7.460 -10.182 1.00 97.25 308 PHE A CA 1
ATOM 2371 C C . PHE A 1 308 ? 5.320 8.423 -9.488 1.00 97.25 308 PHE A C 1
ATOM 2373 O O . PHE A 1 308 ? 5.468 8.362 -8.272 1.00 97.25 308 PHE A O 1
ATOM 2380 N N . LEU A 1 309 ? 5.913 9.368 -10.226 1.00 96.06 309 LEU A N 1
ATOM 2381 C CA . LEU A 1 309 ? 6.834 10.373 -9.682 1.00 96.06 309 LEU A CA 1
ATOM 2382 C C . LEU A 1 309 ? 6.162 11.248 -8.615 1.00 96.06 309 LEU A C 1
ATOM 2384 O O . LEU A 1 309 ? 6.782 11.585 -7.604 1.00 96.06 309 LEU A O 1
ATOM 2388 N N . THR A 1 310 ? 4.887 11.591 -8.814 1.00 96.38 310 THR A N 1
ATOM 2389 C CA . THR A 1 310 ? 4.107 12.371 -7.841 1.00 96.38 310 THR A CA 1
ATOM 2390 C C . THR A 1 310 ? 3.867 11.589 -6.547 1.00 96.38 310 THR A C 1
ATOM 2392 O O . THR A 1 310 ? 4.074 12.126 -5.458 1.00 96.38 310 THR A O 1
ATOM 2395 N N . ILE A 1 311 ? 3.451 10.321 -6.650 1.00 96.81 311 ILE A N 1
ATOM 2396 C CA . ILE A 1 311 ? 3.240 9.423 -5.504 1.00 96.81 311 ILE A CA 1
ATOM 2397 C C . ILE A 1 311 ? 4.557 9.229 -4.757 1.00 96.81 311 ILE A C 1
ATOM 2399 O O . ILE A 1 311 ? 4.627 9.469 -3.554 1.00 96.81 311 ILE A O 1
ATOM 2403 N N . LEU A 1 312 ? 5.611 8.872 -5.487 1.00 95.75 312 LEU A N 1
ATOM 2404 C CA . LEU A 1 312 ? 6.929 8.595 -4.942 1.00 95.75 312 LEU A CA 1
ATOM 2405 C C . LEU A 1 312 ? 7.521 9.817 -4.238 1.00 95.75 312 LEU A C 1
ATOM 2407 O O . LEU A 1 312 ? 8.060 9.680 -3.150 1.00 95.75 312 LEU A O 1
ATOM 2411 N N . SER A 1 313 ? 7.346 11.022 -4.787 1.00 94.56 313 SER A N 1
ATOM 2412 C CA . SER A 1 313 ? 7.749 12.268 -4.122 1.00 94.56 313 SER A CA 1
ATOM 2413 C C . SER A 1 313 ? 7.106 12.419 -2.741 1.00 94.56 313 SER A C 1
ATOM 2415 O O . SER A 1 313 ? 7.789 12.752 -1.774 1.00 94.56 313 SER A O 1
ATOM 2417 N N . LYS A 1 314 ? 5.796 12.156 -2.628 1.00 93.44 314 LYS A N 1
ATOM 2418 C CA . LYS A 1 314 ? 5.065 12.242 -1.353 1.00 93.44 314 LYS A CA 1
ATOM 2419 C C . LYS A 1 314 ? 5.511 11.151 -0.376 1.00 93.44 314 LYS A C 1
ATOM 2421 O O . LYS A 1 314 ? 5.766 11.454 0.785 1.00 93.44 314 LYS A O 1
ATOM 2426 N N . GLN A 1 315 ? 5.645 9.913 -0.850 1.00 93.69 315 GLN A N 1
ATOM 2427 C CA . GLN A 1 315 ? 6.077 8.774 -0.034 1.00 93.69 315 GLN A CA 1
ATOM 2428 C C . GLN A 1 315 ? 7.508 8.964 0.476 1.00 93.69 315 GLN A C 1
ATOM 2430 O O . GLN A 1 315 ? 7.755 8.881 1.675 1.00 93.69 315 GLN A O 1
ATOM 2435 N N . VAL A 1 316 ? 8.444 9.313 -0.410 1.00 89.44 316 VAL A N 1
ATOM 2436 C CA . VAL A 1 316 ? 9.838 9.586 -0.047 1.00 89.44 316 VAL A CA 1
ATOM 2437 C C . VAL A 1 316 ? 9.931 10.751 0.920 1.00 89.44 316 VAL A C 1
ATOM 2439 O O . VAL A 1 316 ? 10.801 10.705 1.768 1.00 89.44 316 VAL A O 1
ATOM 2442 N N . LEU A 1 317 ? 9.068 11.771 0.847 1.00 89.69 317 LEU A N 1
ATOM 2443 C CA . LEU A 1 317 ? 9.039 12.869 1.823 1.00 89.69 317 LEU A CA 1
ATOM 2444 C C . LEU A 1 317 ? 8.518 12.435 3.206 1.00 89.69 317 LEU A C 1
ATOM 2446 O O . LEU A 1 317 ? 8.914 13.027 4.205 1.00 89.69 317 LEU A O 1
ATOM 2450 N N . ALA A 1 318 ? 7.655 11.421 3.269 1.00 87.06 318 ALA A N 1
ATOM 2451 C CA . ALA A 1 318 ? 7.044 10.947 4.509 1.00 87.06 318 ALA A CA 1
ATOM 2452 C C . ALA A 1 318 ? 7.864 9.868 5.245 1.00 87.06 318 ALA A C 1
ATOM 2454 O O . ALA A 1 318 ? 7.733 9.745 6.459 1.00 87.06 318 ALA A O 1
ATOM 2455 N N . ILE A 1 319 ? 8.717 9.106 4.548 1.00 84.69 319 ILE A N 1
ATOM 2456 C CA . ILE A 1 319 ? 9.640 8.135 5.176 1.00 84.69 319 ILE A CA 1
ATOM 2457 C C . ILE A 1 319 ? 10.683 8.874 6.040 1.00 84.69 319 ILE A C 1
ATOM 2459 O O . ILE A 1 319 ? 11.039 10.011 5.734 1.00 84.69 319 ILE A O 1
ATOM 2463 N N . GLU A 1 320 ? 11.200 8.262 7.108 1.00 81.31 320 GLU A N 1
ATOM 2464 C CA . GLU A 1 320 ? 12.299 8.815 7.922 1.00 81.31 320 GLU A CA 1
ATOM 2465 C C . GLU A 1 320 ? 13.612 8.936 7.122 1.00 81.31 320 GLU A C 1
ATOM 2467 O O . GLU A 1 320 ? 13.792 8.286 6.097 1.00 81.31 320 GLU A O 1
ATOM 2472 N N . GLN A 1 321 ? 14.516 9.843 7.509 1.00 72.12 321 GLN A N 1
ATOM 2473 C CA . GLN A 1 321 ? 15.733 10.104 6.718 1.00 72.12 321 GLN A CA 1
ATOM 2474 C C . GLN A 1 321 ? 16.690 8.907 6.732 1.00 72.12 321 GLN A C 1
ATOM 2476 O O . GLN A 1 321 ? 17.199 8.528 5.679 1.00 72.12 321 GLN A O 1
ATOM 2481 N N . ASP A 1 322 ? 16.812 8.268 7.890 1.00 72.75 322 ASP A N 1
ATOM 2482 C CA . ASP A 1 322 ? 17.773 7.195 8.151 1.00 72.75 322 ASP A CA 1
ATOM 2483 C C . ASP A 1 322 ? 17.310 5.845 7.568 1.00 72.75 322 ASP A C 1
ATOM 2485 O O . ASP A 1 322 ? 18.094 4.911 7.438 1.00 72.75 322 ASP A O 1
ATOM 2489 N N . PHE A 1 323 ? 16.054 5.757 7.108 1.00 75.50 323 PHE A N 1
ATOM 2490 C CA . PHE A 1 323 ? 15.476 4.550 6.508 1.00 75.50 323 PHE A CA 1
ATOM 2491 C C . PHE A 1 323 ? 16.339 3.963 5.377 1.00 75.50 323 PHE A C 1
ATOM 2493 O O . PHE A 1 323 ? 16.479 2.749 5.253 1.00 75.50 323 PHE A O 1
ATOM 2500 N N . PHE A 1 324 ? 16.920 4.826 4.538 1.00 69.00 324 PHE A N 1
ATOM 2501 C CA . PHE A 1 324 ? 17.761 4.392 3.422 1.00 69.00 324 PHE A CA 1
ATOM 2502 C C . PHE A 1 324 ? 19.181 4.015 3.864 1.00 69.00 324 PHE A C 1
ATOM 2504 O O . PHE A 1 324 ? 19.802 3.183 3.209 1.00 69.00 324 PHE A O 1
ATOM 2511 N N . GLU A 1 325 ? 19.677 4.594 4.960 1.00 66.31 325 GLU A N 1
ATOM 2512 C CA . GLU A 1 325 ? 20.990 4.274 5.535 1.00 66.31 325 GLU A CA 1
ATOM 2513 C C . GLU A 1 325 ? 20.957 2.880 6.178 1.00 66.31 325 GLU A C 1
ATOM 2515 O O . GLU A 1 325 ? 21.838 2.055 5.931 1.00 66.31 325 GLU A O 1
ATOM 2520 N N . ASP A 1 326 ? 19.876 2.558 6.894 1.00 61.09 326 ASP A N 1
ATOM 2521 C CA . ASP A 1 326 ? 19.651 1.225 7.462 1.00 61.09 326 ASP A CA 1
ATOM 2522 C C . ASP A 1 326 ? 19.560 0.148 6.362 1.00 61.09 326 ASP A C 1
ATOM 2524 O O . ASP A 1 326 ? 20.151 -0.930 6.480 1.00 61.09 326 ASP A O 1
ATOM 2528 N N . MET A 1 327 ? 18.911 0.452 5.231 1.00 60.91 327 MET A N 1
ATOM 2529 C CA . MET A 1 327 ? 18.925 -0.429 4.053 1.00 60.91 327 MET A CA 1
ATOM 2530 C C . MET A 1 327 ? 20.320 -0.560 3.415 1.00 60.91 327 MET A C 1
ATOM 2532 O O . MET A 1 327 ? 20.639 -1.599 2.840 1.00 60.91 327 MET A O 1
ATOM 2536 N N . GLU A 1 328 ? 21.167 0.468 3.489 1.00 51.69 328 GLU A N 1
ATOM 2537 C CA . GLU A 1 328 ? 22.535 0.435 2.953 1.00 51.69 328 GLU A CA 1
ATOM 2538 C C . GLU A 1 328 ? 23.440 -0.497 3.754 1.00 51.69 328 GLU A C 1
ATOM 2540 O O . GLU A 1 328 ? 24.211 -1.262 3.174 1.00 51.69 328 GLU A O 1
ATOM 2545 N N . THR A 1 329 ? 23.278 -0.522 5.078 1.00 45.97 329 THR A N 1
ATOM 2546 C CA . THR A 1 329 ? 24.063 -1.406 5.954 1.00 45.97 329 THR A CA 1
ATOM 2547 C C . THR A 1 329 ? 23.763 -2.896 5.769 1.00 45.97 329 THR A C 1
ATOM 2549 O O . THR A 1 329 ? 24.611 -3.728 6.089 1.00 45.97 329 THR A O 1
ATOM 2552 N N . THR A 1 330 ? 22.599 -3.250 5.212 1.00 50.25 330 THR A N 1
ATOM 2553 C CA . THR A 1 330 ? 22.191 -4.645 4.958 1.00 50.25 330 THR A CA 1
ATOM 2554 C C . THR A 1 330 ? 22.645 -5.185 3.594 1.00 50.25 330 THR A C 1
ATOM 2556 O O . 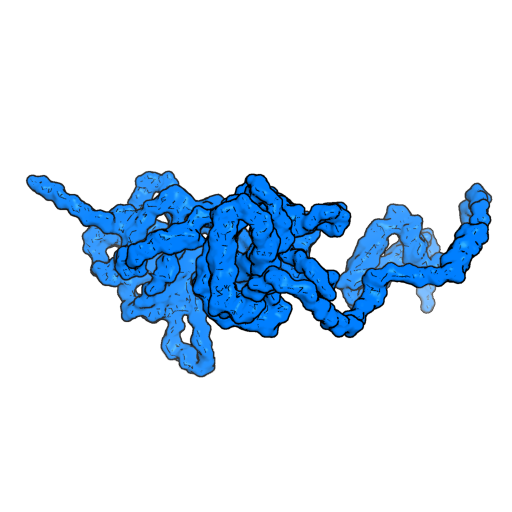THR A 1 330 ? 22.434 -6.359 3.309 1.00 50.25 330 THR A O 1
ATOM 2559 N N . GLY A 1 331 ? 23.325 -4.374 2.769 1.00 50.09 331 GLY A N 1
ATOM 2560 C CA . GLY A 1 331 ? 23.882 -4.797 1.473 1.00 50.09 331 GLY A CA 1
ATOM 2561 C C . GLY A 1 331 ? 22.887 -4.801 0.303 1.00 50.09 331 GLY A C 1
ATOM 2562 O O . GLY A 1 331 ? 23.286 -5.069 -0.829 1.00 50.09 331 GLY A O 1
ATOM 2563 N N . ASP A 1 332 ? 21.629 -4.430 0.559 1.00 58.22 332 ASP A N 1
ATOM 2564 C CA . ASP A 1 332 ? 20.493 -4.518 -0.371 1.00 58.22 332 ASP A CA 1
ATOM 2565 C C . ASP A 1 332 ? 20.006 -3.142 -0.883 1.00 58.22 332 ASP A C 1
ATOM 2567 O O . ASP A 1 332 ? 18.929 -3.021 -1.476 1.00 58.22 332 ASP A O 1
ATOM 2571 N N . ASN A 1 333 ? 20.776 -2.063 -0.685 1.00 62.94 333 ASN A N 1
ATOM 2572 C CA . ASN A 1 333 ? 20.361 -0.711 -1.084 1.00 62.94 333 ASN A CA 1
ATOM 2573 C C . ASN A 1 333 ? 20.558 -0.435 -2.581 1.00 62.94 333 ASN A C 1
ATOM 2575 O O . ASN A 1 333 ? 21.438 0.308 -3.017 1.00 62.94 333 ASN A O 1
ATOM 2579 N N . PHE A 1 334 ? 19.675 -1.009 -3.389 1.00 73.81 334 PHE A N 1
ATOM 2580 C CA . PHE A 1 334 ? 19.559 -0.680 -4.807 1.00 73.81 334 PHE A CA 1
ATOM 2581 C C . PHE A 1 334 ? 18.612 0.483 -5.094 1.00 73.81 334 PHE A C 1
ATOM 2583 O O . PHE A 1 334 ? 18.531 0.943 -6.239 1.00 73.81 334 PHE A O 1
ATOM 2590 N N . LEU A 1 335 ? 17.887 0.968 -4.085 1.00 78.75 335 LEU A N 1
ATOM 2591 C CA . LEU A 1 335 ? 16.809 1.926 -4.283 1.00 78.75 335 LEU A CA 1
ATOM 2592 C C . LEU A 1 335 ? 17.352 3.308 -4.661 1.00 78.75 335 LEU A C 1
ATOM 2594 O O . LEU A 1 335 ? 16.910 3.870 -5.658 1.00 78.75 335 LEU A O 1
ATOM 2598 N N . LEU A 1 336 ? 18.367 3.826 -3.959 1.00 80.44 336 LEU A N 1
ATOM 2599 C CA . LEU A 1 336 ? 18.980 5.117 -4.308 1.00 80.44 336 LEU A CA 1
ATOM 2600 C C . LEU A 1 336 ? 19.603 5.132 -5.722 1.00 80.44 336 LEU A C 1
ATOM 2602 O O . LEU A 1 336 ? 19.294 6.054 -6.488 1.00 80.44 336 LEU A O 1
ATOM 2606 N N . PRO A 1 337 ? 20.411 4.129 -6.134 1.00 80.00 337 PRO A N 1
ATOM 2607 C CA . PRO A 1 337 ? 20.862 4.008 -7.522 1.00 80.00 337 PRO A CA 1
ATOM 2608 C C . PRO A 1 337 ? 19.710 3.957 -8.536 1.00 80.00 337 PRO A C 1
ATOM 2610 O O . PRO A 1 337 ? 19.765 4.644 -9.558 1.00 80.00 337 PRO A O 1
ATOM 2613 N N . SER A 1 338 ? 18.643 3.211 -8.233 1.00 86.19 338 SER A N 1
ATOM 2614 C CA . SER A 1 338 ? 17.460 3.097 -9.098 1.00 86.19 338 SER A CA 1
ATOM 2615 C C . SER A 1 338 ? 16.751 4.446 -9.262 1.00 86.19 338 SER A C 1
ATOM 2617 O O . SER A 1 338 ? 16.450 4.867 -10.376 1.00 86.19 338 SER A O 1
ATOM 2619 N N . LEU A 1 339 ? 16.562 5.193 -8.172 1.00 88.06 339 LEU A N 1
ATOM 2620 C CA . LEU A 1 339 ? 15.957 6.527 -8.206 1.00 88.06 339 LEU A CA 1
ATOM 2621 C C . LEU A 1 339 ? 16.800 7.523 -9.013 1.00 88.06 339 LEU A C 1
ATOM 2623 O O . LEU A 1 339 ? 16.255 8.345 -9.753 1.00 88.06 339 LEU A O 1
ATOM 2627 N N . ARG A 1 340 ? 18.132 7.433 -8.926 1.00 84.44 340 ARG A N 1
ATOM 2628 C CA . ARG A 1 340 ? 19.035 8.239 -9.758 1.00 84.44 340 ARG A CA 1
ATOM 2629 C C . ARG A 1 340 ? 18.859 7.911 -11.240 1.00 84.44 340 ARG A C 1
ATOM 2631 O O . ARG A 1 340 ? 18.731 8.835 -12.046 1.00 84.44 340 ARG A O 1
ATOM 2638 N N . GLN A 1 341 ? 18.815 6.626 -11.590 1.00 86.12 341 GLN A N 1
ATOM 2639 C CA . GLN A 1 341 ? 18.564 6.173 -12.959 1.00 86.12 341 GLN A CA 1
ATOM 2640 C C . GLN A 1 341 ? 17.214 6.690 -13.471 1.00 86.12 341 GLN A C 1
ATOM 2642 O O . GLN A 1 341 ? 17.159 7.268 -14.554 1.00 86.12 341 GLN A O 1
ATOM 2647 N N . LEU A 1 342 ? 16.151 6.596 -12.668 1.00 89.88 342 LEU A N 1
ATOM 2648 C CA . LEU A 1 342 ? 14.825 7.121 -13.005 1.00 89.88 342 L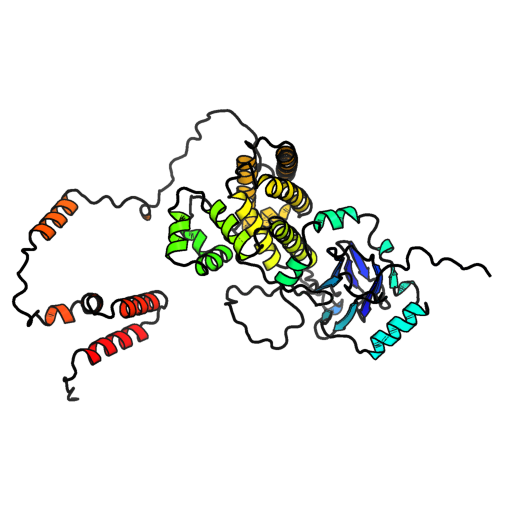EU A CA 1
ATOM 2649 C C . LEU A 1 342 ? 14.857 8.621 -13.341 1.00 89.88 342 LEU A C 1
ATOM 2651 O O . LEU A 1 342 ? 14.263 9.062 -14.328 1.00 89.88 342 LEU A O 1
ATOM 2655 N N . CYS A 1 343 ? 15.572 9.423 -12.550 1.00 89.56 343 CYS A N 1
ATOM 2656 C CA . CYS A 1 343 ? 15.724 10.858 -12.799 1.00 89.56 343 CYS A CA 1
ATOM 2657 C C . CYS A 1 343 ? 16.476 11.168 -14.105 1.00 89.56 343 CYS A C 1
ATOM 2659 O O . CYS A 1 343 ? 16.258 12.234 -14.693 1.00 89.56 343 CYS A O 1
ATOM 2661 N N . GLN A 1 344 ? 17.358 10.270 -14.555 1.00 87.69 344 GLN A N 1
ATOM 2662 C CA . GLN A 1 344 ? 18.100 10.388 -15.812 1.00 87.69 344 GLN A CA 1
ATOM 2663 C C . GLN A 1 344 ? 17.255 9.941 -17.010 1.00 87.69 344 GLN A C 1
ATOM 2665 O O . GLN A 1 344 ? 17.127 10.696 -17.973 1.00 87.69 344 GLN A O 1
ATOM 2670 N N . THR A 1 345 ? 16.614 8.770 -16.938 1.00 86.62 345 THR A N 1
ATOM 2671 C CA . THR A 1 345 ? 15.793 8.216 -18.033 1.00 86.62 345 THR A CA 1
ATOM 2672 C C . THR A 1 345 ? 14.605 9.116 -18.366 1.00 86.62 345 THR A C 1
ATOM 2674 O O . THR A 1 345 ? 14.251 9.297 -19.530 1.00 86.62 345 THR A O 1
ATOM 2677 N N . THR A 1 346 ? 14.037 9.775 -17.356 1.00 89.88 346 THR A N 1
ATOM 2678 C CA . THR A 1 346 ? 12.926 10.718 -17.532 1.00 89.88 346 THR A CA 1
ATOM 2679 C C . THR A 1 346 ? 13.356 12.124 -17.970 1.00 89.88 346 THR A C 1
ATOM 2681 O O . THR A 1 346 ? 12.507 12.926 -18.359 1.00 89.88 346 THR A O 1
ATOM 2684 N N . ALA A 1 347 ? 14.652 12.461 -17.967 1.00 88.88 347 ALA A N 1
ATOM 2685 C CA . ALA A 1 347 ? 15.129 13.827 -18.226 1.00 88.88 347 ALA A CA 1
ATOM 2686 C C . ALA A 1 347 ? 14.893 14.316 -19.663 1.00 88.88 347 ALA A C 1
ATOM 2688 O O . ALA A 1 347 ? 14.739 15.515 -19.895 1.00 88.88 347 ALA A O 1
ATOM 2689 N N . HIS A 1 348 ? 14.873 13.403 -20.635 1.00 86.81 348 HIS A N 1
ATOM 2690 C CA . HIS A 1 348 ? 14.784 13.745 -22.058 1.00 86.81 348 HIS A CA 1
ATOM 2691 C C . HIS A 1 348 ? 13.346 13.782 -22.602 1.00 86.81 348 HIS A C 1
ATOM 2693 O O . HIS A 1 348 ? 13.133 14.128 -23.768 1.00 86.81 348 HIS A O 1
ATOM 2699 N N . ILE A 1 349 ? 12.351 13.454 -21.774 1.00 88.31 349 ILE A N 1
ATOM 2700 C CA . ILE A 1 349 ? 10.943 13.366 -22.175 1.00 88.31 349 ILE A CA 1
ATOM 2701 C C . ILE A 1 349 ? 10.319 14.761 -22.221 1.00 88.31 349 ILE A C 1
ATOM 2703 O O . ILE A 1 349 ? 10.309 15.487 -21.229 1.00 88.31 349 ILE A O 1
ATOM 2707 N N . ARG A 1 350 ? 9.748 15.130 -23.369 1.00 86.88 350 ARG A N 1
ATOM 2708 C CA . ARG A 1 350 ? 9.126 16.444 -23.596 1.00 86.88 350 ARG A CA 1
ATOM 2709 C C . ARG A 1 350 ? 7.647 16.458 -23.186 1.00 86.88 350 ARG A C 1
ATOM 2711 O O . ARG A 1 350 ? 6.788 16.667 -24.035 1.00 86.88 350 ARG A O 1
ATOM 2718 N N . ASP A 1 351 ? 7.367 16.221 -21.907 1.00 92.00 351 ASP A N 1
ATOM 2719 C CA . ASP A 1 351 ? 6.034 16.384 -21.306 1.00 92.00 351 ASP A CA 1
ATOM 2720 C C . ASP A 1 351 ? 6.120 17.286 -20.068 1.00 92.00 351 ASP A C 1
ATOM 2722 O O . ASP A 1 351 ? 6.937 17.052 -19.179 1.00 92.00 351 ASP A O 1
ATOM 2726 N N . GLU A 1 352 ? 5.304 18.340 -20.024 1.00 92.94 352 GLU A N 1
ATOM 2727 C CA . GLU A 1 352 ? 5.391 19.372 -18.981 1.00 92.94 352 GLU A CA 1
ATOM 2728 C C . GLU A 1 352 ? 5.030 18.833 -17.592 1.00 92.94 352 GLU A C 1
ATOM 2730 O O . GLU A 1 352 ? 5.708 19.153 -16.613 1.00 92.94 352 GLU A O 1
ATOM 2735 N N . ASN A 1 353 ? 4.005 17.980 -17.502 1.00 94.25 353 ASN A N 1
ATOM 2736 C CA . ASN A 1 353 ? 3.542 17.432 -16.227 1.00 94.25 353 ASN A CA 1
ATOM 2737 C C . ASN A 1 353 ? 4.557 16.438 -15.658 1.00 94.25 353 ASN A C 1
ATOM 2739 O O . ASN A 1 353 ? 4.876 16.481 -14.469 1.00 94.25 353 ASN A O 1
ATOM 2743 N N . LEU A 1 354 ? 5.103 15.574 -16.514 1.00 94.00 354 LEU A N 1
ATOM 2744 C CA . LEU A 1 354 ? 6.144 14.626 -16.142 1.00 94.00 354 LEU A CA 1
ATOM 2745 C C . LEU A 1 354 ? 7.416 15.352 -15.698 1.00 94.00 354 LEU A C 1
ATOM 2747 O O . LEU A 1 354 ? 7.986 14.996 -14.667 1.00 94.00 354 LEU A O 1
ATOM 2751 N N . GLN A 1 355 ? 7.847 16.392 -16.424 1.00 94.44 355 GLN A N 1
ATOM 2752 C CA . GLN A 1 355 ? 9.013 17.180 -16.016 1.00 94.44 355 GLN A CA 1
ATOM 2753 C C . GLN A 1 355 ? 8.779 17.906 -14.688 1.00 94.44 355 GLN A C 1
ATOM 2755 O O . GLN A 1 355 ? 9.679 17.914 -13.851 1.00 94.44 355 GLN A O 1
ATOM 2760 N N . ALA A 1 356 ? 7.583 18.450 -14.442 1.00 95.56 356 ALA A N 1
ATOM 2761 C CA . ALA A 1 356 ? 7.252 19.061 -13.156 1.00 95.56 356 ALA A CA 1
ATOM 2762 C C . ALA A 1 356 ? 7.333 18.047 -11.998 1.00 95.56 356 ALA A C 1
ATOM 2764 O O . ALA A 1 356 ? 7.987 18.318 -10.987 1.00 95.56 356 ALA A O 1
ATOM 2765 N N . ALA A 1 357 ? 6.740 16.858 -12.169 1.00 95.44 357 ALA A N 1
ATOM 2766 C CA . ALA A 1 357 ? 6.792 15.783 -11.176 1.00 95.44 357 ALA A CA 1
ATOM 2767 C C . ALA A 1 357 ? 8.231 15.288 -10.936 1.00 95.44 357 ALA A C 1
ATOM 2769 O O . ALA A 1 357 ? 8.648 15.093 -9.793 1.00 95.44 357 ALA A O 1
ATOM 2770 N N . ARG A 1 358 ? 9.027 15.158 -12.003 1.00 94.75 358 ARG A N 1
ATOM 2771 C CA . ARG A 1 358 ? 10.453 14.814 -11.932 1.00 94.75 358 ARG A CA 1
ATOM 2772 C C . ARG A 1 358 ? 11.248 15.862 -11.158 1.00 94.75 358 ARG A C 1
ATOM 2774 O O . ARG A 1 358 ? 12.002 15.505 -10.261 1.00 94.75 358 ARG A O 1
ATOM 2781 N N . THR A 1 359 ? 11.097 17.147 -11.483 1.00 94.12 359 THR A N 1
ATOM 2782 C CA . THR A 1 359 ? 11.806 18.234 -10.791 1.00 94.12 359 THR A CA 1
ATOM 2783 C C . THR A 1 359 ? 11.483 18.244 -9.299 1.00 94.12 359 THR A C 1
ATOM 2785 O O . THR A 1 359 ? 12.383 18.449 -8.483 1.00 94.12 359 THR A O 1
ATOM 2788 N N . GLN A 1 360 ? 10.227 17.984 -8.931 1.00 94.12 360 GLN A N 1
ATOM 2789 C CA . GLN A 1 360 ? 9.835 17.841 -7.533 1.00 94.12 360 GLN A CA 1
ATOM 2790 C C . GLN A 1 360 ? 10.559 16.671 -6.853 1.00 94.12 360 GLN A C 1
ATOM 2792 O O . GLN A 1 360 ? 11.133 16.872 -5.781 1.00 94.12 360 GLN A O 1
ATOM 2797 N N . LEU A 1 361 ? 10.580 15.489 -7.479 1.00 93.25 361 LEU A N 1
ATOM 2798 C CA . LEU A 1 361 ? 11.280 14.323 -6.938 1.00 93.25 361 LEU A CA 1
ATOM 2799 C C . LEU A 1 361 ? 12.780 14.596 -6.772 1.00 93.25 361 LEU A C 1
ATOM 2801 O O . LEU A 1 361 ? 13.306 14.398 -5.680 1.00 93.25 361 LEU A O 1
ATOM 2805 N N . CYS A 1 362 ? 13.456 15.108 -7.809 1.00 92.12 362 CYS A N 1
ATOM 2806 C CA . CYS A 1 362 ? 14.884 15.440 -7.750 1.00 92.12 362 CYS A CA 1
ATOM 2807 C C . CYS A 1 362 ? 15.192 16.373 -6.578 1.00 92.12 362 CYS A C 1
ATOM 2809 O O . CYS A 1 362 ? 16.096 16.100 -5.796 1.00 92.12 362 CYS A O 1
ATOM 2811 N N . ARG A 1 363 ? 14.391 17.431 -6.403 1.00 91.50 363 ARG A N 1
ATOM 2812 C CA . ARG A 1 363 ? 14.565 18.379 -5.302 1.00 91.50 363 ARG A CA 1
ATOM 2813 C C . ARG A 1 363 ? 14.412 17.706 -3.937 1.00 91.50 363 ARG A C 1
ATOM 2815 O O . ARG A 1 363 ? 15.141 18.047 -3.010 1.00 91.50 363 ARG A O 1
ATOM 2822 N N . ILE A 1 364 ? 13.452 16.798 -3.774 1.00 90.38 364 ILE A N 1
ATOM 2823 C CA . ILE A 1 364 ? 13.285 16.060 -2.512 1.00 90.38 364 ILE A CA 1
ATOM 2824 C C . ILE A 1 364 ? 14.510 15.182 -2.265 1.00 90.38 364 ILE A C 1
ATOM 2826 O O . ILE A 1 364 ? 15.061 15.222 -1.168 1.00 90.38 364 ILE A O 1
ATOM 2830 N N . LEU A 1 365 ? 14.975 14.461 -3.286 1.00 88.00 365 LEU A N 1
ATOM 2831 C CA . LEU A 1 365 ? 16.148 13.601 -3.175 1.00 88.00 365 LEU A CA 1
ATOM 2832 C C . LEU A 1 365 ? 17.412 14.395 -2.825 1.00 88.00 365 LEU A C 1
ATOM 2834 O O . LEU A 1 365 ? 18.117 13.996 -1.912 1.00 88.00 365 LEU A O 1
ATOM 2838 N N . GLU A 1 366 ? 17.662 15.542 -3.461 1.00 86.31 366 GLU A N 1
ATOM 2839 C CA . GLU A 1 366 ? 18.812 16.413 -3.159 1.00 86.31 366 GLU A CA 1
ATOM 2840 C C . GLU A 1 366 ? 18.801 16.946 -1.726 1.00 86.31 366 GLU A C 1
ATOM 2842 O O . GLU A 1 366 ? 19.838 16.983 -1.066 1.00 86.31 366 GLU A O 1
ATOM 2847 N N . ASN A 1 367 ? 17.631 17.376 -1.240 1.00 85.69 367 ASN A N 1
ATOM 2848 C CA . ASN A 1 367 ? 17.511 17.955 0.098 1.00 85.69 367 ASN A CA 1
ATOM 2849 C C . ASN A 1 367 ? 17.612 16.898 1.201 1.00 85.69 367 ASN A C 1
ATOM 2851 O O . ASN A 1 367 ? 18.071 17.208 2.298 1.00 85.69 367 ASN A O 1
ATOM 2855 N N . ARG A 1 368 ? 17.142 15.677 0.931 1.00 81.56 368 ARG A N 1
ATOM 2856 C CA . ARG A 1 368 ? 17.086 14.595 1.919 1.00 81.56 368 ARG A CA 1
ATOM 2857 C C . ARG A 1 368 ? 18.315 13.696 1.904 1.00 81.56 368 ARG A C 1
ATOM 2859 O O . ARG A 1 368 ? 18.739 13.249 2.964 1.00 81.56 368 ARG A O 1
ATOM 2866 N N . PHE A 1 369 ? 18.885 13.454 0.730 1.00 78.38 369 PHE A N 1
ATOM 2867 C CA . PHE A 1 369 ? 19.972 12.509 0.508 1.00 78.38 369 PHE A CA 1
ATOM 2868 C C . PHE A 1 369 ? 21.093 13.220 -0.255 1.00 78.38 369 PHE A C 1
ATOM 2870 O O . PHE A 1 369 ? 21.046 13.414 -1.475 1.00 78.38 369 PHE A O 1
ATOM 2877 N N . GLN A 1 370 ? 22.109 13.661 0.484 1.00 67.56 370 GLN A N 1
ATOM 2878 C CA . GLN A 1 370 ? 23.239 14.381 -0.097 1.00 67.56 370 GLN A CA 1
ATOM 2879 C C . GLN A 1 370 ? 23.940 13.489 -1.141 1.00 67.56 370 GLN A C 1
ATOM 2881 O O . GLN A 1 370 ? 24.290 12.351 -0.856 1.00 67.56 370 GLN A O 1
ATOM 2886 N N . GLY A 1 371 ? 24.129 13.990 -2.369 1.00 59.78 371 GLY A N 1
ATOM 2887 C CA . GLY A 1 371 ? 24.842 13.268 -3.439 1.00 59.78 371 GLY A CA 1
ATOM 2888 C C . GLY A 1 371 ? 23.989 12.372 -4.357 1.00 59.78 371 GLY A C 1
ATOM 2889 O O . GLY A 1 371 ? 24.534 11.700 -5.238 1.00 59.78 371 GLY A O 1
ATOM 2890 N N . VAL A 1 372 ? 22.656 12.357 -4.223 1.00 57.84 372 VAL A N 1
ATOM 2891 C CA . VAL A 1 372 ? 21.791 11.550 -5.114 1.00 57.84 372 VAL A CA 1
ATOM 2892 C C . VAL A 1 372 ? 21.642 12.168 -6.506 1.00 57.84 372 VAL A C 1
ATOM 2894 O O . VAL A 1 372 ? 21.704 11.440 -7.499 1.00 57.84 372 VAL A O 1
ATOM 2897 N N . VAL A 1 373 ? 21.520 13.495 -6.600 1.00 52.88 373 VAL A N 1
ATOM 2898 C CA . VAL A 1 373 ? 21.290 14.208 -7.865 1.00 52.88 373 VAL A CA 1
ATOM 2899 C C . VAL A 1 373 ? 22.328 15.322 -8.042 1.00 52.88 373 VAL A C 1
ATOM 2901 O O . VAL A 1 373 ? 22.051 16.503 -7.884 1.00 52.88 373 VAL A O 1
ATOM 2904 N N . SER A 1 374 ? 23.561 14.973 -8.398 1.00 44.84 374 SER A N 1
ATOM 2905 C CA . SER A 1 374 ? 24.447 15.973 -9.005 1.00 44.84 374 SER A CA 1
ATOM 2906 C C . SER A 1 374 ? 23.988 16.202 -10.445 1.00 44.84 374 SER A C 1
ATOM 2908 O O . SER A 1 374 ? 24.435 15.526 -11.370 1.00 44.84 374 SER A O 1
ATOM 2910 N N . THR A 1 375 ? 23.062 17.141 -10.655 1.00 40.34 375 THR A N 1
ATOM 2911 C CA . THR A 1 375 ? 22.778 17.687 -11.988 1.00 40.34 375 THR A CA 1
ATOM 2912 C C . THR A 1 375 ? 23.926 18.596 -12.430 1.00 40.34 375 THR A C 1
ATOM 2914 O O . THR A 1 375 ? 23.819 19.820 -12.389 1.00 40.34 375 THR A O 1
ATOM 2917 N N . THR A 1 376 ? 25.032 18.021 -12.885 1.00 34.25 376 THR A N 1
ATOM 2918 C CA . THR A 1 376 ? 25.982 18.735 -13.745 1.00 34.25 376 THR A CA 1
ATOM 2919 C C . THR A 1 376 ? 26.045 18.035 -15.087 1.00 34.25 376 THR A C 1
ATOM 2921 O O . THR A 1 376 ? 26.919 17.223 -15.373 1.00 34.25 376 THR A O 1
ATOM 2924 N N . THR A 1 377 ? 25.096 18.386 -15.951 1.00 34.91 377 THR A N 1
ATOM 2925 C CA . THR A 1 377 ? 25.311 18.273 -17.390 1.00 34.91 377 THR A CA 1
ATOM 2926 C C . THR A 1 377 ? 26.503 19.166 -17.749 1.00 34.91 377 THR A C 1
ATOM 2928 O O . THR A 1 377 ? 26.564 20.320 -17.323 1.00 34.91 377 THR A O 1
ATOM 2931 N N . THR A 1 378 ? 27.412 18.639 -18.575 1.00 30.25 378 THR A N 1
ATOM 2932 C CA . THR A 1 378 ? 28.631 19.259 -19.140 1.00 30.25 378 THR A CA 1
ATOM 2933 C C . THR A 1 378 ? 29.832 19.407 -18.199 1.00 30.25 378 THR A C 1
ATOM 2935 O O . THR A 1 378 ? 30.057 20.447 -17.592 1.00 30.25 378 THR A O 1
ATOM 2938 N N . THR A 1 379 ? 30.718 18.411 -18.205 1.00 25.80 379 THR A N 1
ATOM 2939 C CA . THR A 1 379 ? 31.984 18.483 -18.959 1.00 25.80 379 THR A CA 1
ATOM 2940 C C . THR A 1 379 ? 32.568 17.080 -19.054 1.00 25.80 379 THR A C 1
ATOM 2942 O O . THR A 1 379 ? 32.579 16.338 -18.079 1.00 25.80 379 THR A O 1
ATOM 2945 N N . THR A 1 380 ? 33.020 16.730 -20.254 1.00 36.41 380 THR A N 1
ATOM 2946 C CA . THR A 1 380 ? 34.012 15.697 -20.541 1.00 36.41 380 THR A CA 1
ATOM 2947 C C . THR A 1 380 ? 35.202 15.839 -19.590 1.00 36.41 380 THR A C 1
ATOM 2949 O O . THR A 1 380 ? 36.191 16.491 -19.908 1.00 36.41 380 THR A O 1
ATOM 2952 N N . THR A 1 381 ? 35.098 15.255 -18.409 1.00 26.14 381 THR A N 1
ATOM 2953 C CA . THR A 1 381 ? 36.246 14.944 -17.575 1.00 26.14 381 THR A CA 1
ATOM 2954 C C . THR A 1 381 ? 36.355 13.445 -17.666 1.00 26.14 381 THR A C 1
ATOM 2956 O O . THR A 1 381 ? 35.451 12.734 -17.235 1.00 26.14 381 THR A O 1
ATOM 2959 N N . TYR A 1 382 ? 37.420 13.000 -18.325 1.00 33.22 382 TYR A N 1
ATOM 2960 C CA . TYR A 1 382 ? 37.983 11.677 -18.154 1.00 33.22 382 TYR A CA 1
ATOM 2961 C C . TYR A 1 382 ? 37.890 11.330 -16.666 1.00 33.22 382 TYR A C 1
ATOM 2963 O O . TYR A 1 382 ? 38.668 11.834 -15.861 1.00 33.22 382 TYR A O 1
ATOM 2971 N N . MET A 1 383 ? 36.883 10.539 -16.293 1.00 32.34 383 MET A N 1
ATOM 2972 C CA . MET A 1 383 ? 37.052 9.667 -15.154 1.00 32.34 383 MET A CA 1
ATOM 2973 C C . MET A 1 383 ? 38.167 8.747 -15.619 1.00 32.34 383 MET A C 1
ATOM 2975 O O . MET A 1 383 ? 37.968 7.931 -16.519 1.00 32.34 383 MET A O 1
ATOM 2979 N N . GLU A 1 384 ? 39.371 9.004 -15.119 1.00 32.91 384 GLU A N 1
ATOM 2980 C CA . GLU A 1 384 ? 40.362 7.958 -14.953 1.00 32.91 384 GLU A CA 1
ATOM 2981 C C . GLU A 1 384 ? 39.622 6.849 -14.205 1.00 32.91 384 GLU A C 1
ATOM 2983 O O . GLU A 1 384 ? 39.393 6.916 -13.000 1.00 32.91 384 GLU A O 1
ATOM 2988 N N . MET A 1 385 ? 39.099 5.900 -14.979 1.00 33.34 385 MET A N 1
ATOM 2989 C CA . MET A 1 385 ? 38.908 4.552 -14.502 1.00 33.34 385 MET A CA 1
ATOM 2990 C C . MET A 1 385 ? 40.317 4.126 -14.114 1.00 33.34 385 MET A C 1
ATOM 2992 O O . MET A 1 385 ? 41.135 3.852 -14.994 1.00 33.34 385 MET A O 1
ATOM 2996 N N . ASP A 1 386 ? 40.617 4.153 -12.817 1.00 31.16 386 ASP A N 1
ATOM 2997 C CA . ASP A 1 386 ? 41.583 3.213 -12.272 1.00 31.16 386 ASP A CA 1
ATOM 2998 C C . ASP A 1 386 ? 41.047 1.842 -12.682 1.00 31.16 386 ASP A C 1
ATOM 3000 O O . ASP A 1 386 ? 40.072 1.325 -12.137 1.00 31.16 386 ASP A O 1
ATOM 3004 N N . SER A 1 387 ? 41.598 1.347 -13.787 1.00 33.84 387 SER A N 1
ATOM 3005 C CA . SER A 1 387 ? 41.256 0.099 -14.450 1.00 33.84 387 SER A CA 1
ATOM 3006 C C . SER A 1 387 ? 41.838 -1.078 -13.672 1.00 33.84 387 SER A C 1
ATOM 3008 O O . SER A 1 387 ? 42.556 -1.900 -14.235 1.00 33.84 387 SER A O 1
ATOM 3010 N N . ASP A 1 388 ? 41.537 -1.124 -12.380 1.00 34.56 388 ASP A N 1
ATOM 3011 C CA . ASP A 1 388 ? 41.766 -2.277 -11.514 1.00 34.56 388 ASP A CA 1
ATOM 3012 C C . ASP A 1 388 ? 40.461 -3.089 -11.384 1.00 34.56 388 ASP A C 1
ATOM 3014 O O . ASP A 1 388 ? 40.224 -3.779 -10.395 1.00 34.56 388 ASP A O 1
ATOM 3018 N N . GLU A 1 389 ? 39.588 -3.012 -12.398 1.00 43.41 389 GLU A N 1
ATOM 3019 C CA . GLU A 1 389 ? 38.590 -4.047 -12.649 1.00 43.41 389 GLU A CA 1
ATOM 3020 C C . GLU A 1 389 ? 39.354 -5.288 -13.125 1.00 43.41 389 GLU A C 1
ATOM 3022 O O . GLU A 1 389 ? 39.677 -5.439 -14.306 1.00 43.41 389 GLU A O 1
ATOM 3027 N N . GLU A 1 390 ? 39.689 -6.169 -12.182 1.00 40.22 390 GLU A N 1
ATOM 3028 C CA . GLU A 1 390 ? 39.902 -7.583 -12.474 1.00 40.22 390 GLU A CA 1
ATOM 3029 C C . GLU A 1 390 ? 38.600 -8.103 -13.103 1.00 40.22 390 GLU A C 1
ATOM 3031 O O . GLU A 1 390 ? 37.696 -8.563 -12.416 1.00 40.22 390 GLU A O 1
ATOM 3036 N N . GLU A 1 391 ? 38.448 -7.924 -14.418 1.00 40.25 391 GLU A N 1
ATOM 3037 C CA . GLU A 1 391 ? 37.395 -8.564 -15.197 1.00 40.25 391 GLU A CA 1
ATOM 3038 C C . GLU A 1 391 ? 37.500 -10.072 -14.952 1.00 40.25 391 GLU A C 1
ATOM 3040 O O . GLU A 1 391 ? 38.442 -10.702 -15.452 1.00 40.25 391 GLU A O 1
ATOM 3045 N N . ASP A 1 392 ? 36.548 -10.623 -14.194 1.00 45.44 392 ASP A N 1
ATOM 3046 C CA . ASP A 1 392 ? 36.395 -12.056 -13.965 1.00 45.44 392 ASP A CA 1
ATOM 3047 C C . ASP A 1 392 ? 36.562 -12.792 -15.306 1.00 45.44 392 ASP A C 1
ATOM 3049 O O . ASP A 1 392 ? 35.801 -12.588 -16.258 1.00 45.44 392 ASP A O 1
ATOM 3053 N N . GLU A 1 393 ? 37.599 -13.630 -15.417 1.00 46.69 393 GLU A N 1
ATOM 3054 C CA . GLU A 1 393 ? 37.941 -14.345 -16.660 1.00 46.69 393 GLU A CA 1
ATOM 3055 C C . GLU A 1 393 ? 36.818 -15.284 -17.144 1.00 46.69 393 GLU A C 1
ATOM 3057 O O . GLU A 1 393 ? 36.875 -15.784 -18.267 1.00 46.69 393 GLU A O 1
ATOM 3062 N N . GLU A 1 394 ? 35.796 -15.507 -16.316 1.00 48.69 394 GLU A N 1
ATOM 3063 C CA . GLU A 1 394 ? 34.663 -16.399 -16.557 1.00 48.69 394 GLU A CA 1
ATOM 3064 C C . GLU A 1 394 ? 33.740 -15.919 -17.694 1.00 48.69 394 GLU A C 1
ATOM 3066 O O . GLU A 1 394 ? 33.235 -16.748 -18.451 1.00 48.69 394 GLU A O 1
ATOM 3071 N N . ASP A 1 395 ? 33.591 -14.601 -17.890 1.00 48.28 395 ASP A N 1
ATOM 3072 C CA . ASP A 1 395 ? 32.716 -14.020 -18.927 1.00 48.28 395 ASP A CA 1
ATOM 3073 C C . ASP A 1 395 ? 33.463 -13.615 -20.215 1.00 48.28 395 ASP A C 1
ATOM 3075 O O . ASP A 1 395 ? 32.874 -13.085 -21.167 1.00 48.28 395 ASP A O 1
ATOM 3079 N N . LYS A 1 396 ? 34.773 -13.881 -20.297 1.00 60.00 396 LYS A N 1
ATOM 3080 C CA . LYS A 1 396 ? 35.544 -13.644 -21.524 1.00 60.00 396 LYS A CA 1
ATOM 3081 C C . LYS A 1 396 ? 35.280 -14.769 -22.524 1.00 60.00 396 LYS A C 1
ATOM 3083 O O . LYS A 1 396 ? 35.203 -15.936 -22.142 1.00 60.00 396 LYS A O 1
ATOM 3088 N N . PRO A 1 397 ? 35.173 -14.467 -23.834 1.00 61.12 397 PRO A N 1
ATOM 3089 C CA . PRO A 1 397 ? 35.087 -15.520 -24.833 1.00 61.12 397 PRO A CA 1
ATOM 3090 C C . PRO A 1 397 ? 36.301 -16.437 -24.678 1.00 61.12 397 PRO A C 1
ATOM 3092 O O . PRO A 1 397 ? 37.436 -15.964 -24.726 1.00 61.12 397 PRO A O 1
ATOM 3095 N N . VAL A 1 398 ? 36.064 -17.738 -24.492 1.00 76.44 398 VAL A N 1
ATOM 3096 C CA . VAL A 1 398 ? 37.139 -18.728 -24.371 1.00 76.44 398 VAL A CA 1
ATOM 3097 C C . VAL A 1 398 ? 37.970 -18.688 -25.651 1.00 76.44 398 VAL A C 1
ATOM 3099 O O . VAL A 1 398 ? 37.537 -19.134 -26.717 1.00 76.44 398 VAL A O 1
ATOM 3102 N N . VAL A 1 399 ? 39.166 -18.109 -25.556 1.00 75.94 399 VAL A N 1
ATOM 3103 C CA . VAL A 1 399 ? 40.090 -18.008 -26.682 1.00 75.94 399 VAL A CA 1
ATOM 3104 C C . VAL A 1 399 ? 40.759 -19.362 -26.851 1.00 75.94 399 VAL A C 1
ATOM 3106 O O . VAL A 1 399 ? 41.703 -19.703 -26.144 1.00 75.94 399 VAL A O 1
ATOM 3109 N N . VAL A 1 400 ? 40.262 -20.148 -27.801 1.00 78.94 400 VAL A N 1
ATOM 3110 C CA . VAL A 1 400 ? 40.901 -21.408 -28.185 1.00 78.94 400 VAL A CA 1
ATOM 3111 C C . VAL A 1 400 ? 42.134 -21.091 -29.023 1.00 78.94 400 VAL A C 1
ATOM 3113 O O . VAL A 1 400 ? 42.062 -20.329 -29.992 1.00 78.94 400 VAL A O 1
ATOM 3116 N N . SER A 1 401 ? 43.275 -21.676 -28.659 1.00 81.12 401 SER A N 1
ATOM 3117 C CA . SER A 1 401 ? 44.500 -21.523 -29.444 1.00 81.12 401 SER A CA 1
ATOM 3118 C C . SER A 1 401 ? 44.316 -22.103 -30.851 1.00 81.12 401 SER A C 1
ATOM 3120 O O . SER A 1 401 ? 43.605 -23.091 -31.054 1.00 81.12 401 SER A O 1
ATOM 3122 N N . THR A 1 402 ? 44.975 -21.514 -31.850 1.00 78.06 402 THR A N 1
ATOM 3123 C CA . THR A 1 402 ? 44.922 -22.030 -33.228 1.00 78.06 402 THR A CA 1
ATOM 3124 C C . THR A 1 402 ? 45.406 -23.479 -33.311 1.00 78.06 402 THR A C 1
ATOM 3126 O O . THR A 1 402 ? 44.855 -24.253 -34.084 1.00 78.06 402 THR A O 1
ATOM 3129 N N . GLU A 1 403 ? 46.351 -23.881 -32.456 1.00 80.38 403 GLU A N 1
ATOM 3130 C CA . GLU A 1 403 ? 46.830 -25.265 -32.358 1.00 80.38 403 GLU A CA 1
ATOM 3131 C C . GLU A 1 403 ? 45.765 -26.228 -31.806 1.00 80.38 403 GLU A C 1
ATOM 3133 O O . GLU A 1 403 ? 45.610 -27.329 -32.330 1.00 80.38 403 GLU A O 1
ATOM 3138 N N . GLU A 1 404 ? 44.980 -25.835 -30.796 1.00 74.50 404 GLU A N 1
ATOM 3139 C CA . GLU A 1 404 ? 43.861 -26.654 -30.301 1.00 74.50 404 GLU A CA 1
ATOM 3140 C C . GLU A 1 404 ? 42.720 -26.755 -31.311 1.00 74.50 404 GLU A C 1
ATOM 3142 O O . GLU A 1 404 ? 42.126 -27.828 -31.472 1.00 74.50 404 GLU A O 1
ATOM 3147 N N . TYR A 1 405 ? 42.436 -25.660 -32.018 1.00 75.81 405 TYR A N 1
ATOM 3148 C CA . TYR A 1 405 ? 41.474 -25.648 -33.114 1.00 75.81 405 TYR A CA 1
ATOM 3149 C C . TYR A 1 405 ? 41.908 -26.605 -34.233 1.00 75.81 405 TYR A C 1
ATOM 3151 O O . TYR A 1 405 ? 41.131 -27.464 -34.659 1.00 75.81 405 TYR A O 1
ATOM 3159 N N . GLU A 1 406 ? 43.171 -26.530 -34.653 1.00 79.94 406 GLU A N 1
ATOM 3160 C CA . GLU A 1 406 ? 43.761 -27.425 -35.649 1.00 79.94 406 GLU A CA 1
ATOM 3161 C C . GLU A 1 406 ? 43.799 -28.880 -35.163 1.00 79.94 406 GLU A C 1
ATOM 3163 O O . GLU A 1 406 ? 43.467 -29.791 -35.923 1.00 79.94 406 GLU A O 1
ATOM 3168 N N . ALA A 1 407 ? 44.102 -29.127 -33.886 1.00 78.12 407 ALA A N 1
ATOM 3169 C CA . ALA A 1 407 ? 44.068 -30.460 -33.291 1.00 78.12 407 ALA A CA 1
ATOM 3170 C C . ALA A 1 407 ? 42.641 -31.031 -33.204 1.00 78.12 407 ALA A C 1
ATOM 3172 O O . ALA A 1 407 ? 42.444 -32.241 -33.332 1.00 78.12 407 ALA A O 1
ATOM 3173 N N . SER A 1 408 ? 41.624 -30.195 -32.979 1.00 72.19 408 SER A N 1
ATOM 3174 C CA . SER A 1 408 ? 40.211 -30.595 -33.026 1.00 72.19 408 SER A CA 1
ATOM 3175 C C . SER A 1 408 ? 39.772 -30.925 -34.459 1.00 72.19 408 SER A C 1
ATOM 3177 O O . SER A 1 408 ? 39.225 -31.999 -34.714 1.00 72.19 408 SER A O 1
ATOM 3179 N N . MET A 1 409 ? 40.134 -30.077 -35.424 1.00 75.00 409 MET A N 1
ATOM 3180 C CA . MET A 1 409 ? 39.925 -30.297 -36.861 1.00 75.00 409 MET A CA 1
ATOM 3181 C C . MET A 1 409 ? 40.629 -31.565 -37.380 1.00 75.00 409 MET A C 1
ATOM 3183 O O . MET A 1 409 ? 40.060 -32.318 -38.173 1.00 75.00 409 MET A O 1
ATOM 3187 N N . ALA A 1 410 ? 41.850 -31.845 -36.918 1.00 74.88 410 ALA A N 1
ATOM 3188 C CA . ALA A 1 410 ? 42.609 -33.050 -37.257 1.00 74.88 410 ALA A CA 1
ATOM 3189 C C . ALA A 1 410 ? 41.968 -34.320 -36.672 1.00 74.88 410 ALA A C 1
ATOM 3191 O O . ALA A 1 410 ? 41.951 -35.374 -37.309 1.00 74.88 410 ALA A O 1
ATOM 3192 N N . ARG A 1 411 ? 41.382 -34.222 -35.472 1.00 71.88 411 ARG A N 1
ATOM 3193 C CA . ARG A 1 411 ? 40.607 -35.311 -34.859 1.00 71.88 411 ARG A CA 1
ATOM 3194 C C . ARG A 1 411 ? 39.294 -35.558 -35.607 1.00 71.88 411 ARG A C 1
ATOM 3196 O O . ARG A 1 411 ? 38.980 -36.710 -35.885 1.00 71.88 411 ARG A O 1
ATOM 3203 N N . ALA A 1 412 ? 38.591 -34.500 -36.013 1.00 63.84 412 ALA A N 1
ATOM 3204 C CA . ALA A 1 412 ? 37.345 -34.590 -36.778 1.00 63.84 412 ALA A CA 1
ATOM 3205 C C . ALA A 1 412 ? 37.545 -35.084 -38.228 1.00 63.84 412 ALA A C 1
ATOM 3207 O O . ALA A 1 412 ? 36.679 -35.759 -38.784 1.00 63.84 412 ALA A O 1
ATOM 3208 N N . SER A 1 413 ? 38.694 -34.798 -38.846 1.00 58.69 413 SER A N 1
ATOM 3209 C CA . SER A 1 413 ? 39.032 -35.273 -40.200 1.00 58.69 413 SER A CA 1
ATOM 3210 C C . SER A 1 413 ? 39.588 -36.701 -40.237 1.00 58.69 413 SER A C 1
ATOM 3212 O O . SER A 1 413 ? 39.503 -37.355 -41.275 1.00 58.69 413 SER A O 1
ATOM 3214 N N . ASN A 1 414 ? 40.071 -37.229 -39.106 1.00 51.31 414 ASN A N 1
ATOM 3215 C CA . ASN A 1 414 ? 40.471 -38.634 -38.974 1.00 51.31 414 ASN A CA 1
ATOM 3216 C C . ASN A 1 414 ? 39.307 -39.590 -38.661 1.00 51.31 414 ASN A C 1
ATOM 3218 O O . ASN A 1 414 ? 39.489 -40.811 -38.705 1.00 51.31 414 ASN A O 1
ATOM 3222 N N . THR A 1 415 ? 38.093 -39.081 -38.427 1.00 49.06 415 THR A N 1
ATOM 3223 C CA . THR A 1 415 ? 36.871 -39.893 -38.489 1.00 49.06 415 THR A CA 1
ATOM 3224 C C . THR A 1 415 ? 36.562 -40.232 -39.942 1.00 49.06 415 THR A C 1
ATOM 3226 O O . THR A 1 415 ? 35.777 -39.584 -40.629 1.00 49.06 415 THR A O 1
ATOM 3229 N N . THR A 1 416 ? 37.202 -41.296 -40.420 1.00 43.88 416 THR A N 1
ATOM 3230 C CA . THR A 1 416 ? 36.731 -42.003 -41.610 1.00 43.88 416 THR A CA 1
ATOM 3231 C C . THR A 1 416 ? 35.283 -42.416 -41.328 1.00 43.88 416 THR A C 1
ATOM 3233 O O . THR A 1 416 ? 35.048 -43.020 -40.278 1.00 43.88 416 THR A O 1
ATOM 3236 N N . PRO A 1 417 ? 34.301 -42.130 -42.201 1.00 40.50 417 PRO A N 1
ATOM 3237 C CA . PRO A 1 417 ? 32.976 -42.705 -42.056 1.00 40.50 417 PRO A CA 1
ATOM 3238 C C . PRO A 1 417 ? 33.121 -44.216 -42.246 1.00 40.50 417 PRO A C 1
ATOM 3240 O O . PRO A 1 417 ? 33.137 -44.717 -43.371 1.00 40.50 417 PRO A O 1
ATOM 3243 N N . GLN A 1 418 ? 33.282 -44.956 -41.147 1.00 40.78 418 GLN A N 1
ATOM 3244 C CA . GLN A 1 418 ? 33.066 -46.390 -41.169 1.00 40.78 418 GLN A CA 1
ATOM 3245 C C . GLN A 1 418 ? 31.603 -46.585 -41.539 1.00 40.78 418 GLN A C 1
ATOM 3247 O O . GLN A 1 418 ? 30.684 -46.274 -40.780 1.00 40.78 418 GLN A O 1
ATOM 3252 N N . GLN A 1 419 ? 31.421 -47.031 -42.777 1.00 36.81 419 GLN A N 1
ATOM 3253 C CA . GLN A 1 419 ? 30.160 -47.490 -43.313 1.00 36.81 419 GLN A CA 1
ATOM 3254 C C . GLN A 1 419 ? 29.481 -48.388 -42.282 1.00 36.81 419 GLN A C 1
ATOM 3256 O O . GLN A 1 419 ? 30.049 -49.378 -41.821 1.00 36.81 419 GLN A O 1
ATOM 3261 N N . HIS A 1 420 ? 28.249 -48.019 -41.943 1.00 40.12 420 HIS A N 1
ATOM 3262 C CA . HIS A 1 420 ? 27.287 -48.902 -41.310 1.00 40.12 420 HIS A CA 1
ATOM 3263 C C . HIS A 1 420 ? 27.268 -50.240 -42.049 1.00 40.12 420 HIS A C 1
ATOM 3265 O O . HIS A 1 420 ? 26.808 -50.333 -43.186 1.00 40.12 420 HIS A O 1
ATOM 3271 N N . GLY A 1 421 ? 27.790 -51.265 -41.387 1.00 39.94 421 GLY A N 1
ATOM 3272 C CA . GLY A 1 421 ? 27.885 -52.595 -41.958 1.00 39.94 421 GLY A CA 1
ATOM 3273 C C . GLY A 1 421 ? 28.362 -53.657 -40.980 1.00 39.94 421 GLY A C 1
ATOM 3274 O O . GLY A 1 421 ? 28.958 -54.617 -41.437 1.00 39.94 421 GLY A O 1
ATOM 3275 N N . GLN A 1 422 ? 28.141 -53.493 -39.672 1.00 37.06 422 GLN A N 1
ATOM 3276 C CA . GLN A 1 422 ? 28.167 -54.576 -38.680 1.00 37.06 422 GLN A CA 1
ATOM 3277 C C . GLN A 1 422 ? 27.638 -54.032 -37.348 1.00 37.06 422 GLN A C 1
ATOM 3279 O O . GLN A 1 422 ? 28.334 -53.337 -36.613 1.00 37.06 422 GLN A O 1
ATOM 3284 N N . LYS A 1 423 ? 26.359 -54.307 -37.067 1.00 44.25 423 LYS A N 1
ATOM 3285 C CA . LYS A 1 423 ? 25.890 -54.385 -35.684 1.00 44.25 423 LYS A CA 1
ATOM 3286 C C . LYS A 1 423 ? 26.605 -55.580 -35.051 1.00 44.25 423 LYS A C 1
ATOM 3288 O O . LYS A 1 423 ? 26.762 -56.602 -35.713 1.00 44.25 423 LYS A O 1
ATOM 3293 N N . ASP A 1 424 ? 26.982 -55.401 -33.795 1.00 49.06 424 ASP A N 1
ATOM 3294 C CA . ASP A 1 424 ? 27.570 -56.370 -32.868 1.00 49.06 424 ASP A CA 1
ATOM 3295 C C . ASP A 1 424 ? 29.096 -56.310 -32.717 1.00 49.06 424 ASP A C 1
ATOM 3297 O O . ASP A 1 424 ? 29.866 -56.551 -33.640 1.00 49.06 424 ASP A O 1
ATOM 3301 N N . GLN A 1 425 ? 29.482 -56.065 -31.457 1.00 48.03 425 GLN A N 1
ATOM 3302 C CA . GLN A 1 425 ? 30.825 -56.096 -30.860 1.00 48.03 425 GLN A CA 1
ATOM 3303 C C . GLN A 1 425 ? 31.613 -54.774 -30.853 1.00 48.03 425 GLN A C 1
ATOM 3305 O O . GLN A 1 425 ? 32.739 -54.679 -31.331 1.00 48.03 425 GLN A O 1
ATOM 3310 N N . GLN A 1 426 ? 31.062 -53.762 -30.172 1.00 50.34 426 GLN A N 1
ATOM 3311 C CA . GLN A 1 426 ? 31.905 -52.789 -29.464 1.00 50.34 426 GLN A CA 1
ATOM 3312 C C . GLN A 1 426 ? 32.510 -53.448 -28.206 1.00 50.34 426 GLN A C 1
ATOM 3314 O O . GLN A 1 426 ? 31.812 -54.211 -27.532 1.00 50.34 426 GLN A O 1
ATOM 3319 N N . PRO A 1 427 ? 33.779 -53.168 -27.854 1.00 53.44 427 PRO A N 1
ATOM 3320 C CA . PRO A 1 427 ? 34.440 -53.805 -26.719 1.00 53.44 427 PRO A CA 1
ATOM 3321 C C . PRO A 1 427 ? 33.775 -53.400 -25.395 1.00 53.44 427 PRO A C 1
ATOM 3323 O O . PRO A 1 427 ? 33.729 -52.218 -25.052 1.00 53.44 427 PRO A O 1
ATOM 3326 N N . GLN A 1 428 ? 33.302 -54.392 -24.630 1.00 56.75 428 GLN A N 1
ATOM 3327 C CA . GLN A 1 428 ? 32.638 -54.230 -23.322 1.00 56.75 428 GLN A CA 1
ATOM 3328 C C . GLN A 1 428 ? 33.419 -53.339 -22.335 1.00 56.75 428 GLN A C 1
ATOM 3330 O O . GLN A 1 428 ? 32.813 -52.666 -21.505 1.00 56.75 428 GLN A O 1
ATOM 3335 N N . ASN A 1 429 ? 34.746 -53.259 -22.480 1.00 55.62 429 ASN A N 1
ATOM 3336 C CA . ASN A 1 429 ? 35.615 -52.406 -21.667 1.00 55.62 429 ASN A CA 1
ATOM 3337 C C . ASN A 1 429 ? 35.247 -50.912 -21.718 1.00 55.62 429 ASN A C 1
ATOM 3339 O O . ASN A 1 429 ? 35.305 -50.242 -20.695 1.00 55.62 429 ASN A O 1
ATOM 3343 N N . ILE A 1 430 ? 34.834 -50.376 -22.874 1.00 55.31 430 ILE A N 1
ATOM 3344 C CA . ILE A 1 430 ? 34.528 -48.937 -22.995 1.00 55.31 430 ILE A CA 1
ATOM 3345 C C . ILE A 1 430 ? 33.187 -48.606 -22.324 1.00 55.31 430 ILE A C 1
ATOM 3347 O O . ILE A 1 430 ? 33.058 -47.560 -21.691 1.00 55.31 430 ILE A O 1
ATOM 3351 N N . ARG A 1 431 ? 32.211 -49.523 -22.394 1.00 53.59 431 ARG A N 1
ATOM 3352 C CA . ARG A 1 431 ? 30.912 -49.376 -21.713 1.00 53.59 431 ARG A CA 1
ATOM 3353 C C . ARG A 1 431 ? 31.052 -49.398 -20.193 1.00 53.59 431 ARG A C 1
ATOM 3355 O O . ARG A 1 431 ? 30.374 -48.637 -19.517 1.00 53.59 431 ARG A O 1
ATOM 3362 N N . GLN A 1 432 ? 31.957 -50.223 -19.666 1.00 54.75 432 GLN A N 1
ATOM 3363 C CA . GLN A 1 432 ? 32.258 -50.252 -18.231 1.00 54.75 432 GLN A CA 1
ATOM 3364 C C . GLN A 1 432 ? 33.023 -49.007 -17.766 1.00 54.75 432 GLN A C 1
ATOM 3366 O O . GLN A 1 432 ? 32.847 -48.565 -16.635 1.00 54.75 432 GLN A O 1
ATOM 3371 N N . GLN A 1 433 ? 33.862 -48.431 -18.630 1.00 51.12 433 GLN A N 1
ATOM 3372 C CA . GLN A 1 433 ? 34.705 -47.289 -18.278 1.00 51.12 433 GLN A CA 1
ATOM 3373 C C . GLN A 1 433 ? 33.964 -45.941 -18.348 1.00 51.12 433 GLN A C 1
ATOM 3375 O O . GLN A 1 433 ? 34.316 -45.022 -17.613 1.00 51.12 433 GLN A O 1
ATOM 3380 N N . TYR A 1 434 ? 32.927 -45.825 -19.188 1.00 56.03 434 TYR A N 1
ATOM 3381 C CA . TYR A 1 434 ? 32.159 -44.586 -19.384 1.00 56.03 434 TYR A CA 1
ATOM 3382 C C . TYR A 1 434 ? 30.637 -44.833 -19.421 1.00 56.03 434 TYR A C 1
ATOM 3384 O O . TYR A 1 434 ? 29.989 -44.572 -20.438 1.00 56.03 434 TYR A O 1
ATOM 3392 N N . PRO A 1 435 ? 30.037 -45.320 -18.318 1.00 54.97 435 PRO A N 1
ATOM 3393 C CA . PRO A 1 435 ? 28.629 -45.725 -18.284 1.00 54.97 435 PRO A CA 1
ATOM 3394 C C . PRO A 1 435 ? 27.660 -44.560 -18.531 1.00 54.97 435 PRO A C 1
ATOM 3396 O O . PRO A 1 435 ? 26.668 -44.727 -19.231 1.00 54.97 435 PRO A O 1
ATOM 3399 N N . VAL A 1 436 ? 27.978 -43.356 -18.039 1.00 56.00 436 VAL A N 1
ATOM 3400 C CA . VAL A 1 436 ? 27.139 -42.152 -18.212 1.00 56.00 436 VAL A CA 1
ATOM 3401 C C . VAL A 1 436 ? 27.091 -41.701 -19.674 1.00 56.00 436 VAL A C 1
ATOM 3403 O O . VAL A 1 436 ? 26.036 -41.348 -20.189 1.00 56.00 436 VAL A O 1
ATOM 3406 N N . LEU A 1 437 ? 28.228 -41.771 -20.368 1.00 55.94 437 LEU A N 1
ATOM 3407 C CA . LEU A 1 437 ? 28.343 -41.372 -21.773 1.00 55.94 437 LEU A CA 1
ATOM 3408 C C . LEU A 1 437 ? 27.574 -42.328 -22.696 1.00 55.94 437 LEU A C 1
ATOM 3410 O O . LEU A 1 437 ? 27.077 -41.924 -23.742 1.00 55.94 437 LEU A O 1
ATOM 3414 N N . PHE A 1 438 ? 27.466 -43.594 -22.288 1.00 58.50 438 PHE A N 1
ATOM 3415 C CA . PHE A 1 438 ? 26.668 -44.596 -22.982 1.00 58.50 438 PHE A CA 1
ATOM 3416 C C . PHE A 1 438 ? 25.174 -44.454 -22.672 1.00 58.50 438 PHE A C 1
ATOM 3418 O O . PHE A 1 438 ? 24.347 -44.575 -23.570 1.00 58.50 438 PHE A O 1
ATOM 3425 N N . ALA A 1 439 ? 24.828 -44.133 -21.425 1.00 60.78 439 ALA A N 1
ATOM 3426 C CA . ALA A 1 439 ? 23.451 -43.880 -21.025 1.00 60.78 439 ALA A CA 1
ATOM 3427 C C . ALA A 1 439 ? 22.858 -42.629 -21.707 1.00 60.78 439 ALA A C 1
ATOM 3429 O O . ALA A 1 439 ? 21.676 -42.619 -22.036 1.00 60.78 439 ALA A O 1
ATOM 3430 N N . ALA A 1 440 ? 23.685 -41.625 -22.023 1.00 54.94 440 ALA A N 1
ATOM 3431 C CA . ALA A 1 440 ? 23.290 -40.461 -22.824 1.00 54.94 440 ALA A CA 1
ATOM 3432 C C . ALA A 1 440 ? 22.997 -40.783 -24.307 1.00 54.94 440 ALA A C 1
ATOM 3434 O O . ALA A 1 440 ? 22.442 -39.956 -25.015 1.00 54.94 440 ALA A O 1
ATOM 3435 N N . GLN A 1 441 ? 23.360 -41.976 -24.796 1.00 54.56 441 GLN A N 1
ATOM 3436 C CA . GLN A 1 441 ? 23.004 -42.450 -26.142 1.00 54.56 441 GLN A CA 1
ATOM 3437 C C . GLN A 1 441 ? 21.763 -43.355 -26.159 1.00 54.56 441 GLN A C 1
ATOM 3439 O O . GLN A 1 441 ? 21.419 -43.895 -27.212 1.00 54.56 441 GLN A O 1
ATOM 3444 N N . MET A 1 442 ? 21.116 -43.573 -25.011 1.00 64.50 442 MET A N 1
ATOM 3445 C CA . MET A 1 442 ? 19.897 -44.375 -24.922 1.00 64.50 442 MET A CA 1
ATOM 3446 C C . MET A 1 442 ? 18.670 -43.526 -25.269 1.00 64.50 442 MET A C 1
ATOM 3448 O O . MET A 1 442 ? 18.667 -42.316 -25.062 1.00 64.50 442 MET A O 1
ATOM 3452 N N . ASP A 1 443 ? 17.589 -44.169 -25.716 1.00 55.91 443 ASP A N 1
ATOM 3453 C CA . ASP A 1 443 ? 16.315 -43.518 -26.079 1.00 55.91 443 ASP A CA 1
ATOM 3454 C C . ASP A 1 443 ? 15.616 -42.788 -24.897 1.00 55.91 443 ASP A C 1
ATOM 3456 O O . ASP A 1 443 ? 14.510 -42.273 -25.048 1.00 55.91 443 ASP A O 1
ATOM 3460 N N . HIS A 1 444 ? 16.241 -42.764 -23.714 1.00 56.84 444 HIS A N 1
ATOM 3461 C CA . HIS A 1 444 ? 15.749 -42.204 -22.447 1.00 56.84 444 HIS A CA 1
ATOM 3462 C C . HIS A 1 444 ? 16.743 -41.186 -21.840 1.00 56.84 444 HIS A C 1
ATOM 3464 O O . HIS A 1 444 ? 16.837 -41.042 -20.618 1.00 56.84 444 HIS A O 1
ATOM 3470 N N . GLU A 1 445 ? 17.545 -40.525 -22.685 1.00 63.72 445 GLU A N 1
ATOM 3471 C CA . GLU A 1 445 ? 18.540 -39.504 -22.308 1.00 63.72 445 GLU A CA 1
ATOM 3472 C C . GLU A 1 445 ? 17.948 -38.406 -21.405 1.00 63.72 445 GLU A C 1
ATOM 3474 O O . GLU A 1 445 ? 18.582 -37.956 -20.451 1.00 63.72 445 GLU A O 1
ATOM 3479 N N . ASP A 1 446 ? 16.704 -38.014 -21.664 1.00 51.97 446 ASP A N 1
ATOM 3480 C CA . ASP A 1 446 ? 15.945 -37.027 -20.902 1.00 51.97 446 ASP A CA 1
ATOM 3481 C C . ASP A 1 446 ? 15.751 -37.428 -19.433 1.00 51.97 446 ASP A C 1
ATOM 3483 O O . ASP A 1 446 ? 15.922 -36.597 -18.536 1.00 51.97 446 ASP A O 1
ATOM 3487 N N . ILE A 1 447 ? 15.472 -38.705 -19.165 1.00 58.22 447 ILE A N 1
ATOM 3488 C CA . ILE A 1 447 ? 15.349 -39.244 -17.805 1.00 58.22 447 ILE A CA 1
ATOM 3489 C C . ILE A 1 447 ? 16.712 -39.220 -17.109 1.00 58.22 447 ILE A C 1
ATOM 3491 O O . ILE A 1 447 ? 16.813 -38.771 -15.966 1.00 58.22 447 ILE A O 1
ATOM 3495 N N . LEU A 1 448 ? 17.778 -39.620 -17.807 1.00 60.22 448 LEU A N 1
ATOM 3496 C CA . LEU A 1 448 ? 19.132 -39.636 -17.251 1.00 60.22 448 LEU A CA 1
ATOM 3497 C C . LEU A 1 448 ? 19.630 -38.228 -16.900 1.00 60.22 448 LEU A C 1
ATOM 3499 O O . LEU A 1 448 ? 20.167 -38.016 -15.814 1.00 60.22 448 LEU A O 1
ATOM 3503 N N . MET A 1 449 ? 19.419 -37.258 -17.792 1.00 59.00 449 MET A N 1
ATOM 3504 C CA . MET A 1 449 ? 19.800 -35.862 -17.573 1.00 59.00 449 MET A CA 1
ATOM 3505 C C . MET A 1 449 ? 18.970 -35.218 -16.460 1.00 59.00 449 MET A C 1
ATOM 3507 O O . MET A 1 449 ? 19.497 -34.422 -15.684 1.00 59.00 449 MET A O 1
ATOM 3511 N N . THR A 1 450 ? 17.697 -35.604 -16.324 1.00 57.50 450 THR A N 1
ATOM 3512 C CA . THR A 1 450 ? 16.839 -35.172 -15.212 1.00 57.50 450 THR A CA 1
ATOM 3513 C C . THR A 1 450 ? 17.329 -35.744 -13.880 1.00 57.50 450 THR A C 1
ATOM 3515 O O . THR A 1 450 ? 17.438 -35.006 -12.902 1.00 57.50 450 THR A O 1
ATOM 3518 N N . CYS A 1 451 ? 17.704 -37.026 -13.836 1.00 57.06 451 CYS A N 1
ATOM 3519 C CA . CYS A 1 451 ? 18.288 -37.648 -12.648 1.00 57.06 451 CYS A CA 1
ATOM 3520 C C . CYS A 1 451 ? 19.657 -37.049 -12.296 1.00 57.06 451 CYS A C 1
ATOM 3522 O O . CYS A 1 451 ? 19.893 -36.742 -11.133 1.00 57.06 451 CYS A O 1
ATOM 3524 N N . ALA A 1 452 ? 20.539 -36.827 -13.274 1.00 61.03 452 ALA A N 1
ATOM 3525 C CA . ALA A 1 452 ? 21.851 -36.212 -13.057 1.00 61.03 45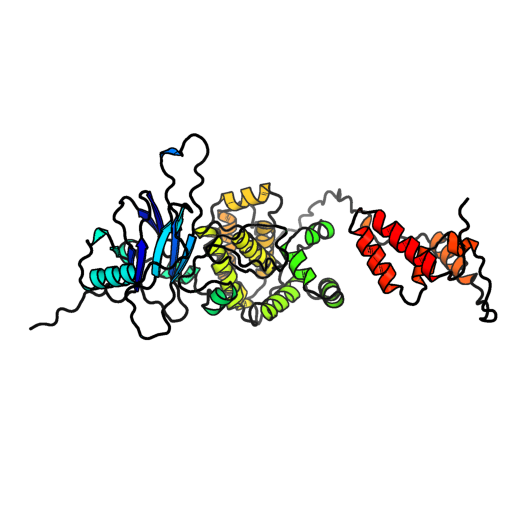2 ALA A CA 1
ATOM 3526 C C . ALA A 1 452 ? 21.734 -34.785 -12.501 1.00 61.03 452 ALA A C 1
ATOM 3528 O O . ALA A 1 452 ? 22.473 -34.412 -11.598 1.00 61.03 452 ALA A O 1
ATOM 3529 N N . ARG A 1 453 ? 20.756 -34.012 -12.984 1.00 58.22 453 ARG A N 1
ATOM 3530 C CA . ARG A 1 453 ? 20.477 -32.661 -12.486 1.00 58.22 453 ARG A CA 1
ATOM 3531 C C . ARG A 1 453 ? 19.884 -32.667 -11.076 1.00 58.22 453 ARG A C 1
ATOM 3533 O O . ARG A 1 453 ? 20.310 -31.885 -10.237 1.00 58.22 453 ARG A O 1
ATOM 3540 N N . ALA A 1 454 ? 18.973 -33.597 -10.788 1.00 55.06 454 ALA A N 1
ATOM 3541 C CA . ALA A 1 454 ? 18.441 -33.794 -9.437 1.00 55.06 454 ALA A CA 1
ATOM 3542 C C . ALA A 1 454 ? 19.520 -34.246 -8.428 1.00 55.06 454 ALA A C 1
ATOM 3544 O O . ALA A 1 454 ? 19.394 -33.974 -7.235 1.00 55.06 454 ALA A O 1
ATOM 3545 N N . LEU A 1 455 ? 20.566 -34.929 -8.907 1.00 54.69 455 LEU A N 1
ATOM 3546 C CA . LEU A 1 455 ? 21.737 -35.345 -8.132 1.00 54.69 455 LEU A CA 1
ATOM 3547 C C . LEU A 1 455 ? 22.751 -34.212 -7.919 1.00 54.69 455 LEU A C 1
ATOM 3549 O O . LEU A 1 455 ? 23.387 -34.171 -6.876 1.00 54.69 455 LEU A O 1
ATOM 3553 N N . ASP A 1 456 ? 22.893 -33.290 -8.869 1.00 55.22 456 ASP A N 1
ATOM 3554 C CA . ASP A 1 456 ? 23.745 -32.100 -8.711 1.00 55.22 456 ASP A CA 1
ATOM 3555 C C . ASP A 1 456 ? 23.127 -31.101 -7.713 1.00 55.22 456 ASP A C 1
ATOM 3557 O O . ASP A 1 456 ? 23.812 -30.463 -6.918 1.00 55.22 456 ASP A O 1
ATOM 3561 N N . GLU A 1 457 ? 21.793 -31.035 -7.678 1.00 57.69 457 GLU A N 1
ATOM 3562 C CA . GLU A 1 457 ? 21.035 -30.187 -6.752 1.00 57.69 457 GLU A CA 1
ATOM 3563 C C . GLU A 1 457 ? 20.932 -30.762 -5.322 1.00 57.69 457 GLU A C 1
ATOM 3565 O O . GLU A 1 457 ? 20.560 -30.039 -4.393 1.00 57.69 457 GLU A O 1
ATOM 3570 N N . LYS A 1 458 ? 21.268 -32.043 -5.098 1.00 53.34 458 LYS A N 1
ATOM 3571 C CA . LYS A 1 458 ? 21.230 -32.686 -3.772 1.00 53.34 458 LYS A CA 1
ATOM 3572 C C . LYS A 1 458 ? 22.510 -33.473 -3.498 1.00 53.34 458 LYS A C 1
ATOM 3574 O O . LYS A 1 458 ? 22.757 -34.489 -4.129 1.00 53.34 458 LYS A O 1
ATOM 3579 N N . ASN A 1 459 ? 23.251 -33.082 -2.456 1.00 51.91 459 ASN A N 1
ATOM 3580 C CA . ASN A 1 459 ? 24.462 -33.744 -1.925 1.00 51.91 459 ASN A CA 1
ATOM 3581 C C . ASN A 1 459 ? 24.249 -35.190 -1.385 1.00 51.91 459 ASN A C 1
ATOM 3583 O O . ASN A 1 459 ? 24.908 -35.600 -0.428 1.00 51.91 459 ASN A O 1
ATOM 3587 N N . ASP A 1 460 ? 23.329 -35.980 -1.942 1.00 52.31 460 ASP A N 1
ATOM 3588 C CA . ASP A 1 460 ? 23.013 -37.334 -1.486 1.00 52.31 460 ASP A CA 1
ATOM 3589 C C . ASP A 1 460 ? 23.487 -38.401 -2.489 1.00 52.31 460 ASP A C 1
ATOM 3591 O O . ASP A 1 460 ? 22.869 -38.695 -3.512 1.00 52.31 460 ASP A O 1
ATOM 3595 N N . VAL A 1 461 ? 24.625 -39.010 -2.158 1.00 55.44 461 VAL A N 1
ATOM 3596 C CA . VAL A 1 461 ? 25.356 -39.998 -2.972 1.00 55.44 461 VAL A CA 1
ATOM 3597 C C . VAL A 1 461 ? 24.626 -41.355 -3.049 1.00 55.44 461 VAL A C 1
ATOM 3599 O O . VAL A 1 461 ? 25.009 -42.230 -3.830 1.00 55.44 461 VAL A O 1
ATOM 3602 N N . SER A 1 462 ? 23.576 -41.564 -2.244 1.00 56.00 462 SER A N 1
ATOM 3603 C CA . SER A 1 462 ? 22.815 -42.822 -2.195 1.00 56.00 462 SER A CA 1
ATOM 3604 C C . SER A 1 462 ? 21.981 -43.063 -3.462 1.00 56.00 462 SER A C 1
ATOM 3606 O O . SER A 1 462 ? 22.034 -44.156 -4.027 1.00 56.00 462 SER A O 1
ATOM 3608 N N . LEU A 1 463 ? 21.331 -42.018 -3.982 1.00 53.66 463 LEU A N 1
ATOM 3609 C CA . LEU A 1 463 ? 20.519 -42.059 -5.204 1.00 53.66 463 LEU A CA 1
ATOM 3610 C C . LEU A 1 463 ? 21.354 -42.327 -6.465 1.00 53.66 463 LEU A C 1
ATOM 3612 O O . LEU A 1 463 ? 20.902 -43.031 -7.365 1.00 53.66 463 LEU A O 1
ATOM 3616 N N . VAL A 1 464 ? 22.602 -41.842 -6.512 1.00 54.41 464 VAL A N 1
ATOM 3617 C CA . VAL A 1 464 ? 23.540 -42.123 -7.619 1.00 54.41 464 VAL A CA 1
ATOM 3618 C C . VAL A 1 464 ? 23.831 -43.621 -7.713 1.00 54.41 464 VAL A C 1
ATOM 3620 O O . VAL A 1 464 ? 23.885 -44.185 -8.804 1.00 54.41 464 VAL A O 1
ATOM 3623 N N . ARG A 1 465 ? 24.020 -44.284 -6.563 1.00 56.09 465 ARG A N 1
ATOM 3624 C CA . ARG A 1 465 ? 24.302 -45.726 -6.509 1.00 56.09 465 ARG A CA 1
ATOM 3625 C C . ARG A 1 465 ? 23.093 -46.557 -6.914 1.00 56.09 465 ARG A C 1
ATOM 3627 O O . ARG A 1 465 ? 23.270 -47.575 -7.574 1.00 56.09 465 ARG A O 1
ATOM 3634 N N . GLU A 1 466 ? 21.896 -46.122 -6.542 1.00 57.72 466 GLU A N 1
ATOM 3635 C CA . GLU A 1 466 ? 20.649 -46.819 -6.856 1.00 57.72 466 GLU A CA 1
ATOM 3636 C C . GLU A 1 466 ? 20.272 -46.664 -8.340 1.00 57.72 466 GLU A C 1
ATOM 3638 O O . GLU A 1 466 ? 19.959 -47.652 -8.999 1.00 57.72 466 GLU A O 1
ATOM 3643 N N . ALA A 1 467 ? 20.441 -45.465 -8.913 1.00 53.94 467 ALA A N 1
ATOM 3644 C CA . ALA A 1 467 ? 20.274 -45.228 -10.349 1.00 53.94 467 ALA A CA 1
ATOM 3645 C C . ALA A 1 467 ? 21.314 -45.989 -11.192 1.00 53.94 467 ALA A C 1
ATOM 3647 O O . ALA A 1 467 ? 20.979 -46.572 -12.223 1.00 53.94 467 ALA A O 1
ATOM 3648 N N . ALA A 1 468 ? 22.571 -46.046 -10.738 1.00 54.72 468 ALA A N 1
ATOM 3649 C CA . ALA A 1 468 ? 23.599 -46.858 -11.384 1.00 54.72 468 ALA A CA 1
ATOM 3650 C C . ALA A 1 468 ? 23.294 -48.365 -11.292 1.00 54.72 468 ALA A C 1
ATOM 3652 O O . ALA A 1 468 ? 23.524 -49.082 -12.262 1.00 54.72 468 ALA A O 1
ATOM 3653 N N . ALA A 1 469 ? 22.755 -48.849 -10.166 1.00 59.03 469 ALA A N 1
ATOM 3654 C CA . ALA A 1 469 ? 22.346 -50.246 -10.009 1.00 59.03 469 ALA A CA 1
ATOM 3655 C C . ALA A 1 469 ? 21.173 -50.610 -10.934 1.00 59.03 469 ALA A C 1
ATOM 3657 O O . ALA A 1 469 ? 21.219 -51.647 -11.592 1.00 59.03 469 ALA A O 1
ATOM 3658 N N . PHE A 1 470 ? 20.184 -49.722 -11.059 1.00 57.91 470 PHE A N 1
ATOM 3659 C CA . PHE A 1 470 ? 19.042 -49.899 -11.958 1.00 57.91 470 PHE A CA 1
ATOM 3660 C C . PHE A 1 470 ? 19.469 -49.988 -13.434 1.00 57.91 470 PHE A C 1
ATOM 3662 O O . PHE A 1 470 ? 19.032 -50.877 -14.164 1.00 57.91 470 PHE A O 1
ATOM 3669 N N . LEU A 1 471 ? 20.398 -49.126 -13.864 1.00 54.09 471 LEU A N 1
ATOM 3670 C CA . LEU A 1 471 ? 20.950 -49.156 -15.226 1.00 54.09 471 LEU A CA 1
ATOM 3671 C C . LEU A 1 471 ? 21.786 -50.414 -15.513 1.00 54.09 471 LEU A C 1
ATOM 3673 O O . LEU A 1 471 ? 21.910 -50.815 -16.669 1.00 54.09 471 LEU A O 1
ATOM 3677 N N . VAL A 1 472 ? 22.363 -51.040 -14.485 1.00 57.25 472 VAL A N 1
ATOM 3678 C CA . VAL A 1 472 ? 23.077 -52.318 -14.622 1.00 57.25 472 VAL A CA 1
ATOM 3679 C C . VAL A 1 472 ? 22.094 -53.493 -14.707 1.00 57.25 472 VAL A C 1
ATOM 3681 O O . VAL A 1 472 ? 22.325 -54.409 -15.494 1.00 57.25 472 VAL A O 1
ATOM 3684 N N . GLU A 1 473 ? 20.985 -53.461 -13.960 1.00 57.09 473 GLU A N 1
ATOM 3685 C CA . GLU A 1 473 ? 19.971 -54.529 -13.952 1.00 57.09 473 GLU A CA 1
ATOM 3686 C C . GLU A 1 473 ? 19.144 -54.610 -15.245 1.00 57.09 473 GLU A C 1
ATOM 3688 O O . GLU A 1 473 ? 18.867 -55.714 -15.717 1.00 57.09 473 GLU A O 1
ATOM 3693 N N . GLU A 1 474 ? 18.782 -53.483 -15.869 1.00 53.25 474 GLU A N 1
ATOM 3694 C CA . GLU A 1 474 ? 17.977 -53.511 -17.105 1.00 53.25 474 GLU A CA 1
ATOM 3695 C C . GLU A 1 474 ? 18.769 -53.909 -18.367 1.00 53.25 474 GLU A C 1
ATOM 3697 O O . GLU A 1 474 ? 18.172 -54.305 -19.371 1.00 53.25 474 GLU A O 1
ATOM 3702 N N . VAL A 1 475 ? 20.107 -53.853 -18.341 1.00 51.72 475 VAL A N 1
ATOM 3703 C CA . VAL A 1 475 ? 20.948 -54.053 -19.541 1.00 51.72 475 VAL A CA 1
ATOM 3704 C C . VAL A 1 475 ? 21.524 -55.479 -19.657 1.00 51.72 475 VAL A C 1
ATOM 3706 O O . VAL A 1 475 ? 21.936 -55.879 -20.748 1.00 51.72 475 VAL A O 1
ATOM 3709 N N . GLU A 1 476 ? 21.467 -56.306 -18.603 1.00 46.19 476 GLU A N 1
ATOM 3710 C CA . GLU A 1 476 ? 21.798 -57.743 -18.668 1.00 46.19 476 GLU A CA 1
ATOM 3711 C C . GLU A 1 476 ? 20.755 -58.638 -17.964 1.00 46.19 476 GLU A C 1
ATOM 3713 O O . GLU A 1 476 ? 20.971 -59.088 -16.834 1.00 46.19 476 GLU A O 1
ATOM 3718 N N . PRO A 1 477 ? 19.653 -59.027 -18.633 1.00 44.38 477 PRO A N 1
ATOM 3719 C CA . PRO A 1 477 ? 18.776 -60.076 -18.124 1.00 44.38 477 PRO A CA 1
ATOM 3720 C C . PRO A 1 477 ? 19.455 -61.449 -18.303 1.00 44.38 477 PRO A C 1
ATOM 3722 O O . PRO A 1 477 ? 19.133 -62.203 -19.222 1.00 44.38 477 PRO A O 1
ATOM 3725 N N . GLY A 1 478 ? 20.442 -61.781 -17.462 1.00 45.78 478 GLY A N 1
ATOM 3726 C CA . GLY A 1 478 ? 21.109 -63.087 -17.536 1.00 45.78 478 GLY A CA 1
ATOM 3727 C C . GLY A 1 478 ? 22.277 -63.382 -16.590 1.00 45.78 478 GLY A C 1
ATOM 3728 O O . GLY A 1 478 ? 22.675 -64.545 -16.504 1.00 45.78 478 GLY A O 1
ATOM 3729 N N . ALA A 1 479 ? 22.829 -62.414 -15.856 1.00 37.91 479 ALA A N 1
ATOM 3730 C CA . ALA A 1 479 ? 23.952 -62.688 -14.957 1.00 37.91 479 ALA A CA 1
ATOM 3731 C C . ALA A 1 479 ? 23.472 -63.226 -13.595 1.00 37.91 479 ALA A C 1
ATOM 3733 O O . ALA A 1 479 ? 23.244 -62.488 -12.639 1.00 37.91 479 ALA A O 1
ATOM 3734 N N . THR A 1 480 ? 23.329 -64.549 -13.482 1.00 36.16 480 THR A N 1
ATOM 3735 C CA . THR A 1 480 ? 23.213 -65.228 -12.183 1.00 36.16 480 THR A CA 1
ATOM 3736 C C . THR A 1 480 ? 24.475 -64.990 -11.352 1.00 36.16 480 THR A C 1
ATOM 3738 O O . THR A 1 480 ? 25.517 -65.587 -11.624 1.00 36.16 480 THR A O 1
ATOM 3741 N N . TYR A 1 481 ? 24.375 -64.168 -10.308 1.00 37.03 481 TYR A N 1
ATOM 3742 C CA . TYR A 1 481 ? 25.388 -64.085 -9.258 1.00 37.03 481 TYR A CA 1
ATOM 3743 C C . TYR A 1 481 ? 25.296 -65.322 -8.354 1.00 37.03 481 TYR A C 1
ATOM 3745 O O . TYR A 1 481 ? 24.398 -65.446 -7.521 1.00 37.03 481 TYR A O 1
ATOM 3753 N N . THR A 1 482 ? 26.235 -66.258 -8.500 1.00 31.88 482 THR A N 1
ATOM 3754 C CA . THR A 1 482 ? 26.511 -67.252 -7.456 1.00 31.88 482 THR A CA 1
ATOM 3755 C C . THR A 1 482 ? 27.260 -66.580 -6.314 1.00 31.88 482 THR A C 1
ATOM 3757 O O . THR A 1 482 ? 28.375 -66.095 -6.498 1.00 31.88 482 THR A O 1
ATOM 3760 N N . VAL A 1 483 ? 26.638 -66.579 -5.137 1.00 36.03 483 VAL A N 1
ATOM 3761 C CA . VAL A 1 483 ? 27.234 -66.152 -3.869 1.00 36.03 483 VAL A CA 1
ATOM 3762 C C . VAL A 1 483 ? 28.336 -67.137 -3.465 1.00 36.03 483 VAL A C 1
ATOM 3764 O O . VAL A 1 483 ? 28.118 -68.351 -3.443 1.00 36.03 483 VAL A O 1
ATOM 3767 N N . SER A 1 484 ? 29.518 -66.619 -3.138 1.00 32.47 484 SER A N 1
ATOM 3768 C CA . SER A 1 484 ? 30.569 -67.292 -2.363 1.00 32.47 484 SER A CA 1
ATOM 3769 C C . SER A 1 484 ? 31.243 -66.270 -1.469 1.00 32.47 484 SER A C 1
ATOM 3771 O O . SER A 1 484 ? 31.670 -65.233 -2.024 1.00 32.47 484 SER A O 1
#